Protein AF-0000000065834831 (afdb_homodimer)

pLDDT: mean 95.95, std 3.81, range [63.56, 98.88]

Sequence (458 aa):
MRDAWRFAVGTLTALPVRPPTRVDRDTARRAMLLAPLAALPLGLLVAAVLAAGRAVELPPLAVGLLAVGALAASSRALHWDGLSDTVDGLAASYDPARSLAVMRSGTSGPAGVLATVVVAGVQAAALATLLDQPLLAGALVCLSRCALWIVCCTRVPAARADGLGADVARTVPLPVAVLGGLLLSAVGGLVVLVLVRRTVRRFGGVTGDVMGAAVELALAATLLAWAARMRDAWRFAVGTLTALPVRPPTRVDRDTARRAMLLAPLAALPLGLLVAAVLAAGRAVELPPLAVGLLAVGALAASSRALHWDGLSDTVDGLAASYDPARSLAVMRSGTSGPAGVLATVVVAGVQAAALATLLDQPLLAGALVCLSRCALWIVCCTRVPAARADGLGADVARTVPLPVAVLGGLLLSAVGGLVVLVLVRRTVRRFGGVTGDVMGAAVELALAATLLAWAAR

Foldseek 3Di:
DLQLLQVLLVQQWPDDDDHRPDQALQSLQSNLVCNLVSCLVLLVQLLVLLQVCVVVVHQLLVSLLVSLVSSCVGNVVLLLLLQQLLQQLLVPDLALVVSVVSSPPSDGDPRSVVSSVVLSSLSSVLSSLCSVPSSVLSSLLSLLSLLSLQQQDLPFDALDCDASSVSRHNSHYPVSNVVSLVSLPVQLSVVSVVLQVSCCSRNVGDHSSSSSSSSSSSSSRSSVVVSVD/DLQLLQVLLVQQWPDDDDHRPDQALQSLLSNLVCNLVSCLVLLVQLLVLLQVCVVVVHQLLVSLLVSLVSSCVGNVVLLLLLQQLLQCLLVPDLALVVSVVSSPPSDGDPRSVVSSVVLSSLRSVLSSLCSVPSSVLSSLLSLLSLLSLQQQDLVFAALDCDAPSNSRHNSHYPVSNVVSLVSLPVQLSVVSNVLQVSCCNRNVGDHSSSSSSSSSSSSSRSSVVVSVD

Radius of gyration: 22.82 Å; Cα contacts (8 Å, |Δi|>4): 961; chains: 2; bounding box: 50×64×54 Å

Solvent-accessible surface area (backbone atoms only — not comparable to full-atom values): 20766 Å² total; per-residue (Å²): 107,67,38,15,49,27,44,22,29,46,71,68,29,58,54,90,57,65,75,46,89,59,84,48,61,66,36,31,26,48,12,45,70,38,29,32,66,53,30,42,69,52,9,49,49,36,17,48,43,25,44,54,30,51,74,71,62,52,61,44,55,56,36,13,45,50,28,52,51,51,48,32,59,46,29,68,37,48,39,56,52,10,32,20,25,43,43,29,14,66,55,67,45,88,46,34,71,59,12,54,52,50,40,66,65,81,60,48,21,36,44,7,49,49,50,49,48,30,49,50,47,30,34,11,44,32,45,29,74,31,43,92,38,20,66,57,53,11,47,44,52,13,45,14,33,29,38,46,25,48,58,16,11,54,87,31,50,38,45,43,93,60,60,63,16,38,58,33,33,38,44,28,54,62,70,53,15,52,49,23,28,60,71,27,34,73,61,11,25,48,53,38,50,50,50,48,52,50,35,31,72,48,46,59,15,39,40,50,33,47,47,20,26,28,30,56,52,17,32,33,35,32,42,41,59,66,46,31,105,106,67,38,15,47,26,45,23,30,45,69,68,29,59,57,91,56,68,75,46,88,60,85,48,62,68,34,31,27,48,11,45,71,39,29,32,65,52,29,43,69,54,9,50,48,35,14,47,42,25,42,51,29,51,74,44,42,40,55,45,54,29,34,12,25,48,26,51,46,52,49,32,60,45,30,51,23,47,38,50,35,8,33,18,24,42,44,29,14,66,71,67,42,86,46,35,69,60,12,56,52,53,42,65,66,64,55,46,45,73,57,6,48,50,49,48,50,51,49,51,49,50,37,11,53,36,46,28,73,32,42,91,38,21,64,58,54,12,48,46,54,12,46,15,34,29,37,45,24,48,58,15,10,54,89,32,50,37,44,46,91,61,59,66,16,38,56,34,33,39,43,27,53,62,70,54,15,52,50,21,28,61,71,26,36,74,63,10,26,49,54,37,50,52,50,48,53,50,34,31,72,50,46,58,14,38,41,51,32,45,48,19,25,29,30,56,49,18,32,33,35,32,43,47,61,60,57,75,103

InterPro domains:
  IPR003805 Adenosylcobinamide-GDP ribazoletransferase [MF_00719] (1-229)
  IPR003805 Adenosylcobinamide-GDP ribazoletransferase [PF02654] (8-224)
  IPR003805 Adenosylcobinamide-GDP ribazoletransferase [PTHR34148] (4-228)

Secondary structure (DSSP, 8-state):
-HHHHHHHHHHHSSS--PPPS---HHHHHHHHHTHHHHTHHHHHHHHHHHHHHHHTT--HHHHHHHHHHHHHHTTTTHHHHHHHHHHHHHHH-S-HHHHHHHHHS-S--HHHHHHHHHHHHHHHHHHHTTTT-HHHHHHHHHHHTTHHHHHTBTT--BSSSSSHHHHHTT-B-HHHHHHHHHHTHHHHHHHHHHHHHHHHHHHSSB-HHHHHHHHHHHHHHHHHHHH--/-HHHHHHHHHHHSSS--PPPS---HHHHHHHHHTHHHHTHHHHHHHHHHHHHHHHTT--HHHHHHHHHHHHHHTTTTHHHHHHHHHHHHHHH-S-HHHHHHHHTS-S--HHHHHHHHHHHHHHHHHHHTTTT-HHHHHHHHHHHTTHHHHHTBTT--BSSSSSHHHHHTT-B-HHHHHHHHHHTHHHHHHHHHHHHHHHHHHHSSB-HHHHHHHHHHHHHHHHHHHHT-

Structure (mmCIF, N/CA/C/O backbone):
data_AF-0000000065834831-model_v1
#
loop_
_entity.id
_entity.type
_entity.pdbx_description
1 polymer 'Adenosylcobinamide-GDP ribazoletransferase'
#
loop_
_atom_site.group_PDB
_atom_site.id
_atom_site.type_symbol
_atom_site.label_atom_id
_atom_site.label_alt_id
_atom_site.label_comp_id
_atom_site.label_asym_id
_atom_site.label_entity_id
_atom_site.label_seq_id
_atom_site.pdbx_PDB_ins_code
_atom_site.Cartn_x
_atom_site.Cartn_y
_atom_site.Cartn_z
_atom_site.occupancy
_atom_site.B_iso_or_equiv
_atom_site.auth_seq_id
_atom_site.auth_comp_id
_atom_site.auth_asym_id
_atom_site.auth_atom_id
_atom_site.pdbx_PDB_model_num
ATOM 1 N N . MET A 1 1 ? -12.227 31.312 18.469 1 86.12 1 MET A N 1
ATOM 2 C CA . MET A 1 1 ? -10.836 30.906 18.25 1 86.12 1 MET A CA 1
ATOM 3 C C . MET A 1 1 ? -10.43 29.812 19.234 1 86.12 1 MET A C 1
ATOM 5 O O . MET A 1 1 ? -9.828 28.812 18.828 1 86.12 1 MET A O 1
ATOM 9 N N . ARG A 1 2 ? -10.93 29.922 20.406 1 91.62 2 ARG A N 1
ATOM 10 C CA . ARG A 1 2 ? -10.578 28.922 21.422 1 91.62 2 ARG A CA 1
ATOM 11 C C . ARG A 1 2 ? -11.133 27.562 21.078 1 91.62 2 ARG A C 1
ATOM 13 O O . ARG A 1 2 ? -10.422 26.562 21.125 1 91.62 2 ARG A O 1
ATOM 20 N N . ASP A 1 3 ? -12.336 27.531 20.688 1 94.38 3 ASP A N 1
ATOM 21 C CA . ASP A 1 3 ? -12.969 26.266 20.328 1 94.38 3 ASP A CA 1
ATOM 22 C C . ASP A 1 3 ? -12.32 25.656 19.078 1 94.38 3 ASP A C 1
ATOM 24 O O . ASP A 1 3 ? -12.133 24.438 19 1 94.38 3 ASP A O 1
ATOM 28 N N . ALA A 1 4 ? -12.039 26.469 18.172 1 95.19 4 ALA A N 1
ATOM 29 C CA . ALA A 1 4 ? -11.383 26 16.953 1 95.19 4 ALA A CA 1
ATOM 30 C C . ALA A 1 4 ? -10.023 25.375 17.281 1 95.19 4 ALA A C 1
ATOM 32 O O . ALA A 1 4 ? -9.664 24.344 16.734 1 95.19 4 ALA A O 1
ATOM 33 N N . TRP A 1 5 ? -9.305 26.062 18.125 1 95.44 5 TRP A N 1
ATOM 34 C CA . TRP A 1 5 ? -7.996 25.562 18.547 1 95.44 5 TRP A CA 1
ATOM 35 C C . TRP A 1 5 ? -8.133 24.234 19.281 1 95.44 5 TRP A C 1
ATOM 37 O O . TRP A 1 5 ? -7.402 23.281 18.984 1 95.44 5 TRP A O 1
ATOM 47 N N . ARG A 1 6 ? -9.031 24.172 20.156 1 95.06 6 ARG A N 1
ATOM 48 C CA . ARG A 1 6 ? -9.281 22.938 20.891 1 95.06 6 ARG A CA 1
ATOM 49 C C . ARG A 1 6 ? -9.688 21.812 19.938 1 95.06 6 ARG A C 1
ATOM 51 O O . ARG A 1 6 ? -9.25 20.672 20.109 1 95.06 6 ARG A O 1
ATOM 58 N N . PHE A 1 7 ? -10.492 22.172 19.016 1 95.12 7 PHE A N 1
ATOM 59 C CA . PHE A 1 7 ? -10.938 21.203 18.016 1 95.12 7 PHE A CA 1
ATOM 60 C C . PHE A 1 7 ? -9.758 20.703 17.188 1 95.12 7 PHE A C 1
ATOM 62 O O . PHE A 1 7 ? -9.602 19.5 16.984 1 95.12 7 PHE A O 1
ATOM 69 N N . ALA A 1 8 ? -8.93 21.562 16.734 1 95.81 8 ALA A N 1
ATOM 70 C CA . ALA A 1 8 ? -7.773 21.219 15.906 1 95.81 8 ALA A CA 1
ATOM 71 C C . ALA A 1 8 ? -6.773 20.375 16.688 1 95.81 8 ALA A C 1
ATOM 73 O O . ALA A 1 8 ? -6.414 19.266 16.266 1 95.81 8 ALA A O 1
ATOM 74 N N . VAL A 1 9 ? -6.355 20.797 17.859 1 95.44 9 VAL A N 1
ATOM 75 C CA . VAL A 1 9 ? -5.348 20.125 18.672 1 95.44 9 VAL A CA 1
ATOM 76 C C . VAL A 1 9 ? -5.895 18.781 19.141 1 95.44 9 VAL A C 1
ATOM 78 O O . VAL A 1 9 ? -5.199 17.766 19.062 1 95.44 9 VAL A O 1
ATOM 81 N N . GLY A 1 10 ? -7.133 18.766 19.578 1 92.88 10 GLY A N 1
ATOM 82 C CA . GLY A 1 10 ? -7.754 17.547 20.062 1 92.88 10 GLY A CA 1
ATOM 83 C C . GLY A 1 10 ? -7.941 16.5 18.984 1 92.88 10 GLY A C 1
ATOM 84 O O . GLY A 1 10 ? -7.895 15.305 19.266 1 92.88 10 GLY A O 1
ATOM 85 N N . THR A 1 11 ? -8.117 16.938 17.828 1 91.25 11 THR A N 1
ATOM 86 C CA . THR A 1 11 ? -8.359 16.016 16.719 1 91.25 11 THR A CA 1
ATOM 87 C C . THR A 1 11 ? -7.047 15.562 16.094 1 91.25 11 THR A C 1
ATOM 89 O O . THR A 1 11 ? -6.91 14.398 15.695 1 91.25 11 THR A O 1
ATOM 92 N N . LEU A 1 12 ? -6.035 16.438 16.062 1 93.75 12 LEU A N 1
ATOM 93 C CA . LEU A 1 12 ? -4.859 16.172 15.242 1 93.75 12 LEU A CA 1
ATOM 94 C C . LEU A 1 12 ? -3.693 15.703 16.109 1 93.75 12 LEU A C 1
ATOM 96 O O . LEU A 1 12 ? -2.66 15.281 15.578 1 93.75 12 LEU A O 1
ATOM 100 N N . THR A 1 13 ? -3.865 15.766 17.422 1 94.31 13 THR A N 1
ATOM 101 C CA . THR A 1 13 ? -2.795 15.352 18.312 1 94.31 13 THR A CA 1
ATOM 102 C C . THR A 1 13 ? -3.348 14.516 19.469 1 94.31 13 THR A C 1
ATOM 104 O O . THR A 1 13 ? -4.566 14.367 19.609 1 94.31 13 THR A O 1
ATOM 107 N N . ALA A 1 14 ? -2.402 13.945 20.188 1 93.38 14 ALA A N 1
ATOM 108 C CA . ALA A 1 14 ? -2.775 13.203 21.391 1 93.38 14 ALA A CA 1
ATOM 109 C C . ALA A 1 14 ? -2.674 14.086 22.641 1 93.38 14 ALA A C 1
ATOM 111 O O . ALA A 1 14 ? -2.801 13.602 23.766 1 93.38 14 ALA A O 1
ATOM 112 N N . LEU A 1 15 ? -2.453 15.344 22.406 1 92.5 15 LEU A N 1
ATOM 113 C CA . LEU A 1 15 ? -2.355 16.25 23.547 1 92.5 15 LEU A CA 1
ATOM 114 C C . LEU A 1 15 ? -3.723 16.484 24.172 1 92.5 15 LEU A C 1
ATOM 116 O O . LEU A 1 15 ? -4.711 16.703 23.469 1 92.5 15 LEU A O 1
ATOM 120 N N . PRO A 1 16 ? -3.766 16.344 25.469 1 91.25 16 PRO A N 1
ATOM 121 C CA . PRO A 1 16 ? -5.047 16.562 26.141 1 91.25 16 PRO A CA 1
ATOM 122 C C . PRO A 1 16 ? -5.508 18.016 26.062 1 91.25 16 PRO A C 1
ATOM 124 O O . PRO A 1 16 ? -4.746 18.938 26.375 1 91.25 16 PRO A O 1
ATOM 127 N N . VAL A 1 17 ? -6.613 18.234 25.547 1 92.06 17 VAL A N 1
ATOM 128 C CA . VAL A 1 17 ? -7.262 19.547 25.5 1 92.06 17 VAL A CA 1
ATOM 129 C C . VAL A 1 17 ? -8.734 19.406 25.875 1 92.06 17 VAL A C 1
ATOM 131 O O . VAL A 1 17 ? -9.32 18.328 25.719 1 92.06 17 VAL A O 1
ATOM 134 N N . ARG A 1 18 ? -9.359 20.406 26.422 1 92.88 18 ARG A N 1
ATOM 135 C CA . ARG A 1 18 ? -10.797 20.391 26.672 1 92.88 18 ARG A CA 1
ATOM 136 C C . ARG A 1 18 ? -11.586 20.328 25.375 1 92.88 18 ARG A C 1
ATOM 138 O O . ARG A 1 18 ? -11.18 20.922 24.375 1 92.88 18 ARG A O 1
ATOM 145 N N . PRO A 1 19 ? -12.641 19.578 25.422 1 90.5 19 PRO A N 1
ATOM 146 C CA . PRO A 1 19 ? -13.461 19.562 24.203 1 90.5 19 PRO A CA 1
ATOM 147 C C . PRO A 1 19 ? -14.023 20.938 23.844 1 90.5 19 PRO A C 1
ATOM 149 O O . PRO A 1 19 ? -14.25 21.766 24.734 1 90.5 19 PRO A O 1
ATOM 152 N N . PRO A 1 20 ? -14.188 21.141 22.609 1 91.56 20 PRO A N 1
ATOM 153 C CA . PRO A 1 20 ? -14.867 22.375 22.234 1 91.56 20 PRO A CA 1
ATOM 154 C C . PRO A 1 20 ? -16.281 22.453 22.781 1 91.56 20 PRO A C 1
ATOM 156 O O . PRO A 1 20 ? -16.953 21.438 22.938 1 91.56 20 PRO A O 1
ATOM 159 N N . THR A 1 21 ? -16.688 23.625 23.031 1 90.38 21 THR A N 1
ATOM 160 C CA . THR A 1 21 ? -18.031 23.844 23.562 1 90.38 21 THR A CA 1
ATOM 161 C C . THR A 1 21 ? -19.078 23.75 22.438 1 90.38 21 THR A C 1
ATOM 163 O O . THR A 1 21 ? -20.234 23.391 22.703 1 90.38 21 THR A O 1
ATOM 166 N N . ARG A 1 22 ? -18.734 24.156 21.344 1 87 22 ARG A N 1
ATOM 167 C CA . ARG A 1 22 ? -19.594 24.109 20.172 1 87 22 ARG A CA 1
ATOM 168 C C . ARG A 1 22 ? -18.797 23.781 18.922 1 87 22 ARG A C 1
ATOM 170 O O . ARG A 1 22 ? -17.672 24.266 18.75 1 87 22 ARG A O 1
ATOM 177 N N . VAL A 1 23 ? -19.344 22.844 18.156 1 88.5 23 VAL A N 1
ATOM 178 C CA . VAL A 1 23 ? -18.719 22.562 16.859 1 88.5 23 VAL A CA 1
ATOM 179 C C . VAL A 1 23 ? -19.688 22.875 15.734 1 88.5 23 VAL A C 1
ATOM 181 O O . VAL A 1 23 ? -20.438 22.016 15.281 1 88.5 23 VAL A O 1
ATOM 184 N N . ASP A 1 24 ? -19.703 24.125 15.391 1 92.19 24 ASP A N 1
ATOM 185 C CA . ASP A 1 24 ? -20.469 24.531 14.211 1 92.19 24 ASP A CA 1
ATOM 186 C C . ASP A 1 24 ? -19.562 24.641 12.984 1 92.19 24 ASP A C 1
ATOM 188 O O . ASP A 1 24 ? -18.375 24.297 13.047 1 92.19 24 ASP A O 1
ATOM 192 N N . ARG A 1 25 ? -20.109 25.078 11.906 1 92.81 25 ARG A N 1
ATOM 193 C CA . ARG A 1 25 ? -19.391 25.109 10.633 1 92.81 25 ARG A CA 1
ATOM 194 C C . ARG A 1 25 ? -18.203 26.062 10.695 1 92.81 25 ARG A C 1
ATOM 196 O O . ARG A 1 25 ? -17.141 25.781 10.133 1 92.81 25 ARG A O 1
ATOM 203 N N . ASP A 1 26 ? -18.391 27.141 11.336 1 94.94 26 ASP A N 1
ATOM 204 C CA . ASP A 1 26 ? -17.328 28.125 11.453 1 94.94 26 ASP A CA 1
ATOM 205 C C . ASP A 1 26 ? -16.172 27.578 12.297 1 94.94 26 ASP A C 1
ATOM 207 O O . ASP A 1 26 ? -15 27.75 11.953 1 94.94 26 ASP A O 1
ATOM 211 N N . THR A 1 27 ? -16.469 26.984 13.383 1 95.56 27 THR A N 1
ATOM 212 C CA . THR A 1 27 ? -15.461 26.375 14.234 1 95.56 27 THR A CA 1
ATOM 213 C C . THR A 1 27 ? -14.703 25.281 13.484 1 95.56 27 THR A C 1
ATOM 215 O O . THR A 1 27 ? -13.477 25.203 13.578 1 95.56 27 THR A O 1
ATOM 218 N N . ALA A 1 28 ? -15.438 24.516 12.758 1 96.12 28 ALA A N 1
ATOM 219 C CA . ALA A 1 28 ? -14.828 23.438 11.961 1 96.12 28 ALA A CA 1
ATOM 220 C C . ALA A 1 28 ? -13.859 24.016 10.93 1 96.12 28 ALA A C 1
ATOM 222 O O . ALA A 1 28 ? -12.734 23.531 10.797 1 96.12 28 ALA A O 1
ATOM 223 N N . ARG A 1 29 ? -14.281 25 10.203 1 96.75 29 ARG A N 1
ATOM 224 C CA . ARG A 1 29 ? -13.445 25.656 9.211 1 96.75 29 ARG A CA 1
ATOM 225 C C . ARG A 1 29 ? -12.148 26.172 9.844 1 96.75 29 ARG A C 1
ATOM 227 O O . ARG A 1 29 ? -11.062 25.875 9.344 1 96.75 29 ARG A O 1
ATOM 234 N N . ARG A 1 30 ? -12.328 26.859 10.898 1 97.06 30 ARG A N 1
ATOM 235 C CA . ARG A 1 30 ? -11.172 27.469 11.555 1 97.06 30 ARG A CA 1
ATOM 236 C C . ARG A 1 30 ? -10.227 26.391 12.086 1 97.06 30 ARG A C 1
ATOM 238 O O . ARG A 1 30 ? -9.008 26.562 12.062 1 97.06 30 ARG A O 1
ATOM 245 N N . ALA A 1 31 ? -10.773 25.359 12.625 1 96.94 31 ALA A N 1
ATOM 246 C CA . ALA A 1 31 ? -9.953 24.25 13.102 1 96.94 31 ALA A CA 1
ATOM 247 C C . ALA A 1 31 ? -9.102 23.688 11.969 1 96.94 31 ALA A C 1
ATOM 249 O O . ALA A 1 31 ? -7.91 23.422 12.156 1 96.94 31 ALA A O 1
ATOM 250 N N . MET A 1 32 ? -9.664 23.5 10.789 1 97.06 32 MET A N 1
ATOM 251 C CA . MET A 1 32 ? -8.93 22.984 9.648 1 97.06 32 MET A CA 1
ATOM 252 C C . MET A 1 32 ? -7.848 23.969 9.203 1 97.06 32 MET A C 1
ATOM 254 O O . MET A 1 32 ? -6.738 23.562 8.852 1 97.06 32 MET A O 1
ATOM 258 N N . LEU A 1 33 ? -8.188 25.234 9.266 1 97.69 33 LEU A N 1
ATOM 259 C CA . LEU A 1 33 ? -7.223 26.25 8.875 1 97.69 33 LEU A CA 1
ATOM 260 C C . LEU A 1 33 ? -6.051 26.297 9.844 1 97.69 33 LEU A C 1
ATOM 262 O O . LEU A 1 33 ? -4.922 26.609 9.453 1 97.69 33 LEU A O 1
ATOM 266 N N . LEU A 1 34 ? -6.297 25.938 11.086 1 97.81 34 LEU A N 1
ATOM 267 C CA . LEU A 1 34 ? -5.289 26 12.133 1 97.81 34 LEU A CA 1
ATOM 268 C C . LEU A 1 34 ? -4.492 24.703 12.203 1 97.81 34 LEU A C 1
ATOM 270 O O . LEU A 1 34 ? -3.537 24.594 12.977 1 97.81 34 LEU A O 1
ATOM 274 N N . ALA A 1 35 ? -4.84 23.797 11.391 1 97.62 35 ALA A N 1
ATOM 275 C CA . ALA A 1 35 ? -4.277 22.453 11.469 1 97.62 35 ALA A CA 1
ATOM 276 C C . ALA A 1 35 ? -2.754 22.484 11.391 1 97.62 35 ALA A C 1
ATOM 278 O O . ALA A 1 35 ? -2.07 21.844 12.195 1 97.62 35 ALA A O 1
ATOM 279 N N . PRO A 1 36 ? -2.088 23.234 10.445 1 98.12 36 PRO A N 1
ATOM 280 C CA . PRO A 1 36 ? -0.625 23.266 10.414 1 98.12 36 PRO A CA 1
ATOM 281 C C . PRO A 1 36 ? -0.018 23.812 11.711 1 98.12 36 PRO A C 1
ATOM 283 O O . PRO A 1 36 ? 1.007 23.312 12.172 1 98.12 36 PRO A O 1
ATOM 286 N N . LEU A 1 37 ? -0.676 24.766 12.289 1 97.69 37 LEU A N 1
ATOM 287 C CA . LEU A 1 37 ? -0.187 25.344 13.539 1 97.69 37 LEU A CA 1
ATOM 288 C C . LEU A 1 37 ? -0.391 24.375 14.695 1 97.69 37 LEU A C 1
ATOM 290 O O . LEU A 1 37 ? 0.44 24.297 15.602 1 97.69 37 LEU A O 1
ATOM 294 N N . ALA A 1 38 ? -1.511 23.703 14.672 1 97 38 ALA A N 1
ATOM 295 C CA . ALA A 1 38 ? -1.807 22.719 15.719 1 97 38 ALA A CA 1
ATOM 296 C C . ALA A 1 38 ? -0.774 21.594 15.727 1 97 38 ALA A C 1
ATOM 298 O O . ALA A 1 38 ? -0.587 20.922 16.75 1 97 38 ALA A O 1
ATOM 299 N N . ALA A 1 39 ? -0.064 21.375 14.633 1 97.69 39 ALA A N 1
ATOM 300 C CA . ALA A 1 39 ? 0.901 20.281 14.5 1 97.69 39 ALA A CA 1
ATOM 301 C C . ALA A 1 39 ? 2.291 20.734 14.945 1 97.69 39 ALA A C 1
ATOM 303 O O . ALA A 1 39 ? 3.24 19.938 14.922 1 97.69 39 ALA A O 1
ATOM 304 N N . LEU A 1 40 ? 2.475 21.938 15.414 1 97.88 40 LEU A N 1
ATOM 305 C CA . LEU A 1 40 ? 3.775 22.484 15.773 1 97.88 40 LEU A CA 1
ATOM 306 C C . LEU A 1 40 ? 4.457 21.609 16.828 1 97.88 40 LEU A C 1
ATOM 308 O O . LEU A 1 40 ? 5.633 21.266 16.688 1 97.88 40 LEU A O 1
ATOM 312 N N . PRO A 1 41 ? 3.746 21.188 17.922 1 97.69 41 PRO A N 1
ATOM 313 C CA . PRO A 1 41 ? 4.418 20.328 18.891 1 97.69 41 PRO A CA 1
ATOM 314 C C . PRO A 1 41 ? 4.914 19.016 18.266 1 97.69 41 PRO A C 1
ATOM 316 O O . PRO A 1 41 ? 5.961 18.5 18.672 1 97.69 41 PRO A O 1
ATOM 319 N N . LEU A 1 42 ? 4.195 18.5 17.328 1 98.06 42 LEU A N 1
ATOM 320 C CA . LEU A 1 42 ? 4.586 17.266 16.641 1 98.06 42 LEU A CA 1
ATOM 321 C C . LEU A 1 42 ? 5.824 17.5 15.773 1 98.06 42 LEU A C 1
ATOM 323 O O . LEU A 1 42 ? 6.742 16.672 15.773 1 98.06 42 LEU A O 1
ATOM 327 N N . GLY A 1 43 ? 5.801 18.625 15.023 1 98.5 43 GLY A N 1
ATOM 328 C CA . GLY A 1 43 ? 6.973 18.984 14.234 1 98.5 43 GLY A CA 1
ATOM 329 C C . GLY A 1 43 ? 8.219 19.172 15.078 1 98.5 43 GLY A C 1
ATOM 330 O O . GLY A 1 43 ? 9.305 18.719 14.695 1 98.5 43 GLY A O 1
ATOM 331 N N . LEU A 1 44 ? 8.062 19.75 16.203 1 98.5 44 LEU A N 1
ATOM 332 C CA . LEU A 1 44 ? 9.188 19.953 17.109 1 98.5 44 LEU A CA 1
ATOM 333 C C . LEU A 1 44 ? 9.688 18.625 17.656 1 98.5 44 LEU A C 1
ATOM 335 O O . LEU A 1 44 ? 10.891 18.453 17.859 1 98.5 44 LEU A O 1
ATOM 339 N N . LEU A 1 45 ? 8.805 17.781 17.969 1 98.38 45 LEU A N 1
ATOM 340 C CA . LEU A 1 45 ? 9.172 16.453 18.438 1 98.38 45 LEU A CA 1
ATOM 341 C C . LEU A 1 45 ? 10.023 15.727 17.391 1 98.38 45 LEU A C 1
ATOM 343 O O . LEU A 1 45 ? 11.062 15.148 17.719 1 98.38 45 LEU A O 1
ATOM 347 N N . VAL A 1 46 ? 9.609 15.734 16.172 1 98.75 46 VAL A N 1
ATOM 348 C CA . VAL A 1 46 ? 10.352 15.094 15.102 1 98.75 46 VAL A CA 1
ATOM 349 C C . VAL A 1 46 ? 11.727 15.734 14.961 1 98.75 46 VAL A C 1
ATOM 351 O O . VAL A 1 46 ? 12.734 15.039 14.836 1 98.75 46 VAL A O 1
ATOM 354 N N . ALA A 1 47 ? 11.734 17.062 15.008 1 98.81 47 ALA A N 1
ATOM 355 C CA . ALA A 1 47 ? 13.008 17.781 14.953 1 98.81 47 ALA A CA 1
ATOM 356 C C . ALA A 1 47 ? 13.938 17.344 16.078 1 98.81 47 ALA A C 1
ATOM 358 O O . ALA A 1 47 ? 15.133 17.125 15.859 1 98.81 47 ALA A O 1
ATOM 359 N N . ALA A 1 48 ? 13.391 17.172 17.234 1 98.75 48 ALA A N 1
ATOM 360 C CA . ALA A 1 48 ? 14.172 16.766 18.406 1 98.75 48 ALA A CA 1
ATOM 361 C C . ALA A 1 48 ? 14.719 15.344 18.219 1 98.75 48 ALA A C 1
ATOM 363 O O . ALA A 1 48 ? 15.875 15.078 18.562 1 98.75 48 ALA A O 1
ATOM 364 N N . VAL A 1 49 ? 13.906 14.422 17.75 1 98.75 49 VAL A N 1
ATOM 365 C CA . VAL A 1 49 ? 14.328 13.047 17.516 1 98.75 49 VAL A CA 1
ATOM 366 C C . VAL A 1 49 ? 15.484 13.023 16.516 1 98.75 49 VAL A C 1
ATOM 368 O O . VAL A 1 49 ? 16.484 12.328 16.719 1 98.75 49 VAL A O 1
ATOM 371 N N . LEU A 1 50 ? 15.336 13.805 15.406 1 98.69 50 LEU A N 1
ATOM 372 C CA . LEU A 1 50 ? 16.391 13.844 14.398 1 98.69 50 LEU A CA 1
ATOM 373 C C . LEU A 1 50 ? 17.672 14.422 14.984 1 98.69 50 LEU A C 1
ATOM 375 O O . LEU A 1 50 ? 18.75 13.875 14.773 1 98.69 50 LEU A O 1
ATOM 379 N N . ALA A 1 51 ? 17.562 15.484 15.742 1 98.56 51 ALA A N 1
ATOM 380 C CA . ALA A 1 51 ? 18.734 16.141 16.344 1 98.56 51 ALA A CA 1
ATOM 381 C C . ALA A 1 51 ? 19.438 15.211 17.328 1 98.56 51 ALA A C 1
ATOM 383 O O . ALA A 1 51 ? 20.656 15.102 17.328 1 98.56 51 ALA A O 1
ATOM 384 N N . ALA A 1 52 ? 18.688 14.555 18.172 1 98.56 52 ALA A N 1
ATOM 385 C CA . ALA A 1 52 ? 19.234 13.648 19.172 1 98.56 52 ALA A CA 1
ATOM 386 C C . ALA A 1 52 ? 19.922 12.461 18.5 1 98.56 52 ALA A C 1
ATOM 388 O O . ALA A 1 52 ? 21.016 12.047 18.906 1 98.56 52 ALA A O 1
ATOM 389 N N . GLY A 1 53 ? 19.219 11.891 17.547 1 98.38 53 GLY A N 1
ATOM 390 C CA . GLY A 1 53 ? 19.812 10.773 16.828 1 98.38 53 GLY A CA 1
ATOM 391 C C . GLY A 1 53 ? 21.125 11.117 16.156 1 98.38 53 GLY A C 1
ATOM 392 O O . GLY A 1 53 ? 22.078 10.328 16.172 1 98.38 53 GLY A O 1
ATOM 393 N N . ARG A 1 54 ? 21.109 12.266 15.547 1 97.38 54 ARG A N 1
ATOM 394 C CA . ARG A 1 54 ? 22.344 12.734 14.906 1 97.38 54 ARG A CA 1
ATOM 395 C C . ARG A 1 54 ? 23.438 12.945 15.938 1 97.38 54 ARG A C 1
ATOM 397 O O . ARG A 1 54 ? 24.594 12.547 15.711 1 97.38 54 ARG A O 1
ATOM 404 N N . ALA A 1 55 ? 23.141 13.539 17.016 1 97.69 55 ALA A N 1
ATOM 405 C CA . ALA A 1 55 ? 24.109 13.867 18.062 1 97.69 55 ALA A CA 1
ATOM 406 C C . ALA A 1 55 ? 24.812 12.609 18.562 1 97.69 55 ALA A C 1
ATOM 408 O O . ALA A 1 55 ? 26 12.648 18.891 1 97.69 55 ALA A O 1
ATOM 409 N N . VAL A 1 56 ? 24.125 11.484 18.594 1 97.75 56 VAL A N 1
ATOM 410 C CA . VAL A 1 56 ? 24.734 10.273 19.141 1 97.75 56 VAL A CA 1
ATOM 411 C C . VAL A 1 56 ? 25.109 9.328 18 1 97.75 56 VAL A C 1
ATOM 413 O O . VAL A 1 56 ? 25.422 8.156 18.219 1 97.75 56 VAL A O 1
ATOM 416 N N . GLU A 1 57 ? 24.969 9.711 16.797 1 97.62 57 GLU A N 1
ATOM 417 C CA . GLU A 1 57 ? 25.453 9.07 15.578 1 97.62 57 GLU A CA 1
ATOM 418 C C . GLU A 1 57 ? 24.75 7.742 15.336 1 97.62 57 GLU A C 1
ATOM 420 O O . GLU A 1 57 ? 25.391 6.734 15.047 1 97.62 57 GLU A O 1
ATOM 425 N N . LEU A 1 58 ? 23.562 7.758 15.484 1 97.94 58 LEU A N 1
ATOM 426 C CA . LEU A 1 58 ? 22.766 6.59 15.141 1 97.94 58 LEU A CA 1
ATOM 427 C C . LEU A 1 58 ? 22.672 6.422 13.625 1 97.94 58 LEU A C 1
ATOM 429 O O . LEU A 1 58 ? 22.844 7.387 12.883 1 97.94 58 LEU A O 1
ATOM 433 N N . PRO A 1 59 ? 22.438 5.141 13.18 1 97.88 59 PRO A N 1
ATOM 434 C CA . PRO A 1 59 ? 22.172 4.957 11.742 1 97.88 59 PRO A CA 1
ATOM 435 C C . PRO A 1 59 ? 21.016 5.805 11.242 1 97.88 59 PRO A C 1
ATOM 437 O O . PRO A 1 59 ? 19.953 5.844 11.875 1 97.88 59 PRO A O 1
ATOM 440 N N . PRO A 1 60 ? 21.141 6.508 10.172 1 97.88 60 PRO A N 1
ATOM 441 C CA . PRO A 1 60 ? 20.141 7.473 9.719 1 97.88 60 PRO A CA 1
ATOM 442 C C . PRO A 1 60 ? 18.75 6.859 9.555 1 97.88 60 PRO A C 1
ATOM 444 O O . PRO A 1 60 ? 17.766 7.457 9.977 1 97.88 60 PRO A O 1
ATOM 447 N N . LEU A 1 61 ? 18.703 5.691 8.977 1 97.69 61 LEU A N 1
ATOM 448 C CA . LEU A 1 61 ? 17.406 5.07 8.766 1 97.69 61 LEU A CA 1
ATOM 449 C C . LEU A 1 61 ? 16.734 4.75 10.102 1 97.69 61 LEU A C 1
ATOM 451 O O . LEU A 1 61 ? 15.508 4.863 10.227 1 97.69 61 LEU A O 1
ATOM 455 N N . ALA A 1 62 ? 17.484 4.359 11.07 1 98.25 62 ALA A N 1
ATOM 456 C CA . ALA A 1 62 ? 16.938 4.109 12.406 1 98.25 62 ALA A CA 1
ATOM 457 C C . ALA A 1 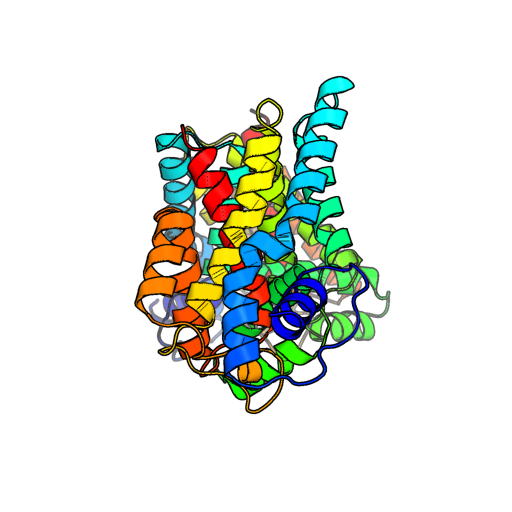62 ? 16.328 5.375 12.992 1 98.25 62 ALA A C 1
ATOM 459 O O . ALA A 1 62 ? 15.25 5.332 13.578 1 98.25 62 ALA A O 1
ATOM 460 N N . VAL A 1 63 ? 17.016 6.457 12.797 1 98.69 63 VAL A N 1
ATOM 461 C CA . VAL A 1 63 ? 16.516 7.734 13.289 1 98.69 63 VAL A CA 1
ATOM 462 C C . VAL A 1 63 ? 15.219 8.094 12.562 1 98.69 63 VAL A C 1
ATOM 464 O O . VAL A 1 63 ? 14.258 8.555 13.188 1 98.69 63 VAL A O 1
ATOM 467 N N . GLY A 1 64 ? 15.195 7.891 11.211 1 98.69 64 GLY A N 1
ATOM 468 C CA . GLY A 1 64 ? 13.969 8.109 10.453 1 98.69 64 GLY A CA 1
ATOM 469 C C . GLY A 1 64 ? 12.797 7.305 10.977 1 98.69 64 GLY A C 1
ATOM 470 O O . GLY A 1 64 ? 11.695 7.836 11.148 1 98.69 64 GLY A O 1
ATOM 471 N N . LEU A 1 65 ? 13.016 6.062 11.25 1 98.62 65 LEU A N 1
ATOM 472 C CA . LEU A 1 65 ? 11.969 5.184 11.758 1 98.62 65 LEU A CA 1
ATOM 473 C C . LEU A 1 65 ? 11.516 5.621 13.148 1 98.62 65 LEU A C 1
ATOM 475 O O . LEU A 1 65 ? 10.32 5.609 13.445 1 98.62 65 LEU A O 1
ATOM 479 N N . LEU A 1 66 ? 12.453 6 14 1 98.5 66 LEU A N 1
ATOM 480 C CA . LEU A 1 66 ? 12.109 6.508 15.32 1 98.5 66 LEU A CA 1
ATOM 481 C C . LEU A 1 66 ? 11.25 7.766 15.211 1 98.5 66 LEU A C 1
ATOM 483 O O . LEU A 1 66 ? 10.305 7.945 15.992 1 98.5 66 LEU A O 1
ATOM 487 N N . ALA A 1 67 ? 11.57 8.602 14.281 1 98.81 67 ALA A N 1
ATOM 488 C CA . ALA A 1 67 ? 10.812 9.836 14.078 1 98.81 67 ALA A CA 1
ATOM 489 C C . ALA A 1 67 ? 9.383 9.531 13.641 1 98.81 67 ALA A C 1
ATOM 491 O O . ALA A 1 67 ? 8.43 10.125 14.156 1 98.81 67 ALA A O 1
ATOM 492 N N . VAL A 1 68 ? 9.234 8.617 12.688 1 98.81 68 VAL A N 1
ATOM 493 C CA . VAL A 1 68 ? 7.91 8.211 12.234 1 98.81 68 VAL A CA 1
ATOM 494 C C . VAL A 1 68 ? 7.121 7.633 13.406 1 98.81 68 VAL A C 1
ATOM 496 O O . VAL A 1 68 ? 5.949 7.969 13.602 1 98.81 68 VAL A O 1
ATOM 499 N N . GLY A 1 69 ? 7.738 6.785 14.195 1 98.44 69 GLY A N 1
ATOM 500 C CA . GLY A 1 69 ? 7.094 6.203 15.359 1 98.44 69 GLY A CA 1
ATOM 501 C C . GLY A 1 69 ? 6.668 7.238 16.391 1 98.44 69 GLY A C 1
ATOM 502 O O . GLY A 1 69 ? 5.562 7.172 16.922 1 98.44 69 GLY A O 1
ATOM 503 N N . ALA A 1 70 ? 7.539 8.172 16.672 1 97.69 70 ALA A N 1
ATOM 504 C CA . ALA A 1 70 ? 7.227 9.242 17.625 1 97.69 70 ALA A CA 1
ATOM 505 C C . ALA A 1 70 ? 6.051 10.078 17.125 1 97.69 70 ALA A C 1
ATOM 507 O O . ALA A 1 70 ? 5.168 10.445 17.906 1 97.69 70 ALA A O 1
ATOM 508 N N . LEU A 1 71 ? 6.098 10.383 15.875 1 97.81 71 LEU A N 1
ATOM 509 C CA . LEU A 1 71 ? 5.008 11.148 15.281 1 97.81 71 LEU A CA 1
ATOM 510 C C . LEU A 1 71 ? 3.693 10.383 15.367 1 97.81 71 LEU A C 1
ATOM 512 O O . LEU A 1 71 ? 2.66 10.953 15.727 1 97.81 71 LEU A O 1
ATOM 516 N N . ALA A 1 72 ? 3.713 9.125 15.047 1 97.75 72 ALA A N 1
ATOM 517 C CA . ALA A 1 72 ? 2.521 8.289 15.125 1 97.75 72 ALA A CA 1
ATOM 518 C C . ALA A 1 72 ? 1.989 8.227 16.562 1 97.75 72 ALA A C 1
ATOM 520 O O . ALA A 1 72 ? 0.784 8.359 16.781 1 97.75 72 ALA A O 1
ATOM 521 N N . ALA A 1 73 ? 2.852 8.031 17.516 1 95.56 73 ALA A N 1
ATOM 522 C CA . ALA A 1 73 ? 2.459 7.941 18.922 1 95.56 73 ALA A CA 1
ATOM 523 C C . ALA A 1 73 ? 1.837 9.25 19.406 1 95.56 73 ALA A C 1
ATOM 525 O O . ALA A 1 73 ? 0.926 9.242 20.234 1 95.56 73 ALA A O 1
ATOM 526 N N . SER A 1 74 ? 2.258 10.352 18.828 1 95.25 74 SER A N 1
ATOM 527 C CA . SER A 1 74 ? 1.811 11.664 19.266 1 95.25 74 SER A CA 1
ATOM 528 C C . SER A 1 74 ? 0.429 12 18.719 1 95.25 74 SER A C 1
ATOM 530 O O . SER A 1 74 ? -0.173 13.008 19.094 1 95.25 74 SER A O 1
ATOM 532 N N . SER A 1 75 ? -0.124 11.219 17.906 1 92.81 75 SER A N 1
ATOM 533 C CA . SER A 1 75 ? -1.478 11.383 17.391 1 92.81 75 SER A CA 1
ATOM 534 C C . SER A 1 75 ? -2.312 10.133 17.609 1 92.81 75 SER A C 1
ATOM 536 O O . SER A 1 75 ? -3.338 9.93 16.953 1 92.81 75 SER A O 1
ATOM 538 N N . ARG A 1 76 ? -1.762 9.18 18.469 1 92.31 76 ARG A N 1
ATOM 539 C CA . ARG A 1 76 ? -2.395 7.895 18.75 1 92.31 76 ARG A CA 1
ATOM 540 C C . ARG A 1 76 ? -2.6 7.086 17.484 1 92.31 76 ARG A C 1
ATOM 542 O O . ARG A 1 76 ? -3.609 6.391 17.328 1 92.31 76 ARG A O 1
ATOM 549 N N . ALA A 1 77 ? -1.767 7.309 16.547 1 94.88 77 ALA A N 1
ATOM 550 C CA . ALA A 1 77 ? -1.72 6.621 15.25 1 94.88 77 ALA A CA 1
ATOM 551 C C . ALA A 1 77 ? -3.023 6.809 14.484 1 94.88 77 ALA A C 1
ATOM 553 O O . ALA A 1 77 ? -3.393 5.969 13.656 1 94.88 77 ALA A O 1
ATOM 554 N N . LEU A 1 78 ? -3.727 7.875 14.781 1 93.19 78 LEU A N 1
ATOM 555 C CA . LEU A 1 78 ? -5.043 8.109 14.195 1 93.19 78 LEU A CA 1
ATOM 556 C C . LEU A 1 78 ? -4.945 8.242 12.68 1 93.19 78 LEU A C 1
ATOM 558 O O . LEU A 1 78 ? -5.766 7.68 11.945 1 93.19 78 LEU A O 1
ATOM 562 N N . HIS A 1 79 ? -3.957 8.945 12.195 1 97.06 79 HIS A N 1
ATOM 563 C CA . HIS A 1 79 ? -3.799 9.156 10.758 1 97.06 79 HIS A CA 1
ATOM 564 C C . HIS A 1 79 ? -3.424 7.859 10.047 1 97.06 79 HIS A C 1
ATOM 566 O O . HIS A 1 79 ? -3.863 7.613 8.922 1 97.06 79 HIS A O 1
ATOM 572 N N . TRP A 1 80 ? -2.68 7.047 10.734 1 97.44 80 TRP A N 1
ATOM 573 C CA . TRP A 1 80 ? -2.27 5.766 10.172 1 97.44 80 TRP A CA 1
ATOM 574 C C . TRP A 1 80 ? -3.451 4.805 10.086 1 97.44 80 TRP A C 1
ATOM 576 O O . TRP A 1 80 ? -3.57 4.039 9.133 1 97.44 80 TRP A O 1
ATOM 586 N N . ASP A 1 81 ? -4.258 4.848 11.172 1 97 81 ASP A N 1
ATOM 587 C CA . ASP A 1 81 ? -5.52 4.117 11.102 1 97 81 ASP A CA 1
ATOM 588 C C . ASP A 1 81 ? -6.328 4.543 9.875 1 97 81 ASP A C 1
ATOM 590 O O . ASP A 1 81 ? -6.844 3.695 9.141 1 97 81 ASP A O 1
ATOM 594 N N . GLY A 1 82 ? -6.414 5.832 9.617 1 97.44 82 GLY A N 1
ATOM 595 C CA . GLY A 1 82 ? -7.105 6.367 8.453 1 97.44 82 GLY A CA 1
ATOM 596 C C . GLY A 1 82 ? -6.52 5.895 7.137 1 97.44 82 GLY A C 1
ATOM 597 O O . GLY A 1 82 ? -7.258 5.539 6.219 1 97.44 82 GLY A O 1
ATOM 598 N N . LEU A 1 83 ? -5.199 5.938 7.047 1 98.44 83 LEU A N 1
ATOM 599 C CA . LEU A 1 83 ? -4.531 5.473 5.84 1 98.44 83 LEU A CA 1
ATOM 600 C C . LEU A 1 83 ? -4.859 4.008 5.566 1 98.44 83 LEU A C 1
ATOM 602 O O . LEU A 1 83 ? -5.266 3.654 4.457 1 98.44 83 LEU A O 1
ATOM 606 N N . SER A 1 84 ? -4.688 3.209 6.582 1 97.81 84 SER A N 1
ATOM 607 C CA . SER A 1 84 ? -4.957 1.781 6.449 1 97.81 84 SER A CA 1
ATOM 608 C C . SER A 1 84 ? -6.402 1.527 6.039 1 97.81 84 SER A C 1
ATOM 610 O O . SER A 1 84 ? -6.664 0.791 5.086 1 97.81 84 SER A O 1
ATOM 612 N N . ASP A 1 85 ? -7.363 2.148 6.73 1 97.25 85 ASP A N 1
ATOM 613 C CA . ASP A 1 85 ? -8.789 1.981 6.449 1 97.25 85 ASP A CA 1
ATOM 614 C C . ASP A 1 85 ? -9.125 2.432 5.031 1 97.25 85 ASP A C 1
ATOM 616 O O . ASP A 1 85 ? -9.891 1.769 4.328 1 97.25 85 ASP A O 1
ATOM 620 N N . THR A 1 86 ? -8.57 3.562 4.633 1 97.75 86 THR A N 1
ATOM 621 C CA . THR A 1 86 ? -8.859 4.113 3.312 1 97.75 86 THR A CA 1
ATOM 622 C C . THR A 1 86 ? -8.383 3.162 2.217 1 97.75 86 THR A C 1
ATOM 624 O O . THR A 1 86 ? -9.117 2.875 1.273 1 97.75 86 THR A O 1
ATOM 627 N N . VAL A 1 87 ? -7.152 2.662 2.342 1 97.62 87 VAL A N 1
ATOM 628 C CA . VAL A 1 87 ? -6.582 1.774 1.333 1 97.62 87 VAL A CA 1
ATOM 629 C C . VAL A 1 87 ? -7.336 0.447 1.325 1 97.62 87 VAL A C 1
ATOM 631 O O . VAL A 1 87 ? -7.645 -0.092 0.26 1 97.62 87 VAL A O 1
ATOM 634 N N . ASP A 1 88 ? -7.676 -0.075 2.488 1 96.12 88 ASP A N 1
ATOM 635 C CA . ASP A 1 88 ? -8.469 -1.298 2.555 1 96.12 88 ASP A CA 1
ATOM 636 C C . ASP A 1 88 ? -9.844 -1.098 1.916 1 96.12 88 ASP A C 1
ATOM 638 O O . ASP A 1 88 ? -10.344 -1.985 1.226 1 96.12 88 ASP A O 1
ATOM 642 N N . GLY A 1 89 ? -10.484 0.041 2.146 1 95.06 89 GLY A N 1
ATOM 643 C CA . GLY A 1 89 ? -11.758 0.349 1.515 1 95.06 89 GLY A CA 1
ATOM 644 C C . GLY A 1 89 ? -11.68 0.389 0 1 95.06 89 GLY A C 1
ATOM 645 O O . GLY A 1 89 ? -12.539 -0.157 -0.687 1 95.06 89 GLY A O 1
ATOM 646 N N . LEU A 1 90 ? -10.609 1.014 -0.507 1 94.31 90 LEU A N 1
ATOM 647 C CA . LEU A 1 90 ? -10.422 1.14 -1.948 1 94.31 90 LEU A CA 1
ATOM 648 C C . LEU A 1 90 ? -10.133 -0.219 -2.58 1 94.31 90 LEU A C 1
ATOM 650 O O . LEU A 1 90 ? -10.516 -0.467 -3.727 1 94.31 90 LEU A O 1
ATOM 654 N N . ALA A 1 91 ? -9.445 -1.121 -1.821 1 90.81 91 ALA A N 1
ATOM 655 C CA . ALA A 1 91 ? -9.047 -2.426 -2.346 1 90.81 91 ALA A CA 1
ATOM 656 C C . ALA A 1 91 ? -10.195 -3.432 -2.232 1 90.81 91 ALA A C 1
ATOM 658 O O . ALA A 1 91 ? -10.188 -4.465 -2.902 1 90.81 91 ALA A O 1
ATOM 659 N N . ALA A 1 92 ? -11.18 -3.213 -1.43 1 85 92 ALA A N 1
ATOM 660 C CA . ALA A 1 92 ? -12.18 -4.207 -1.047 1 85 92 ALA A CA 1
ATOM 661 C C . ALA A 1 92 ? -13.203 -4.41 -2.162 1 85 92 ALA A C 1
ATOM 663 O O . ALA A 1 92 ? -13.586 -5.543 -2.459 1 85 92 ALA A O 1
ATOM 664 N N . SER A 1 93 ? -13.805 -3.326 -2.641 1 81.19 93 SER A N 1
ATOM 665 C CA . SER A 1 93 ? -14.953 -3.465 -3.533 1 81.19 93 SER A CA 1
ATOM 666 C C . SER A 1 93 ? -15.156 -2.207 -4.371 1 81.19 93 SER A C 1
ATOM 668 O O . SER A 1 93 ? -14.555 -1.167 -4.094 1 81.19 93 SER A O 1
ATOM 670 N N . TYR A 1 94 ? -16 -2.418 -5.383 1 83.25 94 TYR A N 1
ATOM 671 C CA . TYR A 1 94 ? -16.422 -1.253 -6.156 1 83.25 94 TYR A CA 1
ATOM 672 C C . TYR A 1 94 ? -17.781 -0.752 -5.699 1 83.25 94 TYR A C 1
ATOM 674 O O . TYR A 1 94 ? -18.25 0.298 -6.148 1 83.25 94 TYR A O 1
ATOM 682 N N . ASP A 1 95 ? -18.297 -1.417 -4.723 1 89.62 95 ASP A N 1
ATOM 683 C CA . ASP A 1 95 ? -19.516 -0.95 -4.066 1 89.62 95 ASP A CA 1
ATOM 684 C C . ASP A 1 95 ? -19.188 -0.01 -2.908 1 89.62 95 ASP A C 1
ATOM 686 O O . ASP A 1 95 ? -18.547 -0.414 -1.936 1 89.62 95 ASP A O 1
ATOM 690 N N . PRO A 1 96 ? -19.688 1.21 -3.041 1 90.94 96 PRO A N 1
ATOM 691 C CA . PRO A 1 96 ? -19.344 2.201 -2.02 1 90.94 96 PRO A CA 1
ATOM 692 C C . PRO A 1 96 ? -19.766 1.775 -0.617 1 90.94 96 PRO A C 1
ATOM 694 O O . PRO A 1 96 ? -19.016 1.958 0.344 1 90.94 96 PRO A O 1
ATOM 697 N N . ALA A 1 97 ? -20.969 1.215 -0.507 1 91.31 97 ALA A N 1
ATOM 698 C CA . ALA A 1 97 ? -21.469 0.805 0.802 1 91.31 97 ALA A CA 1
ATOM 699 C C . ALA A 1 97 ? -20.578 -0.269 1.42 1 91.31 97 ALA A C 1
ATOM 701 O O . ALA A 1 97 ? -20.281 -0.225 2.615 1 91.31 97 ALA A O 1
ATOM 702 N N . ARG A 1 98 ? -20.109 -1.216 0.655 1 90.06 98 ARG A N 1
ATOM 703 C CA . ARG A 1 98 ? -19.219 -2.273 1.134 1 90.06 98 ARG A CA 1
ATOM 704 C C . ARG A 1 98 ? -17.844 -1.714 1.507 1 90.06 98 ARG A C 1
ATOM 706 O O . ARG A 1 98 ? -17.281 -2.088 2.533 1 90.06 98 ARG A O 1
ATOM 713 N N . SER A 1 99 ? -17.359 -0.823 0.709 1 92.38 99 SER A N 1
ATOM 714 C CA . SER A 1 99 ? -16.078 -0.175 0.993 1 92.38 99 SER A CA 1
ATOM 715 C C . SER A 1 99 ? -16.125 0.581 2.316 1 92.38 99 SER A C 1
ATOM 717 O O . SER A 1 99 ? -15.234 0.439 3.148 1 92.38 99 SER A O 1
ATOM 719 N N . LEU A 1 100 ? -17.188 1.315 2.521 1 91.44 100 LEU A N 1
ATOM 720 C CA . LEU A 1 100 ? -17.344 2.107 3.738 1 91.44 100 LEU A CA 1
ATOM 721 C C . LEU A 1 100 ? -17.5 1.206 4.957 1 91.44 100 LEU A C 1
ATOM 723 O O . LEU A 1 100 ? -17.047 1.541 6.051 1 91.44 100 LEU A O 1
ATOM 727 N N . ALA A 1 101 ? -18.141 0.041 4.785 1 91.44 101 ALA A N 1
ATOM 728 C CA . ALA A 1 101 ? -18.266 -0.932 5.867 1 91.44 101 ALA A CA 1
ATOM 729 C C . ALA A 1 101 ? -16.906 -1.512 6.254 1 91.44 101 ALA A C 1
ATOM 731 O O . ALA A 1 101 ? -16.609 -1.667 7.441 1 91.44 101 ALA A O 1
ATOM 732 N N . VAL A 1 102 ? -16.062 -1.754 5.285 1 90.06 102 VAL A N 1
ATOM 733 C CA . VAL A 1 102 ? -14.711 -2.26 5.523 1 90.06 102 VAL A CA 1
ATOM 734 C C . VAL A 1 102 ? -13.906 -1.234 6.316 1 90.06 102 VAL A C 1
ATOM 736 O O . VAL A 1 102 ? -13.18 -1.592 7.25 1 90.06 102 VAL A O 1
ATOM 739 N N . MET A 1 103 ? -14.125 0.004 5.977 1 91.69 103 MET A N 1
ATOM 740 C CA . MET A 1 103 ? -13.383 1.08 6.625 1 91.69 103 MET A CA 1
ATOM 741 C C . MET A 1 103 ? -13.773 1.202 8.094 1 91.69 103 MET A C 1
ATOM 743 O O . MET A 1 103 ? -12.992 1.676 8.914 1 91.69 103 MET A O 1
ATOM 747 N N . ARG A 1 104 ? -14.898 0.665 8.492 1 90.81 104 ARG A N 1
ATOM 748 C CA . ARG A 1 104 ? -15.391 0.81 9.852 1 90.81 104 ARG A CA 1
ATOM 749 C C . ARG A 1 104 ? -15.031 -0.406 10.703 1 90.81 104 ARG A C 1
ATOM 751 O O . ARG A 1 104 ? -15.242 -0.408 11.914 1 90.81 104 ARG A O 1
ATOM 758 N N . SER A 1 105 ? -14.484 -1.392 10.133 1 85.62 105 SER A N 1
ATOM 759 C CA . SER A 1 105 ? -14.242 -2.65 10.828 1 85.62 105 SER A CA 1
ATOM 760 C C . SER A 1 105 ? -13.156 -2.502 11.891 1 85.62 105 SER A C 1
ATOM 762 O O . SER A 1 105 ? -13.094 -3.281 12.844 1 85.62 105 SER A O 1
ATOM 764 N N . GLY A 1 106 ? -12.289 -1.542 11.773 1 85.31 106 GLY A N 1
ATOM 765 C CA . GLY A 1 106 ? -11.25 -1.289 12.75 1 85.31 106 GLY A CA 1
ATOM 766 C C . GLY A 1 106 ? -10.047 -2.207 12.594 1 85.31 106 GLY A C 1
ATOM 767 O O . GLY A 1 106 ? -9.055 -2.059 13.305 1 85.31 106 GLY A O 1
ATOM 768 N N . THR A 1 107 ? -10.055 -3.201 11.781 1 90.19 107 THR A N 1
ATOM 769 C CA . THR A 1 107 ? -8.938 -4.098 11.508 1 90.19 107 THR A CA 1
ATOM 770 C C . THR A 1 107 ? -8.25 -3.73 10.195 1 90.19 107 THR A C 1
ATOM 772 O O . THR A 1 107 ? -8.875 -3.141 9.312 1 90.19 107 THR A O 1
ATOM 775 N N . SER A 1 108 ? -6.992 -3.996 10.242 1 94.69 108 SER A N 1
ATOM 776 C CA . SER A 1 108 ? -6.266 -3.75 9 1 94.69 108 SER A CA 1
ATOM 777 C C . SER A 1 108 ? -6.305 -4.969 8.086 1 94.69 108 SER A C 1
ATOM 779 O O . SER A 1 108 ? -6.09 -6.098 8.539 1 94.69 108 SER A O 1
ATOM 781 N N . GLY A 1 109 ? -6.621 -4.742 6.875 1 95.12 109 GLY A N 1
ATOM 782 C CA . GLY A 1 109 ? -6.387 -5.738 5.844 1 95.12 109 GLY A CA 1
ATOM 783 C C . GLY A 1 109 ? -4.992 -5.668 5.25 1 95.12 109 GLY A C 1
ATOM 784 O O . GLY A 1 109 ? -4.203 -4.793 5.609 1 95.12 109 GLY A O 1
ATOM 785 N N . PRO A 1 110 ? -4.672 -6.602 4.363 1 93.94 110 PRO A N 1
ATOM 786 C CA . PRO A 1 110 ? -3.324 -6.672 3.797 1 93.94 110 PRO A CA 1
ATOM 787 C C . PRO A 1 110 ? -2.957 -5.43 2.99 1 93.94 110 PRO A C 1
ATOM 789 O O . PRO A 1 110 ? -1.802 -4.992 3.008 1 93.94 110 PRO A O 1
ATOM 792 N N . ALA A 1 111 ? -3.9 -4.883 2.238 1 96.38 111 ALA A N 1
ATOM 793 C CA . ALA A 1 111 ? -3.625 -3.666 1.478 1 96.38 111 ALA A CA 1
ATOM 794 C C . ALA A 1 111 ? -3.252 -2.512 2.404 1 96.38 111 ALA A C 1
ATOM 796 O O . ALA A 1 111 ? -2.314 -1.762 2.125 1 96.38 111 ALA A O 1
ATOM 797 N N . GLY A 1 112 ? -4.027 -2.344 3.469 1 97.75 112 GLY A N 1
ATOM 798 C CA . GLY A 1 112 ? -3.721 -1.324 4.461 1 97.75 112 GLY A CA 1
ATOM 799 C C . GLY A 1 112 ? -2.371 -1.521 5.121 1 97.75 112 GLY A C 1
ATOM 800 O O . GLY A 1 112 ? -1.632 -0.557 5.332 1 97.75 112 GLY A O 1
ATOM 801 N N . VAL A 1 113 ? -2.039 -2.75 5.441 1 97.56 113 VAL A N 1
ATOM 802 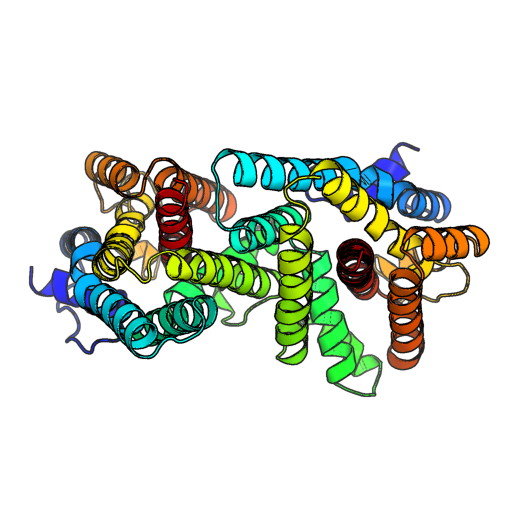C CA . VAL A 1 113 ? -0.742 -3.07 6.023 1 97.56 113 VAL A CA 1
ATOM 803 C C . VAL A 1 113 ? 0.372 -2.682 5.055 1 97.56 113 VAL A C 1
ATOM 805 O O . VAL A 1 113 ? 1.341 -2.023 5.441 1 97.56 113 VAL A O 1
ATOM 808 N N . LEU A 1 114 ? 0.223 -3.086 3.873 1 98.06 114 LEU A N 1
ATOM 809 C CA . LEU A 1 114 ? 1.251 -2.771 2.887 1 98.06 114 LEU A CA 1
ATOM 810 C C . LEU A 1 114 ? 1.395 -1.263 2.713 1 98.06 114 LEU A C 1
ATOM 812 O O . LEU A 1 114 ? 2.512 -0.745 2.645 1 98.06 114 LEU A O 1
ATOM 816 N N . ALA A 1 115 ? 0.255 -0.558 2.559 1 98.5 115 ALA A N 1
ATOM 817 C CA . ALA A 1 115 ? 0.301 0.897 2.441 1 98.5 115 ALA A CA 1
ATOM 818 C C . ALA A 1 115 ? 1.041 1.519 3.623 1 98.5 115 ALA A C 1
ATOM 820 O O . ALA A 1 115 ? 1.844 2.438 3.445 1 98.5 115 ALA A O 1
ATOM 821 N N . THR A 1 116 ? 0.717 1.007 4.809 1 98.38 116 THR A N 1
ATOM 822 C CA . THR A 1 116 ? 1.374 1.493 6.016 1 98.38 116 THR A CA 1
ATOM 823 C C . THR A 1 116 ? 2.883 1.272 5.938 1 98.38 116 THR A C 1
ATOM 825 O O . THR A 1 116 ? 3.664 2.182 6.223 1 98.38 116 THR A O 1
ATOM 828 N N . VAL A 1 117 ? 3.312 0.121 5.508 1 98.31 117 VAL A N 1
ATOM 829 C CA . VAL A 1 117 ? 4.727 -0.221 5.406 1 98.31 117 VAL A CA 1
ATOM 830 C C . VAL A 1 117 ? 5.406 0.684 4.379 1 98.31 117 VAL A C 1
ATOM 832 O O . VAL A 1 117 ? 6.461 1.259 4.652 1 98.31 117 VAL A O 1
ATOM 835 N N . VAL A 1 118 ? 4.781 0.854 3.281 1 98.69 118 VAL A N 1
ATOM 836 C CA . VAL A 1 118 ? 5.367 1.624 2.189 1 98.69 118 VAL A CA 1
ATOM 837 C C . VAL A 1 118 ? 5.453 3.098 2.582 1 98.69 118 VAL A C 1
ATOM 839 O O . VAL A 1 118 ? 6.512 3.715 2.469 1 98.69 118 VAL A O 1
ATOM 842 N N . VAL A 1 119 ? 4.375 3.645 3.064 1 98.81 119 VAL A N 1
ATOM 843 C CA . VAL A 1 119 ? 4.328 5.07 3.381 1 98.81 119 VAL A CA 1
ATOM 844 C C . VAL A 1 119 ? 5.242 5.367 4.566 1 98.81 119 VAL A C 1
ATOM 846 O O . VAL A 1 119 ? 6.008 6.332 4.543 1 98.81 119 VAL A O 1
ATOM 849 N N . ALA A 1 120 ? 5.176 4.508 5.582 1 98.69 120 ALA A N 1
ATOM 850 C CA . ALA A 1 120 ? 6.07 4.688 6.723 1 98.69 120 ALA A CA 1
ATOM 851 C C . ALA A 1 120 ? 7.531 4.574 6.293 1 98.69 120 ALA A C 1
ATOM 853 O O . ALA A 1 120 ? 8.375 5.359 6.73 1 98.69 120 ALA A O 1
ATOM 854 N N . GLY A 1 121 ? 7.82 3.59 5.461 1 98.62 121 GLY A N 1
ATOM 855 C CA . GLY A 1 121 ? 9.18 3.42 4.965 1 98.62 121 GLY A CA 1
ATOM 856 C C . GLY A 1 121 ? 9.672 4.609 4.168 1 98.62 121 GLY A C 1
ATOM 857 O O . GLY A 1 121 ? 10.82 5.043 4.336 1 98.62 121 GLY A O 1
ATOM 858 N N . VAL A 1 122 ? 8.812 5.117 3.293 1 98.62 122 VAL A N 1
ATOM 859 C CA . VAL A 1 122 ? 9.164 6.277 2.477 1 98.62 122 VAL A CA 1
ATOM 860 C C . VAL A 1 122 ? 9.43 7.48 3.377 1 98.62 122 VAL A C 1
ATOM 862 O O . VAL A 1 122 ? 10.414 8.203 3.191 1 98.62 122 VAL A O 1
ATOM 865 N N . GLN A 1 123 ? 8.531 7.699 4.328 1 98.75 123 GLN A N 1
ATOM 866 C CA . GLN A 1 123 ? 8.734 8.805 5.266 1 98.75 123 GLN A CA 1
ATOM 867 C C . GLN A 1 123 ? 10.047 8.641 6.031 1 98.75 123 GLN A C 1
ATOM 869 O O . GLN A 1 123 ? 10.82 9.586 6.156 1 98.75 123 GLN A O 1
ATOM 874 N N . ALA A 1 124 ? 10.32 7.43 6.52 1 98.69 124 ALA A N 1
ATOM 875 C CA . ALA A 1 124 ? 11.531 7.168 7.293 1 98.69 124 ALA A CA 1
ATOM 876 C C . ALA A 1 124 ? 12.781 7.383 6.445 1 98.69 124 ALA A C 1
ATOM 878 O O . ALA A 1 124 ? 13.742 8.023 6.891 1 98.69 124 ALA A O 1
ATOM 879 N N . ALA A 1 125 ? 12.75 6.855 5.207 1 98.38 125 ALA A N 1
ATOM 880 C CA . ALA A 1 125 ? 13.883 6.996 4.305 1 98.38 125 ALA A CA 1
ATOM 881 C C . ALA A 1 125 ? 14.133 8.461 3.963 1 98.38 125 ALA A C 1
ATOM 883 O O . ALA A 1 125 ? 15.289 8.906 3.889 1 98.38 125 ALA A O 1
ATOM 884 N N . ALA A 1 126 ? 13.102 9.242 3.732 1 98.31 126 ALA A N 1
ATOM 885 C CA . ALA A 1 126 ? 13.242 10.664 3.418 1 98.31 126 ALA A CA 1
ATOM 886 C C . ALA A 1 126 ? 13.727 11.445 4.633 1 98.31 126 ALA A C 1
ATOM 888 O O . ALA A 1 126 ? 14.617 12.297 4.516 1 98.31 126 ALA A O 1
ATOM 889 N N . LEU A 1 127 ? 13.172 11.156 5.832 1 98.44 127 LEU A N 1
ATOM 890 C CA . LEU A 1 127 ? 13.586 11.836 7.055 1 98.44 127 LEU A CA 1
ATOM 891 C C . LEU A 1 127 ? 15.055 11.57 7.348 1 98.44 127 LEU A C 1
ATOM 893 O O . LEU A 1 127 ? 15.75 12.445 7.875 1 98.44 127 LEU A O 1
ATOM 897 N N . ALA A 1 128 ? 15.5 10.391 7.016 1 98.12 128 ALA A N 1
ATOM 898 C CA . ALA A 1 128 ? 16.891 10 7.23 1 98.12 128 ALA A CA 1
ATOM 899 C C . ALA A 1 128 ? 17.844 10.945 6.496 1 98.12 128 ALA A C 1
ATOM 901 O O . ALA A 1 128 ? 19 11.109 6.895 1 98.12 128 ALA A O 1
ATOM 902 N N . THR A 1 129 ? 17.391 11.57 5.445 1 97.19 129 THR A N 1
ATOM 903 C CA . THR A 1 129 ? 18.234 12.469 4.668 1 97.19 129 THR A CA 1
ATOM 904 C C . THR A 1 129 ? 18.234 13.875 5.27 1 97.19 129 THR A C 1
ATOM 906 O O . THR A 1 129 ? 19 14.734 4.836 1 97.19 129 THR A O 1
ATOM 909 N N . LEU A 1 130 ? 17.422 14.148 6.273 1 97.44 130 LEU A N 1
ATOM 910 C CA . LEU A 1 130 ? 17.25 15.492 6.801 1 97.44 130 LEU A CA 1
ATOM 911 C C . LEU A 1 130 ? 17.844 15.617 8.195 1 97.44 130 LEU A C 1
ATOM 913 O O . LEU A 1 130 ? 17.516 16.547 8.938 1 97.44 130 LEU A O 1
ATOM 917 N N . LEU A 1 131 ? 18.719 14.719 8.539 1 97.31 131 LEU A N 1
ATOM 918 C CA . LEU A 1 131 ? 19.297 14.719 9.883 1 97.31 131 LEU A CA 1
ATOM 919 C C . LEU A 1 131 ? 20.016 16.031 10.164 1 97.31 131 LEU A C 1
ATOM 921 O O . LEU A 1 131 ? 20.094 16.484 11.312 1 97.31 131 LEU A O 1
ATOM 925 N N . ASP A 1 132 ? 20.547 16.672 9.141 1 97.19 132 ASP A N 1
ATOM 926 C CA . ASP A 1 132 ? 21.281 17.922 9.312 1 97.19 132 ASP A CA 1
ATOM 927 C C . ASP A 1 132 ? 20.344 19.125 9.297 1 97.19 132 ASP A C 1
ATOM 929 O O . ASP A 1 132 ? 20.766 20.25 9.531 1 97.19 132 ASP A O 1
ATOM 933 N N . GLN A 1 133 ? 19.094 18.922 9.031 1 98.06 133 GLN A N 1
ATOM 934 C CA . GLN A 1 133 ? 18.078 19.984 8.969 1 98.06 133 GLN A CA 1
ATOM 935 C C . GLN A 1 133 ? 16.828 19.594 9.758 1 98.06 133 GLN A C 1
ATOM 937 O O . GLN A 1 133 ? 15.727 19.609 9.219 1 98.06 133 GLN A O 1
ATOM 942 N N . PRO A 1 134 ? 16.984 19.344 11.016 1 98.31 134 PRO A N 1
ATOM 943 C CA . PRO A 1 134 ? 15.859 18.828 11.82 1 98.31 134 PRO A CA 1
ATOM 944 C C . PRO A 1 134 ? 14.68 19.797 11.852 1 98.31 134 PRO A C 1
ATOM 946 O O . PRO A 1 134 ? 13.523 19.359 11.875 1 98.31 134 PRO A O 1
ATOM 949 N N . LEU A 1 135 ? 14.945 21.094 11.844 1 98.38 135 LEU A N 1
ATOM 950 C CA . LEU A 1 135 ? 13.852 22.062 11.898 1 98.38 135 LEU A CA 1
ATOM 951 C C . LEU A 1 135 ? 13.062 22.062 10.594 1 98.38 135 LEU A C 1
ATOM 953 O O . LEU A 1 135 ? 11.852 22.312 10.602 1 98.38 135 LEU A O 1
ATOM 957 N N . LEU A 1 136 ? 13.758 21.812 9.492 1 98.06 136 LEU A N 1
ATOM 958 C CA . LEU A 1 136 ? 13.055 21.656 8.227 1 98.06 136 LEU A CA 1
ATOM 959 C C . LEU A 1 136 ? 12.117 20.453 8.273 1 98.06 136 LEU A C 1
ATOM 961 O O . LEU A 1 136 ? 10.961 20.531 7.844 1 98.06 136 LEU A O 1
ATOM 965 N N . ALA A 1 137 ? 12.602 19.359 8.781 1 98.44 137 ALA A N 1
ATOM 966 C CA . ALA A 1 137 ? 11.758 18.172 8.938 1 98.44 137 ALA A CA 1
ATOM 967 C C . ALA A 1 137 ? 10.5 18.484 9.75 1 98.44 137 ALA A C 1
ATOM 969 O O . ALA A 1 137 ? 9.398 18.109 9.359 1 98.44 137 ALA A O 1
ATOM 970 N N . GLY A 1 138 ? 10.688 19.188 10.875 1 98.62 138 GLY A N 1
ATOM 971 C CA . GLY A 1 138 ? 9.555 19.594 11.695 1 98.62 138 GLY A CA 1
ATOM 972 C C . GLY A 1 138 ? 8.57 20.484 10.953 1 98.62 138 GLY A C 1
ATOM 973 O O . GLY A 1 138 ? 7.355 20.328 11.086 1 98.62 138 GLY A O 1
ATOM 974 N N . ALA A 1 139 ? 9.117 21.391 10.188 1 98.5 139 ALA A N 1
ATOM 975 C CA . ALA A 1 139 ? 8.273 22.281 9.406 1 98.5 139 ALA A CA 1
ATOM 976 C C . ALA A 1 139 ? 7.457 21.5 8.375 1 98.5 139 ALA A C 1
ATOM 978 O O . ALA A 1 139 ? 6.297 21.828 8.125 1 98.5 139 ALA A O 1
ATOM 979 N N . LEU A 1 140 ? 8.047 20.516 7.766 1 98.31 140 LEU A N 1
ATOM 980 C CA . LEU A 1 140 ? 7.355 19.719 6.758 1 98.31 140 LEU A CA 1
ATOM 981 C C . LEU A 1 140 ? 6.234 18.906 7.391 1 98.31 140 LEU A C 1
ATOM 983 O O . LEU A 1 140 ? 5.195 18.672 6.762 1 98.31 140 LEU A O 1
ATOM 987 N N . VAL A 1 141 ? 6.418 18.438 8.656 1 98.56 141 VAL A N 1
ATOM 988 C CA . VAL A 1 141 ? 5.344 17.797 9.406 1 98.56 141 VAL A CA 1
ATOM 989 C C . VAL A 1 141 ? 4.164 18.75 9.547 1 98.56 141 VAL A C 1
ATOM 991 O O . VAL A 1 141 ? 3.018 18.375 9.289 1 98.56 141 VAL A O 1
ATOM 994 N N . CYS A 1 142 ? 4.441 19.953 9.898 1 98.44 142 CYS A N 1
ATOM 995 C CA . CYS A 1 142 ? 3.393 20.953 10.031 1 98.44 142 CYS A CA 1
ATOM 996 C C . CYS A 1 142 ? 2.721 21.234 8.695 1 98.44 142 CYS A C 1
ATOM 998 O O . CYS A 1 142 ? 1.492 21.281 8.609 1 98.44 142 CYS A O 1
ATOM 1000 N N . LEU A 1 143 ? 3.516 21.359 7.672 1 98.06 143 LEU A N 1
ATOM 1001 C CA . LEU A 1 143 ? 3.01 21.688 6.344 1 98.06 143 LEU A CA 1
ATOM 1002 C C . LEU A 1 143 ? 2.111 20.562 5.816 1 98.06 143 LEU A C 1
ATOM 1004 O O . LEU A 1 143 ? 1.162 20.828 5.074 1 98.06 143 LEU A O 1
ATOM 1008 N N . SER A 1 144 ? 2.418 19.359 6.184 1 98.38 144 SER A N 1
ATOM 1009 C CA . SER A 1 144 ? 1.623 18.234 5.703 1 98.38 144 SER A CA 1
ATOM 1010 C C . SER A 1 144 ? 0.156 18.391 6.09 1 98.38 144 SER A C 1
ATOM 1012 O O . SER A 1 144 ? -0.729 17.859 5.41 1 98.38 144 SER A O 1
ATOM 1014 N N . ARG A 1 145 ? -0.169 19.125 7.148 1 98.25 145 ARG A N 1
ATOM 1015 C CA . ARG A 1 145 ? -1.542 19.312 7.605 1 98.25 145 ARG A CA 1
ATOM 1016 C C . ARG A 1 145 ? -2.324 20.188 6.641 1 98.25 145 ARG A C 1
ATOM 1018 O O . ARG A 1 145 ? -3.557 20.219 6.672 1 98.25 145 ARG A O 1
ATOM 1025 N N . CYS A 1 146 ? -1.648 20.875 5.73 1 98.44 146 CYS A N 1
ATOM 1026 C CA . CYS A 1 146 ? -2.348 21.625 4.699 1 98.44 146 CYS A CA 1
ATOM 1027 C C . CYS A 1 146 ? -3.148 20.703 3.791 1 98.44 146 CYS A C 1
ATOM 1029 O O . CYS A 1 146 ? -4.027 21.156 3.055 1 98.44 146 CYS A O 1
ATOM 1031 N N . ALA A 1 147 ? -2.84 19.438 3.838 1 98.75 147 ALA A N 1
ATOM 1032 C CA . ALA A 1 147 ? -3.656 18.469 3.119 1 98.75 147 ALA A CA 1
ATOM 1033 C C . ALA A 1 147 ? -5.129 18.594 3.506 1 98.75 147 ALA A C 1
ATOM 1035 O O . ALA A 1 147 ? -6.016 18.375 2.676 1 98.75 147 ALA A O 1
ATOM 1036 N N . LEU A 1 148 ? -5.375 18.938 4.727 1 98.62 148 LEU A N 1
ATOM 1037 C CA . LEU A 1 148 ? -6.742 19.047 5.227 1 98.62 148 LEU A CA 1
ATOM 1038 C C . LEU A 1 148 ? -7.477 20.203 4.551 1 98.62 148 LEU A C 1
ATOM 1040 O O . LEU A 1 148 ? -8.703 20.172 4.414 1 98.62 148 LEU A O 1
ATOM 1044 N N . TRP A 1 149 ? -6.703 21.219 4.113 1 98.69 149 TRP A N 1
ATOM 1045 C CA . TRP A 1 149 ? -7.324 22.328 3.393 1 98.69 149 TRP A CA 1
ATOM 1046 C C . TRP A 1 149 ? -7.887 21.859 2.055 1 98.69 149 TRP A C 1
ATOM 1048 O O . TRP A 1 149 ? -8.914 22.359 1.593 1 98.69 149 TRP A O 1
ATOM 1058 N N . ILE A 1 150 ? -7.258 20.875 1.45 1 98.56 150 ILE A N 1
ATOM 1059 C CA . ILE A 1 150 ? -7.707 20.328 0.177 1 98.56 150 ILE A CA 1
ATOM 1060 C C . ILE A 1 150 ? -8.867 19.359 0.413 1 98.56 150 ILE A C 1
ATOM 1062 O O . ILE A 1 150 ? -9.906 19.453 -0.254 1 98.56 150 ILE A O 1
ATOM 1066 N N . VAL A 1 151 ? -8.75 18.516 1.398 1 98.69 151 VAL A N 1
ATOM 1067 C CA . VAL A 1 151 ? -9.727 17.453 1.652 1 98.69 151 VAL A CA 1
ATOM 1068 C C . VAL A 1 151 ? -11.047 18.078 2.119 1 98.69 151 VAL A C 1
ATOM 1070 O O . VAL A 1 151 ? -12.117 17.547 1.826 1 98.69 151 VAL A O 1
ATOM 1073 N N . CYS A 1 152 ? -10.977 19.188 2.789 1 98.38 152 CYS A N 1
ATOM 1074 C CA . CYS A 1 152 ? -12.164 19.812 3.365 1 98.38 152 CYS A CA 1
ATOM 1075 C C . CYS A 1 152 ? -12.641 20.984 2.514 1 98.38 152 CYS A C 1
ATOM 1077 O O . CYS A 1 152 ? -13.367 21.859 2.996 1 98.38 152 CYS A O 1
ATOM 1079 N N . CYS A 1 153 ? -12.133 21.047 1.295 1 98.5 153 CYS A N 1
ATOM 1080 C CA . CYS A 1 153 ? -12.523 22.109 0.372 1 98.5 153 CYS A CA 1
ATOM 1081 C C . CYS A 1 153 ? -14.031 22.125 0.151 1 98.5 153 CYS A C 1
ATOM 1083 O O . CYS A 1 153 ? -14.664 21.062 0.138 1 98.5 153 CYS A O 1
ATOM 1085 N N . THR A 1 154 ? -14.617 23.25 -0.169 1 97.81 154 THR A N 1
ATOM 1086 C CA . THR A 1 154 ? -16.047 23.469 -0.34 1 97.81 154 THR A CA 1
ATOM 1087 C C . THR A 1 154 ? -16.594 22.594 -1.467 1 97.81 154 THR A C 1
ATOM 1089 O O . THR A 1 154 ? -17.797 22.328 -1.521 1 97.81 154 THR A O 1
ATOM 1092 N N . ARG A 1 155 ? -15.812 22.062 -2.336 1 97.75 155 ARG A N 1
ATOM 1093 C CA . ARG A 1 155 ? -16.25 21.281 -3.492 1 97.75 155 ARG A CA 1
ATOM 1094 C C . ARG A 1 155 ? -16.203 19.781 -3.189 1 97.75 155 ARG A C 1
ATOM 1096 O O . ARG A 1 155 ? -16.562 18.969 -4.035 1 97.75 155 ARG A O 1
ATOM 1103 N N . VAL A 1 156 ? -15.773 19.453 -1.991 1 98.62 156 VAL A N 1
ATOM 1104 C CA . VAL A 1 156 ? -15.562 18.047 -1.656 1 98.62 156 VAL A CA 1
ATOM 1105 C C . VAL A 1 156 ? -1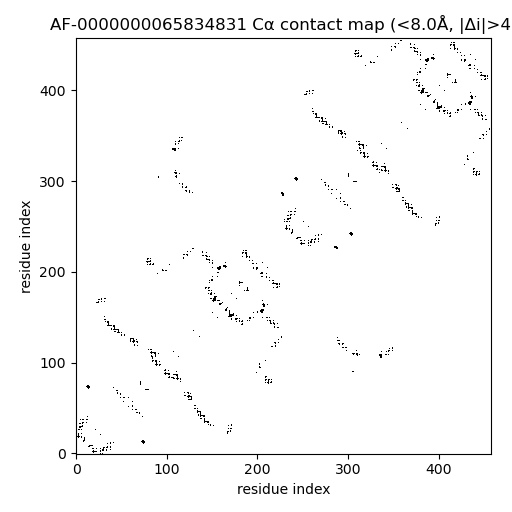6.625 17.578 -0.674 1 98.62 156 VAL A C 1
ATOM 1107 O O . VAL A 1 156 ? -16.641 18 0.488 1 98.62 156 VAL A O 1
ATOM 1110 N N . PRO A 1 157 ? -17.5 16.703 -1.08 1 97.94 157 PRO A N 1
ATOM 1111 C CA . PRO A 1 157 ? -18.562 16.234 -0.198 1 97.94 157 PRO A CA 1
ATOM 1112 C C . PRO A 1 157 ? -18.094 15.211 0.826 1 97.94 157 PRO A C 1
ATOM 1114 O O . PRO A 1 157 ? -17.031 14.602 0.649 1 97.94 157 PRO A O 1
ATOM 1117 N N . ALA A 1 158 ? -18.922 15.055 1.862 1 97.31 158 ALA A N 1
ATOM 1118 C CA . ALA A 1 158 ? -18.719 13.977 2.828 1 97.31 158 ALA A CA 1
ATOM 1119 C C . ALA A 1 158 ? -19.328 12.672 2.326 1 97.31 158 ALA A C 1
ATOM 1121 O O . ALA A 1 158 ? -20.375 12.672 1.67 1 97.31 158 ALA A O 1
ATOM 1122 N N . ALA A 1 159 ? -18.672 11.617 2.693 1 95.62 159 ALA A N 1
ATOM 1123 C CA . ALA A 1 159 ? -19.156 10.312 2.258 1 95.62 159 ALA A CA 1
ATOM 1124 C C . ALA A 1 159 ? -20.281 9.805 3.176 1 95.62 159 ALA A C 1
ATOM 1126 O O . ALA A 1 159 ? -21.078 8.961 2.779 1 95.62 159 ALA A O 1
ATOM 1127 N N . ARG A 1 160 ? -20.234 10.32 4.41 1 93.5 160 ARG A N 1
ATOM 1128 C CA . ARG A 1 160 ? -21.219 9.914 5.418 1 93.5 160 ARG A CA 1
ATOM 1129 C C . ARG A 1 160 ? -21.953 11.125 5.98 1 93.5 160 ARG A C 1
ATOM 1131 O O . ARG A 1 160 ? -21.453 12.25 5.902 1 93.5 160 ARG A O 1
ATOM 1138 N N . ALA A 1 161 ? -23.109 10.828 6.641 1 92.06 161 ALA A N 1
ATOM 1139 C CA . ALA A 1 161 ? -23.922 11.898 7.211 1 92.06 161 ALA A CA 1
ATOM 1140 C C . ALA A 1 161 ? -23.406 12.312 8.586 1 92.06 161 ALA A C 1
ATOM 1142 O O . ALA A 1 161 ? -23.719 13.398 9.07 1 92.06 161 ALA A O 1
ATOM 1143 N N . ASP A 1 162 ? -22.547 11.398 9.133 1 91.12 162 ASP A N 1
ATOM 1144 C CA . ASP A 1 162 ? -22.031 11.68 10.469 1 91.12 162 ASP A CA 1
ATOM 1145 C C . ASP A 1 162 ? -20.516 11.422 10.539 1 91.12 162 ASP A C 1
ATOM 1147 O O . ASP A 1 162 ? -19.922 10.93 9.578 1 91.12 162 ASP A O 1
ATOM 1151 N N . GLY A 1 163 ? -19.922 11.945 11.656 1 90.19 163 GLY A N 1
ATOM 1152 C CA . GLY A 1 163 ? -18.5 11.742 11.852 1 90.19 163 GLY A CA 1
ATOM 1153 C C . GLY A 1 163 ? -17.672 12.961 11.508 1 90.19 163 GLY A C 1
ATOM 1154 O O . GLY A 1 163 ? -18.203 13.977 11.055 1 90.19 163 GLY A O 1
ATOM 1155 N N . LEU A 1 164 ? -16.453 12.82 11.719 1 88.88 164 LEU A N 1
ATOM 1156 C CA . LEU A 1 164 ? -15.516 13.93 11.531 1 88.88 164 LEU A CA 1
ATOM 1157 C C . LEU A 1 164 ? -15.594 14.469 10.109 1 88.88 164 LEU A C 1
ATOM 1159 O O . LEU A 1 164 ? -15.586 15.688 9.898 1 88.88 164 LEU A O 1
ATOM 1163 N N . GLY A 1 165 ? -15.625 13.539 9.125 1 92.44 165 GLY A N 1
ATOM 1164 C CA . GLY A 1 165 ? -15.734 13.953 7.734 1 92.44 165 GLY A CA 1
ATOM 1165 C C . GLY A 1 165 ? -16.922 14.859 7.477 1 92.44 165 GLY A C 1
ATOM 1166 O O . GLY A 1 165 ? -16.812 15.867 6.777 1 92.44 165 GLY A O 1
ATOM 1167 N N . ALA A 1 166 ? -18.016 14.508 8.039 1 93.75 166 ALA A N 1
ATOM 1168 C CA . ALA A 1 166 ? -19.234 15.297 7.875 1 93.75 166 ALA A CA 1
ATOM 1169 C C . ALA A 1 166 ? -19.094 16.656 8.539 1 93.75 166 ALA A C 1
ATOM 1171 O O . ALA A 1 166 ? -19.594 17.656 8.016 1 93.75 166 ALA A O 1
ATOM 1172 N N . ASP A 1 167 ? -18.422 16.719 9.594 1 92.69 167 ASP A N 1
ATOM 1173 C CA . ASP A 1 167 ? -18.281 17.938 10.375 1 92.69 167 ASP A CA 1
ATOM 1174 C C . ASP A 1 167 ? -17.438 18.969 9.633 1 92.69 167 ASP A C 1
ATOM 1176 O O . ASP A 1 167 ? -17.688 20.172 9.727 1 92.69 167 ASP A O 1
ATOM 1180 N N . VAL A 1 168 ? -16.469 18.438 8.906 1 96.19 168 VAL A N 1
ATOM 1181 C CA . VAL A 1 168 ? -15.484 19.406 8.445 1 96.19 168 VAL A CA 1
ATOM 1182 C C . VAL A 1 168 ? -15.508 19.469 6.918 1 96.19 168 VAL A C 1
ATOM 1184 O O . VAL A 1 168 ? -14.93 20.391 6.32 1 96.19 168 VAL A O 1
ATOM 1187 N N . ALA A 1 169 ? -16.125 18.562 6.293 1 96.44 169 ALA A N 1
ATOM 1188 C CA . ALA A 1 169 ? -16.219 18.609 4.836 1 96.44 169 ALA A CA 1
ATOM 1189 C C . ALA A 1 169 ? -16.844 19.922 4.371 1 96.44 169 ALA A C 1
ATOM 1191 O O . ALA A 1 169 ? -17.719 20.484 5.043 1 96.44 169 ALA A O 1
ATOM 1192 N N . ARG A 1 170 ? -16.375 20.469 3.234 1 97.44 170 ARG A N 1
ATOM 1193 C CA . ARG A 1 170 ? -16.891 21.641 2.525 1 97.44 170 ARG A CA 1
ATOM 1194 C C . ARG A 1 170 ? -16.734 22.906 3.371 1 97.44 170 ARG A C 1
ATOM 1196 O O . ARG A 1 170 ? -17.438 23.891 3.145 1 97.44 170 ARG A O 1
ATOM 1203 N N . THR A 1 171 ? -15.828 22.906 4.262 1 97.38 171 THR A N 1
ATOM 1204 C CA . THR A 1 171 ? -15.727 24.078 5.133 1 97.38 171 THR A CA 1
ATOM 1205 C C . THR A 1 171 ? -14.648 25.031 4.625 1 97.38 171 THR A C 1
ATOM 1207 O O . THR A 1 171 ? -14.703 26.234 4.891 1 97.38 171 THR A O 1
ATOM 1210 N N . VAL A 1 172 ? -13.672 24.562 3.918 1 98.38 172 VAL A N 1
ATOM 1211 C CA . VAL A 1 172 ? -12.5 25.359 3.545 1 98.38 172 VAL A CA 1
ATOM 1212 C C . VAL A 1 172 ? -12.711 25.969 2.154 1 98.38 172 VAL A C 1
ATOM 1214 O O . VAL A 1 172 ? -12.953 25.234 1.188 1 98.38 172 VAL A O 1
ATOM 1217 N N . PRO A 1 173 ? -12.57 27.297 2.008 1 98.19 173 PRO A N 1
ATOM 1218 C CA . PRO A 1 173 ? -12.766 27.906 0.696 1 98.19 173 PRO A CA 1
ATOM 1219 C C . PRO A 1 173 ? -11.742 27.453 -0.335 1 98.19 173 PRO A C 1
ATOM 1221 O O . PRO A 1 173 ? -10.586 27.188 0.015 1 98.19 173 PRO A O 1
ATOM 1224 N N . LEU A 1 174 ? -12.102 27.469 -1.55 1 98.06 174 LEU A N 1
ATOM 1225 C CA . LEU A 1 174 ? -11.312 26.969 -2.668 1 98.06 174 LEU A CA 1
ATOM 1226 C C . LEU A 1 174 ? -9.953 27.656 -2.732 1 98.06 174 LEU A C 1
ATOM 1228 O O . LEU A 1 174 ? -8.922 27 -2.926 1 98.06 174 LEU A O 1
ATOM 1232 N N . PRO A 1 175 ? -9.844 29 -2.523 1 98 175 PRO A N 1
ATOM 1233 C CA . PRO A 1 175 ? -8.523 29.641 -2.609 1 98 175 PRO A CA 1
ATOM 1234 C C . PRO A 1 175 ? -7.547 29.109 -1.566 1 98 175 PRO A C 1
ATOM 1236 O O . PRO A 1 175 ? -6.344 29 -1.837 1 98 175 PRO A O 1
ATOM 1239 N N . VAL A 1 176 ? -8.078 28.781 -0.388 1 98 176 VAL A N 1
ATOM 1240 C CA . VAL A 1 176 ? -7.238 28.25 0.674 1 98 176 VAL A CA 1
ATOM 1241 C C . VAL A 1 176 ? -6.789 26.828 0.31 1 98 176 VAL A C 1
ATOM 1243 O O . VAL A 1 176 ? -5.637 26.453 0.539 1 98 176 VAL A O 1
ATOM 1246 N N . ALA A 1 177 ? -7.684 26.094 -0.219 1 98.12 177 ALA A N 1
ATOM 1247 C CA . ALA A 1 177 ? -7.328 24.75 -0.686 1 98.12 177 ALA A CA 1
ATOM 1248 C C . ALA A 1 177 ? -6.219 24.812 -1.731 1 98.12 177 ALA A C 1
ATOM 1250 O O . ALA A 1 177 ? -5.281 24.016 -1.7 1 98.12 177 ALA A O 1
ATOM 1251 N N . VAL A 1 178 ? -6.328 25.75 -2.678 1 97.69 178 VAL A N 1
ATOM 1252 C CA . VAL A 1 178 ? -5.312 25.922 -3.711 1 97.69 178 VAL A CA 1
ATOM 1253 C C . VAL A 1 178 ? -3.98 26.297 -3.068 1 97.69 178 VAL A C 1
ATOM 1255 O O . VAL A 1 178 ? -2.934 25.766 -3.434 1 97.69 178 VAL A O 1
ATOM 1258 N N . LEU A 1 179 ? -4.031 27.219 -2.102 1 97.31 179 LEU A N 1
ATOM 1259 C CA . LEU A 1 179 ? -2.83 27.594 -1.366 1 97.31 179 LEU A CA 1
ATOM 1260 C C . LEU A 1 179 ? -2.209 26.375 -0.684 1 97.31 179 LEU A C 1
ATOM 1262 O O . LEU A 1 179 ? -0.986 26.219 -0.675 1 97.31 179 LEU A O 1
ATOM 1266 N N . GLY A 1 180 ? -3.08 25.578 -0.08 1 97.19 180 GLY A N 1
ATOM 1267 C CA . GLY A 1 180 ? -2.594 24.359 0.533 1 97.19 180 GLY A CA 1
ATOM 1268 C C . GLY A 1 180 ? -1.851 23.453 -0.438 1 97.19 180 GLY A C 1
ATOM 1269 O O . GLY A 1 180 ? -0.783 22.938 -0.112 1 97.19 180 GLY A O 1
ATOM 1270 N N . GLY A 1 181 ? -2.424 23.25 -1.593 1 96.69 181 GLY A N 1
ATOM 1271 C CA . GLY A 1 181 ? -1.757 22.469 -2.625 1 96.69 181 GLY A CA 1
ATOM 1272 C C . GLY A 1 181 ? -0.388 23.016 -2.99 1 96.69 181 GLY A C 1
ATOM 1273 O O . GLY A 1 181 ? 0.559 22.25 -3.18 1 96.69 181 GLY A O 1
ATOM 1274 N N . LEU A 1 182 ? -0.242 24.312 -3.072 1 95.62 182 LEU A N 1
ATOM 1275 C CA . LEU A 1 182 ? 1.021 24.953 -3.42 1 95.62 182 LEU A CA 1
ATOM 1276 C C . LEU A 1 182 ? 2.041 24.781 -2.301 1 95.62 182 LEU A C 1
ATOM 1278 O O . LEU A 1 182 ? 3.229 24.578 -2.562 1 95.62 182 LEU A O 1
ATOM 1282 N N . LEU A 1 183 ? 1.609 24.844 -1.067 1 96.06 183 LEU A N 1
ATOM 1283 C CA . LEU A 1 183 ? 2.492 24.734 0.089 1 96.06 183 LEU A CA 1
ATOM 1284 C C . LEU A 1 183 ? 3.02 23.312 0.231 1 96.06 183 LEU A C 1
ATOM 1286 O O . LEU A 1 183 ? 4.133 23.094 0.719 1 96.06 183 LEU A O 1
ATOM 1290 N N . LEU A 1 184 ? 2.289 22.266 -0.203 1 96.69 184 LEU A N 1
ATOM 1291 C CA . LEU A 1 184 ? 2.676 20.859 -0.127 1 96.69 184 LEU A CA 1
ATOM 1292 C C . LEU A 1 184 ? 3.615 20.484 -1.271 1 96.69 184 LEU A C 1
ATOM 1294 O O . LEU A 1 184 ? 4.016 19.328 -1.402 1 96.69 184 LEU A O 1
ATOM 1298 N N . SER A 1 185 ? 4.031 21.359 -2.111 1 91.81 185 SER A N 1
ATOM 1299 C CA . SER A 1 185 ? 4.738 21.109 -3.361 1 91.81 185 SER A CA 1
ATOM 1300 C C . SER A 1 185 ? 3.795 20.578 -4.434 1 91.81 185 SER A C 1
ATOM 1302 O O . SER A 1 185 ? 2.672 20.172 -4.133 1 91.81 185 SER A O 1
ATOM 1304 N N . ALA A 1 186 ? 4.227 20.609 -5.676 1 91.88 186 ALA A N 1
ATOM 1305 C CA . ALA A 1 186 ? 3.412 20.109 -6.781 1 91.88 186 ALA A CA 1
ATOM 1306 C C . ALA A 1 186 ? 3.059 18.641 -6.582 1 91.88 186 ALA A C 1
ATOM 1308 O O . ALA A 1 186 ? 1.904 18.25 -6.758 1 91.88 186 ALA A O 1
ATOM 1309 N N . VAL A 1 187 ? 3.969 17.922 -6.074 1 94.5 187 VAL A N 1
ATOM 1310 C CA . VAL A 1 187 ? 3.754 16.484 -5.934 1 94.5 187 VAL A CA 1
ATOM 1311 C C . VAL A 1 187 ? 2.832 16.219 -4.746 1 94.5 187 VAL A C 1
ATOM 1313 O O . VAL A 1 187 ? 1.925 15.391 -4.832 1 94.5 187 VAL A O 1
ATOM 1316 N N . GLY A 1 188 ? 3.088 16.938 -3.646 1 97.06 188 GLY A N 1
ATOM 1317 C CA . GLY A 1 188 ? 2.234 16.766 -2.482 1 97.06 188 GLY A CA 1
ATOM 1318 C C . GLY A 1 188 ? 0.788 17.141 -2.742 1 97.06 188 GLY A C 1
ATOM 1319 O O . GLY A 1 188 ? -0.125 16.391 -2.393 1 97.06 188 GLY A O 1
ATOM 1320 N N . GLY A 1 189 ? 0.581 18.281 -3.359 1 97.31 189 GLY A N 1
ATOM 1321 C CA . GLY A 1 189 ? -0.763 18.703 -3.729 1 97.31 189 GLY A CA 1
ATOM 1322 C C . GLY A 1 189 ? -1.449 17.734 -4.676 1 97.31 189 GLY A C 1
ATOM 1323 O O . GLY A 1 189 ? -2.629 17.422 -4.504 1 97.31 189 GLY A O 1
ATOM 1324 N N . LEU A 1 190 ? -0.709 17.203 -5.625 1 97.44 190 LEU A N 1
ATOM 1325 C CA . LEU A 1 190 ? -1.262 16.297 -6.613 1 97.44 190 LEU A CA 1
ATOM 1326 C C . LEU A 1 190 ? -1.664 14.969 -5.965 1 97.44 190 LEU A C 1
ATOM 1328 O O . LEU A 1 190 ? -2.725 14.422 -6.273 1 97.44 190 LEU A O 1
ATOM 1332 N N . VAL A 1 191 ? -0.83 14.484 -5.066 1 98.31 191 VAL A N 1
ATOM 1333 C CA . VAL A 1 191 ? -1.115 13.219 -4.391 1 98.31 191 VAL A CA 1
ATOM 1334 C C . VAL A 1 191 ? -2.408 13.352 -3.588 1 98.31 191 VAL A C 1
ATOM 1336 O O . VAL A 1 191 ? -3.262 12.461 -3.629 1 98.31 191 VAL A O 1
ATOM 1339 N N . VAL A 1 192 ? -2.6 14.43 -2.885 1 98.69 192 VAL A N 1
ATOM 1340 C CA . VAL A 1 192 ? -3.797 14.641 -2.078 1 98.69 192 VAL A CA 1
ATOM 1341 C C . VAL A 1 192 ? -5.012 14.812 -2.992 1 98.69 192 VAL A C 1
ATOM 1343 O O . VAL A 1 192 ? -6.082 14.266 -2.719 1 98.69 192 VAL A O 1
ATOM 1346 N N . LEU A 1 193 ? -4.84 15.523 -4.105 1 98.38 193 LEU A N 1
ATOM 1347 C CA . LEU A 1 193 ? -5.934 15.734 -5.051 1 98.38 193 LEU A CA 1
ATOM 1348 C C . LEU A 1 193 ? -6.375 14.406 -5.664 1 98.38 193 LEU A C 1
ATOM 1350 O O . LEU A 1 193 ? -7.574 14.148 -5.789 1 98.38 193 LEU A O 1
ATOM 1354 N N . VAL A 1 194 ? -5.422 13.586 -6.02 1 98.38 194 VAL A N 1
ATOM 1355 C CA . VAL A 1 194 ? -5.738 12.281 -6.594 1 98.38 194 VAL A CA 1
ATOM 1356 C C . VAL A 1 194 ? -6.473 11.43 -5.562 1 98.38 194 VAL A C 1
ATOM 1358 O O . VAL A 1 194 ? -7.441 10.742 -5.895 1 98.38 194 VAL A O 1
ATOM 1361 N N . LEU A 1 195 ? -6.02 11.461 -4.328 1 98.5 195 LEU A N 1
ATOM 1362 C CA . LEU A 1 195 ? -6.699 10.734 -3.26 1 98.5 195 LEU A CA 1
ATOM 1363 C C . LEU A 1 195 ? -8.148 11.195 -3.123 1 98.5 195 LEU A C 1
ATOM 1365 O O . LEU A 1 195 ? -9.062 10.375 -3.076 1 98.5 195 LEU A O 1
ATOM 1369 N N . VAL A 1 196 ? -8.359 12.492 -3.072 1 98.5 196 VAL A N 1
ATOM 1370 C CA . VAL A 1 196 ? -9.688 13.07 -2.91 1 98.5 196 VAL A CA 1
ATOM 1371 C C . VAL A 1 196 ? -10.57 12.664 -4.09 1 98.5 196 VAL A C 1
ATOM 1373 O O . VAL A 1 196 ? -11.703 12.203 -3.898 1 98.5 196 VAL A O 1
ATOM 1376 N N . ARG A 1 197 ? -10.094 12.781 -5.301 1 98.12 197 ARG A N 1
ATOM 1377 C CA . ARG A 1 197 ? -10.875 12.43 -6.484 1 98.12 197 ARG A CA 1
ATOM 1378 C C . ARG A 1 197 ? -11.242 10.953 -6.477 1 98.12 197 ARG A C 1
ATOM 1380 O O . ARG A 1 197 ? -12.383 10.594 -6.785 1 98.12 197 ARG A O 1
ATOM 1387 N N . ARG A 1 198 ? -10.25 10.188 -6.129 1 97.38 198 ARG A N 1
ATOM 1388 C CA . ARG A 1 198 ? -10.492 8.75 -6.105 1 97.38 198 ARG A CA 1
ATOM 1389 C C . ARG A 1 198 ? -11.523 8.383 -5.051 1 97.38 198 ARG A C 1
ATOM 1391 O O . ARG A 1 198 ? -12.422 7.574 -5.305 1 97.38 198 ARG A O 1
ATOM 1398 N N . THR A 1 199 ? -11.422 8.953 -3.867 1 97.69 199 THR A N 1
ATOM 1399 C CA . THR A 1 199 ? -12.328 8.594 -2.783 1 97.69 199 THR A CA 1
ATOM 1400 C C . THR A 1 199 ? -13.719 9.156 -3.029 1 97.69 199 THR A C 1
ATOM 1402 O O . THR A 1 199 ? -14.727 8.531 -2.682 1 97.69 199 THR A O 1
ATOM 1405 N N . VAL A 1 200 ? -13.812 10.328 -3.627 1 97.62 200 VAL A N 1
ATOM 1406 C CA . VAL A 1 200 ? -15.117 10.867 -3.988 1 97.62 200 VAL A CA 1
ATOM 1407 C C . VAL A 1 200 ? -15.789 9.969 -5.023 1 97.62 200 VAL A C 1
ATOM 1409 O O . VAL A 1 200 ? -16.984 9.672 -4.922 1 97.62 200 VAL A O 1
ATOM 1412 N N . ARG A 1 201 ? -15.031 9.5 -5.977 1 96.25 201 ARG A N 1
ATOM 1413 C CA . ARG A 1 201 ? -15.562 8.609 -7.012 1 96.25 201 ARG A CA 1
ATOM 1414 C C . ARG A 1 201 ? -15.977 7.27 -6.418 1 96.25 201 ARG A C 1
ATOM 1416 O O . ARG A 1 201 ? -17 6.707 -6.801 1 96.25 201 ARG A O 1
ATOM 1423 N N . ARG A 1 202 ? -15.195 6.832 -5.48 1 96 202 ARG A N 1
ATOM 1424 C CA . ARG A 1 202 ? -15.352 5.457 -5.016 1 96 202 ARG A CA 1
ATOM 1425 C C . ARG A 1 202 ? -16.297 5.391 -3.814 1 96 202 ARG A C 1
ATOM 1427 O O . ARG A 1 202 ? -17.016 4.41 -3.645 1 96 202 ARG A O 1
ATOM 1434 N N . PHE A 1 203 ? -16.25 6.363 -2.967 1 96.56 203 PHE A N 1
ATOM 1435 C CA . PHE A 1 203 ? -17 6.332 -1.716 1 96.56 203 PHE A CA 1
ATOM 1436 C C . PHE A 1 203 ? -18.156 7.316 -1.755 1 96.56 203 PHE A C 1
ATOM 1438 O O . PHE A 1 203 ? -19.047 7.281 -0.888 1 96.56 203 PHE A O 1
ATOM 1445 N N . GLY A 1 204 ? -18.156 8.242 -2.711 1 96.19 204 GLY A N 1
ATOM 1446 C CA . GLY A 1 204 ? -19.156 9.305 -2.764 1 96.19 204 GLY A CA 1
ATOM 1447 C C . GLY A 1 204 ? -18.734 10.555 -2.012 1 96.19 204 GLY A C 1
ATOM 1448 O O . GLY A 1 204 ? -19.5 11.516 -1.914 1 96.19 204 GLY A O 1
ATOM 1449 N N . GLY A 1 205 ? -17.594 10.539 -1.418 1 97.75 205 GLY A N 1
ATOM 1450 C CA . GLY A 1 205 ? -17.062 11.664 -0.654 1 97.75 205 GLY A CA 1
ATOM 1451 C C . GLY A 1 205 ? -15.891 11.281 0.237 1 97.75 205 GLY A C 1
ATOM 1452 O O . GLY A 1 205 ? -15.289 10.219 0.058 1 97.75 205 GLY A O 1
ATOM 1453 N N . VAL A 1 206 ? -15.578 12.195 1.209 1 98 206 VAL A N 1
ATOM 1454 C CA . VAL A 1 206 ? -14.445 11.961 2.096 1 98 206 VAL A CA 1
ATOM 1455 C C . VAL A 1 206 ? -14.945 11.625 3.498 1 98 206 VAL A C 1
ATOM 1457 O O . VAL A 1 206 ? -16.062 12.008 3.877 1 98 206 VAL A O 1
ATOM 1460 N N . THR A 1 207 ? -14.211 10.906 4.273 1 97 207 THR A N 1
ATOM 1461 C CA . THR A 1 207 ? -14.414 10.578 5.68 1 97 207 THR A CA 1
ATOM 1462 C C . THR A 1 207 ? -13.227 11.047 6.516 1 97 207 THR A C 1
ATOM 1464 O O . THR A 1 207 ? -12.242 11.57 5.98 1 97 207 THR A O 1
ATOM 1467 N N . GLY A 1 208 ? -13.352 10.938 7.812 1 96.75 208 GLY A N 1
ATOM 1468 C CA . GLY A 1 208 ? -12.211 11.203 8.68 1 96.75 208 GLY A CA 1
ATOM 1469 C C . GLY A 1 208 ? -10.992 10.367 8.328 1 96.75 208 GLY A C 1
ATOM 1470 O O . GLY A 1 208 ? -9.859 10.852 8.406 1 96.75 208 GLY A O 1
ATOM 1471 N N . ASP A 1 209 ? -11.219 9.133 7.898 1 97.44 209 ASP A N 1
ATOM 1472 C CA . ASP A 1 209 ? -10.125 8.25 7.508 1 97.44 209 ASP A CA 1
ATOM 1473 C C . ASP A 1 209 ? -9.391 8.789 6.281 1 97.44 209 ASP A C 1
ATOM 1475 O O . ASP A 1 209 ? -8.164 8.711 6.203 1 97.44 209 ASP A O 1
ATOM 1479 N N . VAL A 1 210 ? -10.117 9.312 5.367 1 98.44 210 VAL A N 1
ATOM 1480 C CA . VAL A 1 210 ? -9.516 9.875 4.168 1 98.44 210 VAL A CA 1
ATOM 1481 C C . VAL A 1 210 ? -8.648 11.078 4.539 1 98.44 210 VAL A C 1
ATOM 1483 O O . VAL A 1 210 ? -7.59 11.297 3.953 1 98.44 210 VAL A O 1
ATOM 1486 N N . MET A 1 211 ? -9.109 11.797 5.508 1 98.12 211 MET A N 1
ATOM 1487 C CA . MET A 1 211 ? -8.336 12.93 6 1 98.12 211 MET A CA 1
ATOM 1488 C C . MET A 1 211 ? -7 12.477 6.574 1 98.12 211 MET A C 1
ATOM 1490 O O . MET A 1 211 ? -5.957 13.055 6.27 1 98.12 211 MET A O 1
ATOM 1494 N N . GLY A 1 212 ? -7.066 11.477 7.398 1 97.94 212 GLY A N 1
ATOM 1495 C CA . GLY A 1 212 ? -5.84 10.906 7.926 1 97.94 212 GLY A CA 1
ATOM 1496 C C . GLY A 1 212 ? -4.902 10.406 6.84 1 97.94 212 GLY A C 1
ATOM 1497 O O . GLY A 1 212 ? -3.695 10.648 6.895 1 97.94 212 GLY A O 1
ATOM 1498 N N . ALA A 1 213 ? -5.43 9.688 5.887 1 98.69 213 ALA A N 1
ATOM 1499 C CA . ALA A 1 213 ? -4.648 9.211 4.75 1 98.69 213 ALA A CA 1
ATOM 1500 C C . ALA A 1 213 ? -3.977 10.375 4.02 1 98.69 213 ALA A C 1
ATOM 1502 O O . ALA A 1 213 ? -2.801 10.289 3.658 1 98.69 213 ALA A O 1
ATOM 1503 N N . ALA A 1 214 ? -4.727 11.438 3.809 1 98.75 214 ALA A N 1
ATOM 1504 C CA . ALA A 1 214 ? -4.207 12.609 3.109 1 98.75 214 ALA A CA 1
ATOM 1505 C C . ALA A 1 214 ? -3.014 13.211 3.85 1 98.75 214 ALA A C 1
ATOM 1507 O O . ALA A 1 214 ? -2.02 13.594 3.23 1 98.75 214 ALA A O 1
ATOM 1508 N N . VAL A 1 215 ? -3.119 13.258 5.117 1 98.69 215 VAL A N 1
ATOM 1509 C CA . VAL A 1 215 ? -2.059 13.852 5.926 1 98.69 215 VAL A CA 1
ATOM 1510 C C . VAL A 1 215 ? -0.782 13.023 5.793 1 98.69 215 VAL A C 1
ATOM 1512 O O . VAL A 1 215 ? 0.293 13.57 5.531 1 98.69 215 VAL A O 1
ATOM 1515 N N . GLU A 1 216 ? -0.889 11.719 5.938 1 98.75 216 GLU A N 1
ATOM 1516 C CA . GLU A 1 216 ? 0.286 10.859 5.879 1 98.75 216 GLU A CA 1
ATOM 1517 C C . GLU A 1 216 ? 0.887 10.836 4.477 1 98.75 216 GLU A C 1
ATOM 1519 O O . GLU A 1 216 ? 2.109 10.836 4.32 1 98.75 216 GLU A O 1
ATOM 1524 N N . LEU A 1 217 ? 0.076 10.789 3.467 1 98.81 217 LEU A N 1
ATOM 1525 C CA . LEU A 1 217 ? 0.551 10.789 2.088 1 98.81 217 LEU A CA 1
ATOM 1526 C C . LEU A 1 217 ? 1.181 12.133 1.732 1 98.81 217 LEU A C 1
ATOM 1528 O O . LEU A 1 217 ? 2.186 12.18 1.018 1 98.81 217 LEU A O 1
ATOM 1532 N N . ALA A 1 218 ? 0.545 13.203 2.199 1 98.69 218 ALA A N 1
ATOM 1533 C CA . ALA A 1 218 ? 1.114 14.531 1.98 1 98.69 218 ALA A CA 1
ATOM 1534 C C . ALA A 1 218 ? 2.506 14.641 2.596 1 98.69 218 ALA A C 1
ATOM 1536 O O . ALA A 1 218 ? 3.426 15.18 1.978 1 98.69 218 ALA A O 1
ATOM 1537 N N . LEU A 1 219 ? 2.6 14.156 3.828 1 98.62 219 LEU A N 1
ATOM 1538 C CA . LEU A 1 219 ? 3.912 14.195 4.465 1 98.62 219 LEU A CA 1
ATOM 1539 C C . LEU A 1 219 ? 4.938 13.414 3.652 1 98.62 219 LEU A C 1
ATOM 1541 O O . LEU A 1 219 ? 6.031 13.914 3.381 1 98.62 219 LEU A O 1
ATOM 1545 N N . ALA A 1 220 ? 4.602 12.203 3.232 1 98.62 220 ALA A N 1
ATOM 1546 C CA . ALA A 1 220 ? 5.512 11.383 2.432 1 98.62 220 ALA A CA 1
ATOM 1547 C C . ALA A 1 220 ? 5.922 12.109 1.155 1 98.62 220 ALA A C 1
ATOM 1549 O O . ALA A 1 220 ? 7.109 12.188 0.831 1 98.62 220 ALA A O 1
ATOM 1550 N N . ALA A 1 221 ? 4.973 12.68 0.449 1 98.12 221 ALA A N 1
ATOM 1551 C CA . ALA A 1 221 ? 5.223 13.344 -0.827 1 98.12 221 ALA A CA 1
ATOM 1552 C C . ALA A 1 221 ? 6.074 14.602 -0.636 1 98.12 221 ALA A C 1
ATOM 1554 O O . ALA A 1 221 ? 6.984 14.867 -1.422 1 98.12 221 ALA A O 1
ATOM 1555 N N . THR A 1 222 ? 5.773 15.391 0.369 1 97.31 222 THR A N 1
ATOM 1556 C CA . THR A 1 222 ? 6.508 16.625 0.603 1 97.31 222 THR A CA 1
ATOM 1557 C C . THR A 1 222 ? 7.938 16.328 1.041 1 97.31 222 THR A C 1
ATOM 1559 O O . THR A 1 222 ? 8.875 17 0.601 1 97.31 222 THR A O 1
ATOM 1562 N N . LEU A 1 223 ? 8.07 15.328 1.896 1 97.94 223 LEU A N 1
ATOM 1563 C CA . LEU A 1 223 ? 9.422 14.906 2.281 1 97.94 223 LEU A CA 1
ATOM 1564 C C . LEU A 1 223 ? 10.227 14.484 1.061 1 97.94 223 LEU A C 1
ATOM 1566 O O . LEU A 1 223 ? 11.391 14.875 0.916 1 97.94 223 LEU A O 1
ATOM 1570 N N . LEU A 1 224 ? 9.641 13.742 0.172 1 96.75 224 LEU A N 1
ATOM 1571 C CA . LEU A 1 224 ? 10.32 13.273 -1.028 1 96.75 224 LEU A CA 1
ATOM 1572 C C . LEU A 1 224 ? 10.703 14.445 -1.931 1 96.75 224 LEU A C 1
ATOM 1574 O O . LEU A 1 224 ? 11.781 14.453 -2.521 1 96.75 224 LEU A O 1
ATOM 1578 N N . ALA A 1 225 ? 9.766 15.359 -2.037 1 95.12 225 ALA A N 1
ATOM 1579 C CA . ALA A 1 225 ? 10.031 16.531 -2.871 1 95.12 225 ALA A CA 1
ATOM 1580 C C . ALA A 1 225 ? 11.258 17.281 -2.375 1 95.12 225 ALA A C 1
ATOM 1582 O O . ALA A 1 225 ? 12.047 17.781 -3.176 1 95.12 225 ALA A O 1
ATOM 1583 N N . TRP A 1 226 ? 11.383 17.328 -1.095 1 92 226 TRP A N 1
ATOM 1584 C CA . TRP A 1 226 ? 12.531 18.031 -0.537 1 92 226 TRP A CA 1
ATOM 1585 C C . TRP A 1 226 ? 13.789 17.172 -0.616 1 92 226 TRP A C 1
ATOM 1587 O O . TRP A 1 226 ? 14.898 17.703 -0.728 1 92 226 TRP A O 1
ATOM 1597 N N . ALA A 1 227 ? 13.57 15.867 -0.508 1 91.12 227 ALA A N 1
ATOM 1598 C CA . ALA A 1 227 ? 14.703 14.953 -0.586 1 91.12 227 ALA A CA 1
ATOM 1599 C C . ALA A 1 227 ? 15.258 14.883 -2.008 1 91.12 227 ALA A C 1
ATOM 1601 O O . ALA A 1 227 ? 16.406 14.492 -2.215 1 91.12 227 ALA A O 1
ATOM 1602 N N . ALA A 1 228 ? 14.352 15.172 -3.02 1 84.75 228 ALA A N 1
ATOM 1603 C CA . ALA A 1 228 ? 14.734 15.133 -4.43 1 84.75 228 ALA A CA 1
ATOM 1604 C C . ALA A 1 228 ? 15.648 16.297 -4.777 1 84.75 228 ALA A C 1
ATOM 1606 O O . ALA A 1 228 ? 15.406 17.438 -4.355 1 84.75 228 ALA A O 1
ATOM 1607 N N . ARG A 1 229 ? 16.859 16.547 -4.539 1 63.56 229 ARG A N 1
ATOM 1608 C CA . ARG A 1 229 ? 17.781 17.609 -4.93 1 63.56 229 ARG A CA 1
ATOM 1609 C C . ARG A 1 229 ? 19.094 17.016 -5.469 1 63.56 229 ARG A C 1
ATOM 1611 O O . ARG A 1 229 ? 19.469 15.906 -5.105 1 63.56 229 ARG A O 1
ATOM 1618 N N . MET B 1 1 ? -7.219 -18 -27.188 1 86.19 1 MET B N 1
ATOM 1619 C CA . MET B 1 1 ? -6.125 -17.125 -26.797 1 86.19 1 MET B CA 1
ATOM 1620 C C . MET B 1 1 ? -6.66 -15.844 -26.156 1 86.19 1 MET B C 1
ATOM 1622 O O . MET B 1 1 ? -6.172 -15.414 -25.109 1 86.19 1 MET B O 1
ATOM 1626 N N . ARG B 1 2 ? -7.75 -15.422 -26.656 1 92.81 2 ARG B N 1
ATOM 1627 C CA . ARG B 1 2 ? -8.32 -14.18 -26.141 1 92.81 2 ARG B CA 1
ATOM 1628 C C . ARG B 1 2 ? -8.82 -14.359 -24.719 1 92.81 2 ARG B C 1
ATOM 1630 O O . ARG B 1 2 ? -8.516 -13.539 -23.844 1 92.81 2 ARG B O 1
ATOM 1637 N N . ASP B 1 3 ? -9.445 -15.453 -24.5 1 95.5 3 ASP B N 1
ATOM 1638 C CA . ASP B 1 3 ? -9.977 -15.719 -23.156 1 95.5 3 ASP B CA 1
ATOM 1639 C C . ASP B 1 3 ? -8.852 -15.945 -22.156 1 95.5 3 ASP B C 1
ATOM 1641 O O . ASP B 1 3 ? -8.93 -15.492 -21.016 1 95.5 3 ASP B O 1
ATOM 1645 N N . ALA B 1 4 ? -7.898 -16.641 -22.594 1 96.06 4 ALA B N 1
ATOM 1646 C CA . ALA B 1 4 ? -6.754 -16.891 -21.719 1 96.06 4 ALA B CA 1
ATOM 1647 C C . ALA B 1 4 ? -6.066 -15.578 -21.328 1 96.06 4 ALA B C 1
ATOM 1649 O O . ALA B 1 4 ? -5.691 -15.383 -20.172 1 96.06 4 ALA B O 1
ATOM 1650 N N . TRP B 1 5 ? -5.922 -14.727 -22.312 1 96.31 5 TRP B N 1
ATOM 1651 C CA . TRP B 1 5 ? -5.316 -13.422 -22.078 1 96.31 5 TRP B CA 1
ATOM 1652 C C . TRP B 1 5 ? -6.16 -12.594 -21.109 1 96.31 5 TRP B C 1
ATOM 1654 O O . TRP B 1 5 ? -5.641 -12.023 -20.156 1 96.31 5 TRP B O 1
ATOM 1664 N N . ARG B 1 6 ? -7.387 -12.594 -21.344 1 96 6 ARG B N 1
ATOM 1665 C CA . ARG B 1 6 ? -8.312 -11.867 -20.484 1 96 6 ARG B CA 1
ATOM 1666 C C . ARG B 1 6 ? -8.289 -12.43 -19.062 1 96 6 ARG B C 1
ATOM 1668 O O . ARG B 1 6 ? -8.32 -11.672 -18.094 1 96 6 ARG B O 1
ATOM 1675 N N . PHE B 1 7 ? -8.242 -13.695 -18.984 1 95.69 7 PHE B N 1
ATOM 1676 C CA . PHE B 1 7 ? -8.18 -14.359 -17.688 1 95.69 7 PHE B CA 1
ATOM 1677 C C . PHE B 1 7 ? -6.891 -14.008 -16.953 1 95.69 7 PHE B C 1
ATOM 1679 O O . PHE B 1 7 ? -6.914 -13.656 -15.773 1 95.69 7 PHE B O 1
ATOM 1686 N N . ALA B 1 8 ? -5.773 -14.031 -17.656 1 96.38 8 ALA B N 1
ATOM 1687 C CA . ALA B 1 8 ? -4.469 -13.727 -17.078 1 96.38 8 ALA B CA 1
ATOM 1688 C C . ALA B 1 8 ? -4.391 -12.266 -16.641 1 96.38 8 ALA B C 1
ATOM 1690 O O . ALA B 1 8 ? -4.098 -11.977 -15.477 1 96.38 8 ALA B O 1
ATOM 1691 N N . VAL B 1 9 ? -4.695 -11.336 -17.484 1 96.12 9 VAL B N 1
ATOM 1692 C CA . VAL B 1 9 ? -4.59 -9.906 -17.203 1 96.12 9 VAL B CA 1
ATOM 1693 C C . VAL B 1 9 ? -5.598 -9.516 -16.125 1 96.12 9 VAL B C 1
ATOM 1695 O O . VAL B 1 9 ? -5.262 -8.797 -15.18 1 96.12 9 VAL B O 1
ATOM 1698 N N . GLY B 1 10 ? -6.793 -10.047 -16.234 1 93.94 10 GLY B N 1
ATOM 1699 C CA . GLY B 1 10 ? -7.84 -9.734 -15.273 1 93.94 10 GLY B CA 1
ATOM 1700 C C . GLY B 1 10 ? -7.555 -10.273 -13.883 1 93.94 10 GLY B C 1
ATOM 1701 O O . GLY B 1 10 ? -7.965 -9.672 -12.883 1 93.94 10 GLY B O 1
ATOM 1702 N N . THR B 1 11 ? -6.832 -11.312 -13.836 1 92.06 11 THR B N 1
ATOM 1703 C CA . THR B 1 11 ? -6.535 -11.953 -12.555 1 92.06 11 THR B CA 1
ATOM 1704 C C . THR B 1 11 ? -5.266 -11.375 -11.938 1 92.06 11 THR B C 1
ATOM 1706 O O . THR B 1 11 ? -5.188 -11.188 -10.727 1 92.06 11 THR B O 1
ATOM 1709 N N . LEU B 1 12 ? -4.328 -11 -12.805 1 94.19 12 LEU B N 1
ATOM 1710 C CA . LEU B 1 12 ? -2.998 -10.711 -12.289 1 94.19 12 LEU B CA 1
ATOM 1711 C C . LEU B 1 12 ? -2.754 -9.203 -12.227 1 94.19 12 LEU B C 1
ATOM 1713 O O . LEU B 1 12 ? -1.736 -8.758 -11.695 1 94.19 12 LEU B O 1
ATOM 1717 N N . THR B 1 13 ? -3.688 -8.414 -12.766 1 94.56 13 THR B N 1
ATOM 1718 C CA . THR B 1 13 ? -3.529 -6.961 -12.773 1 94.56 13 THR B CA 1
ATOM 1719 C C . THR B 1 13 ? -4.844 -6.273 -12.414 1 94.56 13 THR B C 1
ATOM 1721 O O . THR B 1 13 ? -5.883 -6.926 -12.305 1 94.56 13 THR B O 1
ATOM 1724 N N . ALA B 1 14 ? -4.734 -4.98 -12.18 1 92.88 14 ALA B N 1
ATOM 1725 C CA . ALA B 1 14 ? -5.922 -4.168 -11.945 1 92.88 14 ALA B CA 1
ATOM 1726 C C . ALA B 1 14 ? -6.418 -3.523 -13.234 1 92.88 14 ALA B C 1
ATOM 1728 O O . ALA B 1 14 ? -7.316 -2.678 -13.211 1 92.88 14 ALA B O 1
ATOM 1729 N N . LEU B 1 15 ? -5.836 -3.91 -14.352 1 93.19 15 LEU B N 1
ATOM 1730 C CA . LEU B 1 15 ? -6.262 -3.355 -15.625 1 93.19 15 LEU B CA 1
ATOM 1731 C C . LEU B 1 15 ? -7.641 -3.881 -16.016 1 93.19 15 LEU B C 1
ATOM 1733 O O . LEU B 1 15 ? -7.906 -5.078 -15.914 1 93.19 15 LEU B O 1
ATOM 1737 N N . PRO B 1 16 ? -8.484 -2.973 -16.375 1 91.12 16 PRO B N 1
ATOM 1738 C CA . PRO B 1 16 ? -9.82 -3.424 -16.781 1 91.12 16 PRO B CA 1
ATOM 1739 C C . PRO B 1 16 ? -9.797 -4.242 -18.078 1 91.12 16 PRO B C 1
ATOM 1741 O O . PRO B 1 16 ? -9.227 -3.811 -19.078 1 91.12 16 PRO B O 1
ATOM 1744 N N . VAL B 1 17 ? -10.258 -5.406 -17.969 1 92.38 17 VAL B N 1
ATOM 1745 C CA . VAL B 1 17 ? -10.43 -6.277 -19.125 1 92.38 17 VAL B CA 1
ATOM 1746 C C . VAL B 1 17 ? -11.797 -6.953 -19.062 1 92.38 17 VAL B C 1
ATOM 1748 O O . VAL B 1 17 ? -12.375 -7.109 -17.984 1 92.38 17 VAL B O 1
ATOM 1751 N N . ARG B 1 18 ? -12.438 -7.25 -20.266 1 92.38 18 ARG B N 1
ATOM 1752 C CA . ARG B 1 18 ? -13.68 -8.016 -20.297 1 92.38 18 ARG B CA 1
ATOM 1753 C C . ARG B 1 18 ? -13.477 -9.406 -19.703 1 92.38 18 ARG B C 1
ATOM 1755 O O . ARG B 1 18 ? -12.422 -10.016 -19.891 1 92.38 18 ARG B O 1
ATOM 1762 N N . PRO B 1 19 ? -14.398 -9.867 -18.969 1 91.19 19 PRO B N 1
ATOM 1763 C CA . PRO B 1 19 ? -14.266 -11.227 -18.453 1 91.19 19 PRO B CA 1
ATOM 1764 C C . PRO B 1 19 ? -14.164 -12.281 -19.547 1 91.19 19 PRO B C 1
ATOM 1766 O O . PRO B 1 19 ? -14.711 -12.094 -20.641 1 91.19 19 PRO B O 1
ATOM 1769 N N . PRO B 1 20 ? -13.477 -13.297 -19.188 1 92.75 20 PRO B N 1
ATOM 1770 C CA . PRO B 1 20 ? -13.477 -14.391 -20.156 1 92.75 20 PRO B CA 1
ATOM 1771 C C . PRO B 1 20 ? -14.867 -14.984 -20.375 1 92.75 20 PRO B C 1
ATOM 1773 O O . PRO B 1 20 ? -15.688 -15.008 -19.453 1 92.75 20 PRO B O 1
ATOM 1776 N N . THR B 1 21 ? -15.086 -15.43 -21.578 1 91.56 21 THR B N 1
ATOM 1777 C CA . THR B 1 21 ? -16.375 -16.031 -21.922 1 91.56 21 THR B CA 1
ATOM 1778 C C . THR B 1 21 ? -16.484 -17.438 -21.375 1 91.56 21 THR B C 1
ATOM 1780 O O . THR B 1 21 ? -17.578 -17.922 -21.078 1 91.56 21 THR B O 1
ATOM 1783 N N . ARG B 1 22 ? -15.43 -18.062 -21.328 1 88.12 22 ARG B N 1
ATOM 1784 C CA . ARG B 1 22 ? -15.359 -19.422 -20.797 1 88.12 22 ARG B CA 1
ATOM 1785 C C . ARG B 1 22 ? -14.039 -19.656 -20.078 1 88.12 22 ARG B C 1
ATOM 1787 O O . ARG B 1 22 ? -12.984 -19.219 -20.531 1 88.12 22 ARG B O 1
ATOM 1794 N N . VAL B 1 23 ? -14.203 -20.281 -18.906 1 89.44 23 VAL B N 1
ATOM 1795 C CA . VAL B 1 23 ? -12.992 -20.672 -18.188 1 89.44 23 VAL B CA 1
ATOM 1796 C C . VAL B 1 23 ? -12.961 -22.188 -18.016 1 89.44 23 VAL B C 1
ATOM 1798 O O . VAL B 1 23 ? -13.445 -22.703 -17.016 1 89.44 23 VAL B O 1
ATOM 1801 N N . ASP B 1 24 ? -12.492 -22.812 -19.047 1 92.81 24 ASP B N 1
ATOM 1802 C CA . ASP B 1 24 ? -12.242 -24.25 -18.922 1 92.81 24 ASP B CA 1
ATOM 1803 C C . ASP B 1 24 ? -10.781 -24.531 -18.609 1 92.81 24 ASP B C 1
ATOM 1805 O O . ASP B 1 24 ? -10 -23.609 -18.375 1 92.81 24 ASP B O 1
ATOM 1809 N N . ARG B 1 25 ? -10.445 -25.797 -18.594 1 93.5 25 ARG B N 1
ATOM 1810 C CA . ARG B 1 25 ? -9.109 -26.203 -18.156 1 93.5 25 ARG B CA 1
ATOM 1811 C C . ARG B 1 25 ? -8.039 -25.688 -19.125 1 93.5 25 ARG B C 1
ATOM 1813 O O . ARG B 1 25 ? -6.957 -25.281 -18.688 1 93.5 25 ARG B O 1
ATOM 1820 N N . ASP B 1 26 ? -8.352 -25.703 -20.344 1 95.31 26 ASP B N 1
ATOM 1821 C CA . ASP B 1 26 ? -7.398 -25.234 -21.344 1 95.31 26 ASP B CA 1
ATOM 1822 C C . ASP B 1 26 ? -7.172 -23.719 -21.219 1 95.31 26 ASP B C 1
ATOM 1824 O O . ASP B 1 26 ? -6.039 -23.25 -21.297 1 95.31 26 ASP B O 1
ATOM 1828 N N . THR B 1 27 ? -8.18 -23.016 -21.047 1 96.06 27 THR B N 1
ATOM 1829 C CA . THR B 1 27 ? -8.078 -21.562 -20.844 1 96.06 27 THR B CA 1
ATOM 1830 C C . THR B 1 27 ? -7.281 -21.25 -19.594 1 96.06 27 THR B C 1
ATOM 1832 O O . THR B 1 27 ? -6.434 -20.344 -19.594 1 96.06 27 THR B O 1
ATOM 1835 N N . ALA B 1 28 ? -7.547 -22 -18.594 1 96.69 28 ALA B N 1
ATOM 1836 C CA . ALA B 1 28 ? -6.84 -21.797 -17.328 1 96.69 28 ALA B CA 1
ATOM 1837 C C . ALA B 1 28 ? -5.344 -22.062 -17.5 1 96.69 28 ALA B C 1
ATOM 1839 O O . ALA B 1 28 ? -4.52 -21.25 -17.047 1 96.69 28 ALA B O 1
ATOM 1840 N N . ARG B 1 29 ? -5.012 -23.125 -18.109 1 97 29 ARG B N 1
ATOM 1841 C CA . ARG B 1 29 ? -3.615 -23.469 -18.375 1 97 29 ARG B CA 1
ATOM 1842 C C . ARG B 1 29 ? -2.918 -22.344 -19.141 1 97 29 ARG B C 1
ATOM 1844 O O . ARG B 1 29 ? -1.852 -21.875 -18.734 1 97 29 ARG B O 1
ATOM 1851 N N . ARG B 1 30 ? -3.531 -21.938 -20.172 1 97.5 30 ARG B N 1
ATOM 1852 C CA . ARG B 1 30 ? -2.934 -20.922 -21.016 1 97.5 30 ARG B CA 1
ATOM 1853 C C . ARG B 1 30 ? -2.791 -19.594 -20.281 1 97.5 30 ARG B C 1
ATOM 1855 O O . ARG B 1 30 ? -1.819 -18.875 -20.484 1 97.5 30 ARG B O 1
ATOM 1862 N N . ALA B 1 31 ? -3.752 -19.281 -19.5 1 97.5 31 ALA B N 1
ATOM 1863 C CA . ALA B 1 31 ? -3.67 -18.062 -18.688 1 97.5 31 ALA B CA 1
ATOM 1864 C C . ALA B 1 31 ? -2.455 -18.094 -17.766 1 97.5 31 ALA B C 1
ATOM 1866 O O . ALA B 1 31 ? -1.731 -17.109 -17.641 1 97.5 31 ALA B O 1
ATOM 1867 N N . MET B 1 32 ? -2.223 -19.234 -17.156 1 97.44 32 MET B N 1
ATOM 1868 C CA . MET B 1 32 ? -1.072 -19.375 -16.266 1 97.44 32 MET B CA 1
ATOM 1869 C C . MET B 1 32 ? 0.233 -19.281 -17.047 1 97.44 32 MET B C 1
ATOM 1871 O O . MET B 1 32 ? 1.195 -18.656 -16.578 1 97.44 32 MET B O 1
ATOM 1875 N N . LEU B 1 33 ? 0.21 -19.844 -18.203 1 97.94 33 LEU B N 1
ATOM 1876 C CA . LEU B 1 33 ? 1.406 -19.812 -19.031 1 97.94 33 LEU B CA 1
ATOM 1877 C C . LEU B 1 33 ? 1.697 -18.391 -19.484 1 97.94 33 LEU B C 1
ATOM 1879 O O . LEU B 1 33 ? 2.857 -18.016 -19.672 1 97.94 33 LEU B O 1
ATOM 1883 N N . LEU B 1 34 ? 0.688 -17.562 -19.609 1 98 34 LEU B N 1
ATOM 1884 C CA . LEU B 1 34 ? 0.807 -16.203 -20.109 1 98 34 LEU B CA 1
ATOM 1885 C C . LEU B 1 34 ? 1.078 -15.227 -18.969 1 98 34 LEU B C 1
ATOM 1887 O O . LEU B 1 34 ? 1.3 -14.031 -19.203 1 98 34 LEU B O 1
ATOM 1891 N N . ALA B 1 35 ? 1.15 -15.742 -17.828 1 97.88 35 ALA B N 1
ATOM 1892 C CA . ALA B 1 35 ? 1.224 -14.898 -16.641 1 97.88 35 ALA B CA 1
ATOM 1893 C C . ALA B 1 35 ? 2.426 -13.961 -16.703 1 97.88 35 ALA B C 1
ATOM 1895 O O . ALA B 1 35 ? 2.301 -12.758 -16.453 1 97.88 35 ALA B O 1
ATOM 1896 N N . PRO B 1 36 ? 3.688 -14.398 -17.078 1 98.25 36 PRO B N 1
ATOM 1897 C CA . PRO B 1 36 ? 4.812 -13.469 -17.156 1 98.25 36 PRO B CA 1
ATOM 1898 C C . PRO B 1 36 ? 4.59 -12.359 -18.172 1 98.25 36 PRO B C 1
ATOM 1900 O O . PRO B 1 36 ? 4.961 -11.203 -17.938 1 98.25 36 PRO B O 1
ATOM 1903 N N . LEU B 1 37 ? 3.914 -12.695 -19.25 1 97.94 37 LEU B N 1
ATOM 1904 C CA . LEU B 1 37 ? 3.637 -11.695 -20.281 1 97.94 37 LEU B CA 1
ATOM 1905 C C . LEU B 1 37 ? 2.549 -10.727 -19.812 1 97.94 37 LEU B C 1
ATOM 1907 O O . LEU B 1 37 ? 2.596 -9.539 -20.141 1 97.94 37 LEU B O 1
ATOM 1911 N N . ALA B 1 38 ? 1.592 -11.281 -19.125 1 97.5 38 ALA B N 1
ATOM 1912 C CA . ALA B 1 38 ? 0.504 -10.453 -18.609 1 97.5 38 ALA B CA 1
ATOM 1913 C C . ALA B 1 38 ? 1.026 -9.414 -17.609 1 97.5 38 ALA B C 1
ATOM 1915 O O . ALA B 1 38 ? 0.392 -8.375 -17.406 1 97.5 38 ALA B O 1
ATOM 1916 N N . ALA B 1 39 ? 2.189 -9.641 -17.031 1 97.94 39 ALA B N 1
ATOM 1917 C CA . ALA B 1 39 ? 2.758 -8.758 -16.031 1 97.94 39 ALA B CA 1
ATOM 1918 C C . ALA B 1 39 ? 3.625 -7.676 -16.672 1 97.94 39 ALA B C 1
ATOM 1920 O O . ALA B 1 39 ? 4.184 -6.824 -15.969 1 97.94 39 ALA B O 1
ATOM 1921 N N . LEU B 1 40 ? 3.721 -7.609 -17.953 1 98.25 40 LEU B N 1
ATOM 1922 C CA . LEU B 1 40 ? 4.598 -6.676 -18.656 1 98.25 40 LEU B CA 1
ATOM 1923 C C . LEU B 1 40 ? 4.262 -5.234 -18.281 1 98.25 40 LEU B C 1
ATOM 1925 O O . LEU B 1 40 ? 5.156 -4.445 -17.953 1 98.25 40 LEU B O 1
ATOM 1929 N N . PRO B 1 41 ? 2.955 -4.844 -18.297 1 98.06 41 PRO B N 1
ATOM 1930 C CA . PRO B 1 41 ? 2.668 -3.465 -17.891 1 98.06 41 PRO B CA 1
ATOM 1931 C C . PRO B 1 41 ? 3.137 -3.156 -16.469 1 98.06 41 PRO B C 1
ATOM 1933 O O . PRO B 1 41 ? 3.561 -2.035 -16.188 1 98.06 41 PRO B O 1
ATOM 1936 N N . LEU B 1 42 ? 3.072 -4.121 -15.602 1 98.31 42 LEU B N 1
ATOM 1937 C CA . LEU B 1 42 ? 3.512 -3.945 -14.227 1 98.31 42 LEU B CA 1
ATOM 1938 C C . LEU B 1 42 ? 5.027 -3.789 -14.148 1 98.31 42 LEU B C 1
ATOM 1940 O O . LEU B 1 42 ? 5.531 -2.922 -13.43 1 98.31 42 LEU B O 1
ATOM 1944 N N . GLY B 1 43 ? 5.727 -4.656 -14.891 1 98.56 43 GLY B N 1
ATOM 1945 C CA . GLY B 1 43 ? 7.172 -4.531 -14.977 1 98.56 43 GLY B CA 1
ATOM 1946 C C . GLY B 1 43 ? 7.625 -3.191 -15.523 1 98.56 43 GLY B C 1
ATOM 1947 O O . GLY B 1 43 ? 8.578 -2.596 -15.008 1 98.56 43 GLY B O 1
ATOM 1948 N N . LEU B 1 44 ? 6.938 -2.693 -16.5 1 98.62 44 LEU B N 1
ATOM 1949 C CA . LEU B 1 44 ? 7.262 -1.396 -17.078 1 98.62 44 LEU B CA 1
ATOM 1950 C C . LEU B 1 44 ? 6.992 -0.271 -16.078 1 98.62 44 LEU B C 1
ATOM 1952 O O . LEU B 1 44 ? 7.73 0.714 -16.031 1 98.62 44 LEU B O 1
ATOM 1956 N N . LEU B 1 45 ? 5.965 -0.421 -15.352 1 98.5 45 LEU B N 1
ATOM 1957 C CA . LEU B 1 45 ? 5.66 0.559 -14.312 1 98.5 45 LEU B CA 1
ATOM 1958 C C . LEU B 1 45 ? 6.781 0.631 -13.289 1 98.5 45 LEU B C 1
ATOM 1960 O O . LEU B 1 45 ? 7.227 1.722 -12.922 1 98.5 45 LEU B O 1
ATOM 1964 N N . VAL B 1 46 ? 7.207 -0.5 -12.836 1 98.75 46 VAL B N 1
ATOM 1965 C CA . VAL B 1 46 ? 8.297 -0.548 -11.867 1 98.75 46 VAL B CA 1
ATOM 1966 C C . VAL B 1 46 ? 9.555 0.068 -12.469 1 98.75 46 VAL B C 1
ATOM 1968 O O . VAL B 1 46 ? 10.234 0.868 -11.82 1 98.75 46 VAL B O 1
ATOM 1971 N N . ALA B 1 47 ? 9.828 -0.292 -13.688 1 98.81 47 ALA B N 1
ATOM 1972 C CA . ALA B 1 47 ? 10.977 0.288 -14.375 1 98.81 47 ALA B CA 1
ATOM 1973 C C . ALA B 1 47 ? 10.867 1.809 -14.445 1 98.81 47 ALA B C 1
ATOM 1975 O O . ALA B 1 47 ? 11.852 2.52 -14.219 1 98.81 47 ALA B O 1
ATOM 1976 N N . ALA B 1 48 ? 9.719 2.303 -14.742 1 98.75 48 ALA B N 1
ATOM 1977 C CA . ALA B 1 48 ? 9.484 3.74 -14.844 1 98.75 48 ALA B CA 1
ATOM 1978 C C . ALA B 1 48 ? 9.68 4.426 -13.492 1 98.75 48 ALA B C 1
ATOM 1980 O O . ALA B 1 48 ? 10.266 5.508 -13.422 1 98.75 48 ALA B O 1
ATOM 1981 N N . VAL B 1 49 ? 9.172 3.846 -12.43 1 98.69 49 VAL B N 1
ATOM 1982 C CA . VAL B 1 49 ? 9.328 4.406 -11.094 1 98.69 49 VAL B CA 1
ATOM 1983 C C . VAL B 1 49 ? 10.812 4.492 -10.742 1 98.69 49 VAL B C 1
ATOM 1985 O O . VAL B 1 49 ? 11.273 5.512 -10.219 1 98.69 49 VAL B O 1
ATOM 1988 N N . LEU B 1 50 ? 11.539 3.389 -11.016 1 98.69 50 LEU B N 1
ATOM 1989 C CA . LEU B 1 50 ? 12.969 3.389 -10.727 1 98.69 50 LEU B CA 1
ATOM 1990 C C . LEU B 1 50 ? 13.688 4.457 -11.539 1 98.69 50 LEU B C 1
ATOM 1992 O O . LEU B 1 50 ? 14.508 5.207 -11.008 1 98.69 50 LEU B O 1
ATOM 1996 N N . ALA B 1 51 ? 13.375 4.535 -12.812 1 98.5 51 ALA B N 1
ATOM 1997 C CA . ALA B 1 51 ? 14.016 5.512 -13.695 1 98.5 51 ALA B CA 1
ATOM 1998 C C . ALA B 1 51 ? 13.703 6.938 -13.242 1 98.5 51 ALA B C 1
ATOM 2000 O O . ALA B 1 51 ? 14.602 7.785 -13.188 1 98.5 51 ALA B O 1
ATOM 2001 N N . ALA B 1 52 ? 12.5 7.266 -12.922 1 97.88 52 ALA B N 1
ATOM 2002 C CA . ALA B 1 52 ? 12.086 8.594 -12.484 1 97.88 52 ALA B CA 1
ATOM 2003 C C . ALA B 1 52 ? 12.742 8.961 -11.156 1 97.88 52 ALA B C 1
ATOM 2005 O O . ALA B 1 52 ? 13.219 10.086 -10.977 1 97.88 52 ALA B O 1
ATOM 2006 N N . GLY B 1 53 ? 12.68 8.008 -10.234 1 97.69 53 GLY B N 1
ATOM 2007 C CA . GLY B 1 53 ? 13.312 8.258 -8.953 1 97.69 53 GLY B CA 1
ATOM 2008 C C . GLY B 1 53 ? 14.797 8.555 -9.07 1 97.69 53 GLY B C 1
ATOM 2009 O O . GLY B 1 53 ? 15.312 9.445 -8.383 1 97.69 53 GLY B O 1
ATOM 2010 N N . ARG B 1 54 ? 15.422 7.777 -9.906 1 96.44 54 ARG B N 1
ATOM 2011 C CA . ARG B 1 54 ? 16.844 8.016 -10.156 1 96.44 54 ARG B CA 1
ATOM 2012 C C . ARG B 1 54 ? 17.062 9.391 -10.773 1 96.44 54 ARG B C 1
ATOM 2014 O O . ARG B 1 54 ? 17.969 10.117 -10.375 1 96.44 54 ARG B O 1
ATOM 2021 N N . ALA B 1 55 ? 16.281 9.758 -11.758 1 96.62 55 ALA B N 1
ATOM 2022 C CA . ALA B 1 55 ? 16.422 11.008 -12.492 1 96.62 55 ALA B CA 1
ATOM 2023 C C . ALA B 1 55 ? 16.328 12.211 -11.555 1 96.62 55 ALA B C 1
ATOM 2025 O O . ALA B 1 55 ? 17.016 13.219 -11.766 1 96.62 55 ALA B O 1
ATOM 2026 N N . VAL B 1 56 ? 15.562 12.102 -10.5 1 95.5 56 VAL B N 1
ATOM 2027 C CA . VAL B 1 56 ? 15.391 13.242 -9.609 1 95.5 56 VAL B CA 1
ATOM 2028 C C . VAL B 1 56 ? 16.172 13.016 -8.32 1 95.5 56 VAL B C 1
ATOM 2030 O O . VAL B 1 56 ? 15.969 13.719 -7.332 1 95.5 56 VAL B O 1
ATOM 2033 N N . GLU B 1 57 ? 16.891 11.969 -8.281 1 96.12 57 GLU B N 1
ATOM 2034 C CA . GLU B 1 57 ? 17.875 11.672 -7.25 1 96.12 57 GLU B CA 1
ATOM 2035 C C . GLU B 1 57 ? 17.219 11.453 -5.891 1 96.12 57 GLU B C 1
ATOM 2037 O O . GLU B 1 57 ? 17.672 11.98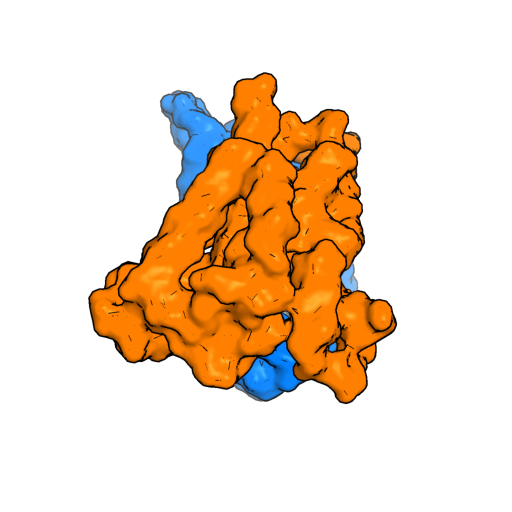4 -4.879 1 96.12 57 GLU B O 1
ATOM 2042 N N . LEU B 1 58 ? 16.172 10.75 -5.902 1 96.56 58 LEU B N 1
ATOM 2043 C CA . LEU B 1 58 ? 15.531 10.352 -4.652 1 96.56 58 LEU B CA 1
ATOM 2044 C C . LEU B 1 58 ? 16.375 9.336 -3.904 1 96.56 58 LEU B C 1
ATOM 2046 O O . LEU B 1 58 ? 17.188 8.633 -4.508 1 96.56 58 LEU B O 1
ATOM 2050 N N . PRO B 1 59 ? 16.188 9.297 -2.496 1 96.06 59 PRO B N 1
ATOM 2051 C CA . PRO B 1 59 ? 16.859 8.219 -1.768 1 96.06 59 PRO B CA 1
ATOM 2052 C C . PRO B 1 59 ? 16.516 6.832 -2.314 1 96.06 59 PRO B C 1
ATOM 2054 O O . PRO B 1 59 ? 15.344 6.531 -2.541 1 96.06 59 PRO B O 1
ATOM 2057 N N . PRO B 1 60 ? 17.5 5.969 -2.52 1 97.31 60 PRO B N 1
ATOM 2058 C CA . PRO B 1 60 ? 17.266 4.684 -3.182 1 97.31 60 PRO B CA 1
ATOM 2059 C C . PRO B 1 60 ? 16.203 3.844 -2.49 1 97.31 60 PRO B C 1
ATOM 2061 O O . PRO B 1 60 ? 15.344 3.258 -3.156 1 97.31 60 PRO B O 1
ATOM 2064 N N . LEU B 1 61 ? 16.234 3.768 -1.184 1 97.62 61 LEU B N 1
ATOM 2065 C CA . LEU B 1 61 ? 15.258 2.961 -0.469 1 97.62 61 LEU B CA 1
ATOM 2066 C C . LEU B 1 61 ? 13.844 3.5 -0.687 1 97.62 61 LEU B C 1
ATOM 2068 O O . LEU B 1 61 ? 12.891 2.729 -0.81 1 97.62 61 LEU B O 1
ATOM 2072 N N . ALA B 1 62 ? 13.664 4.828 -0.729 1 98.38 62 ALA B N 1
ATOM 2073 C CA . ALA B 1 62 ? 12.359 5.418 -1.012 1 98.38 62 ALA B CA 1
ATOM 2074 C C . ALA B 1 62 ? 11.852 5 -2.389 1 98.38 62 ALA B C 1
ATOM 2076 O O . ALA B 1 62 ? 10.672 4.68 -2.551 1 98.38 62 ALA B O 1
ATOM 2077 N N . VAL B 1 63 ? 12.758 4.984 -3.326 1 98.62 63 VAL B N 1
ATOM 2078 C CA . VAL B 1 63 ? 12.383 4.582 -4.676 1 98.62 63 VAL B CA 1
ATOM 2079 C C . VAL B 1 63 ? 11.945 3.117 -4.672 1 98.62 63 VAL B C 1
ATOM 2081 O O . VAL B 1 63 ? 10.938 2.764 -5.289 1 98.62 63 VAL B O 1
ATOM 2084 N N . GLY B 1 64 ? 12.75 2.266 -3.977 1 98.81 64 GLY B N 1
ATOM 2085 C CA . GLY B 1 64 ? 12.359 0.87 -3.852 1 98.81 64 GLY B CA 1
ATOM 2086 C C . GLY B 1 64 ? 10.984 0.684 -3.244 1 98.81 64 GLY B C 1
ATOM 2087 O O . GLY B 1 64 ? 10.18 -0.107 -3.746 1 98.81 64 GLY B O 1
ATOM 2088 N N . LEU B 1 65 ? 10.719 1.407 -2.209 1 98.75 65 LEU B N 1
ATOM 2089 C CA . LEU B 1 65 ? 9.422 1.338 -1.537 1 98.75 65 LEU B CA 1
ATOM 2090 C C . LEU B 1 65 ? 8.312 1.836 -2.451 1 98.75 65 LEU B C 1
ATOM 2092 O O . LEU B 1 65 ? 7.234 1.233 -2.512 1 98.75 65 LEU B O 1
ATOM 2096 N N . LEU B 1 66 ? 8.531 2.908 -3.139 1 98.69 66 LEU B N 1
ATOM 2097 C CA . LEU B 1 66 ? 7.559 3.424 -4.094 1 98.69 66 LEU B CA 1
ATOM 2098 C C . LEU B 1 66 ? 7.27 2.398 -5.188 1 98.69 66 LEU B C 1
ATOM 2100 O O . LEU B 1 66 ? 6.125 2.248 -5.617 1 98.69 66 LEU B O 1
ATOM 2104 N N . ALA B 1 67 ? 8.289 1.724 -5.629 1 98.88 67 ALA B N 1
ATOM 2105 C CA . ALA B 1 67 ? 8.125 0.693 -6.648 1 98.88 67 ALA B CA 1
ATOM 2106 C C . ALA B 1 67 ? 7.262 -0.453 -6.137 1 98.88 67 ALA B C 1
ATOM 2108 O O . ALA B 1 67 ? 6.363 -0.925 -6.844 1 98.88 67 ALA B O 1
ATOM 2109 N N . VAL B 1 68 ? 7.539 -0.908 -4.91 1 98.81 68 VAL B N 1
ATOM 2110 C CA . VAL B 1 68 ? 6.734 -1.962 -4.297 1 98.81 68 VAL B CA 1
ATOM 2111 C C . VAL B 1 68 ? 5.285 -1.506 -4.18 1 98.81 68 VAL B C 1
ATOM 2113 O O . VAL B 1 68 ? 4.363 -2.254 -4.516 1 98.81 68 VAL B O 1
ATOM 2116 N N . GLY B 1 69 ? 5.094 -0.289 -3.723 1 98.62 69 GLY B N 1
ATOM 2117 C CA . GLY B 1 69 ? 3.75 0.258 -3.609 1 98.62 69 GLY B CA 1
ATOM 2118 C C . GLY B 1 69 ? 3.027 0.349 -4.941 1 98.62 69 GLY B C 1
ATOM 2119 O O . GLY B 1 69 ? 1.849 0.005 -5.039 1 98.62 69 GLY B O 1
ATOM 2120 N N . ALA B 1 70 ? 3.713 0.86 -5.945 1 98.31 70 ALA B N 1
ATOM 2121 C CA . ALA B 1 70 ? 3.133 0.972 -7.281 1 98.31 70 ALA B CA 1
ATOM 2122 C C . ALA B 1 70 ? 2.742 -0.399 -7.828 1 98.31 70 ALA B C 1
ATOM 2124 O O . ALA B 1 70 ? 1.676 -0.557 -8.422 1 98.31 70 ALA B O 1
ATOM 2125 N N . LEU B 1 71 ? 3.627 -1.316 -7.617 1 98.19 71 LEU B N 1
ATOM 2126 C CA . LEU B 1 71 ? 3.359 -2.684 -8.055 1 98.19 71 LEU B CA 1
ATOM 2127 C C . LEU B 1 71 ? 2.139 -3.252 -7.34 1 98.19 71 LEU B C 1
ATOM 2129 O O . LEU B 1 71 ? 1.269 -3.855 -7.973 1 98.19 71 LEU B O 1
ATOM 2133 N N . ALA B 1 72 ? 2.031 -3.086 -6.082 1 98 72 ALA B N 1
ATOM 2134 C CA . ALA B 1 72 ? 0.896 -3.57 -5.301 1 98 72 ALA B CA 1
ATOM 2135 C C . ALA B 1 72 ? -0.402 -2.91 -5.754 1 98 72 ALA B C 1
ATOM 2137 O O . ALA B 1 72 ? -1.426 -3.58 -5.91 1 98 72 ALA B O 1
ATOM 2138 N N . ALA B 1 73 ? -0.367 -1.57 -5.953 1 95.88 73 ALA B N 1
ATOM 2139 C CA . ALA B 1 73 ? -1.552 -0.834 -6.387 1 95.88 73 ALA B CA 1
ATOM 2140 C C . ALA B 1 73 ? -2.031 -1.322 -7.754 1 95.88 73 ALA B C 1
ATOM 2142 O O . ALA B 1 73 ? -3.232 -1.325 -8.031 1 95.88 73 ALA B O 1
ATOM 2143 N N . SER B 1 74 ? -1.121 -1.812 -8.57 1 95.38 74 SER B N 1
ATOM 2144 C CA . SER B 1 74 ? -1.446 -2.219 -9.93 1 95.38 74 SER B CA 1
ATOM 2145 C C . SER B 1 74 ? -2.08 -3.605 -9.961 1 95.38 74 SER B C 1
ATOM 2147 O O . SER B 1 74 ? -2.521 -4.07 -11.008 1 95.38 74 SER B O 1
ATOM 2149 N N . SER B 1 75 ? -2.16 -4.246 -8.906 1 92.19 75 SER B N 1
ATOM 2150 C CA . SER B 1 75 ? -2.836 -5.531 -8.797 1 92.19 75 SER B CA 1
ATOM 2151 C C . SER B 1 75 ? -3.871 -5.516 -7.676 1 92.19 75 SER B C 1
ATOM 2153 O O . SER B 1 75 ? -4.301 -6.574 -7.207 1 92.19 75 SER B O 1
ATOM 2155 N N . ARG B 1 76 ? -4.168 -4.32 -7.16 1 91 76 ARG B N 1
ATOM 2156 C CA . ARG B 1 76 ? -5.102 -4.133 -6.055 1 91 76 ARG B CA 1
ATOM 2157 C C . ARG B 1 76 ? -4.648 -4.891 -4.816 1 91 76 ARG B C 1
ATOM 2159 O O . ARG B 1 76 ? -5.469 -5.453 -4.09 1 91 76 ARG B O 1
ATOM 2166 N N . ALA B 1 77 ? -3.404 -5.027 -4.699 1 95.25 77 ALA B N 1
ATOM 2167 C CA . ALA B 1 77 ? -2.736 -5.66 -3.564 1 95.25 77 ALA B CA 1
ATOM 2168 C C . ALA B 1 77 ? -3.178 -7.109 -3.404 1 95.25 77 ALA B C 1
ATOM 2170 O O . ALA B 1 77 ? -3.109 -7.668 -2.307 1 95.25 77 ALA B O 1
ATOM 2171 N N . LEU B 1 78 ? -3.635 -7.699 -4.438 1 93.56 78 LEU B N 1
ATOM 2172 C CA . LEU B 1 78 ? -4.195 -9.047 -4.383 1 93.56 78 LEU B CA 1
ATOM 2173 C C . LEU B 1 78 ? -3.146 -10.055 -3.928 1 93.56 78 LEU B C 1
ATOM 2175 O O . LEU B 1 78 ? -3.428 -10.914 -3.092 1 93.56 78 LEU B O 1
ATOM 2179 N N . HIS B 1 79 ? -1.937 -9.938 -4.445 1 97.5 79 HIS B N 1
ATOM 2180 C CA . HIS B 1 79 ? -0.883 -10.883 -4.102 1 97.5 79 HIS B CA 1
ATOM 2181 C C . HIS B 1 79 ? -0.446 -10.719 -2.648 1 97.5 79 HIS B C 1
ATOM 2183 O O . HIS B 1 79 ? -0.123 -11.695 -1.977 1 97.5 79 HIS B O 1
ATOM 2189 N N . TRP B 1 80 ? -0.485 -9.523 -2.219 1 97.94 80 TRP B N 1
ATOM 2190 C CA . TRP B 1 80 ? -0.115 -9.242 -0.835 1 97.94 80 TRP B CA 1
ATOM 2191 C C . TRP B 1 80 ? -1.171 -9.773 0.128 1 97.94 80 TRP B C 1
ATOM 2193 O O . TRP B 1 80 ? -0.843 -10.242 1.223 1 97.94 80 TRP B O 1
ATOM 2203 N N . ASP B 1 81 ? -2.432 -9.641 -0.3 1 97 81 ASP B N 1
ATOM 2204 C CA . ASP B 1 81 ? -3.504 -10.297 0.44 1 97 81 ASP B CA 1
ATOM 2205 C C . ASP B 1 81 ? -3.25 -11.797 0.56 1 97 81 ASP B C 1
ATOM 2207 O O . ASP B 1 81 ? -3.377 -12.367 1.645 1 97 81 ASP B O 1
ATOM 2211 N N . GLY B 1 82 ? -2.865 -12.375 -0.531 1 97.69 82 GLY B N 1
ATOM 2212 C CA . GLY B 1 82 ? -2.547 -13.797 -0.547 1 97.69 82 GLY B CA 1
ATOM 2213 C C . GLY B 1 82 ? -1.402 -14.156 0.378 1 97.69 82 GLY B C 1
ATOM 2214 O O . GLY B 1 82 ? -1.474 -15.156 1.099 1 97.69 82 GLY B O 1
ATOM 2215 N N . LEU B 1 83 ? -0.336 -13.375 0.345 1 98.5 83 LEU B N 1
ATOM 2216 C CA . LEU B 1 83 ? 0.807 -13.617 1.217 1 98.5 83 LEU B CA 1
ATOM 2217 C C . LEU B 1 83 ? 0.396 -13.555 2.684 1 98.5 83 LEU B C 1
ATOM 2219 O O . LEU B 1 83 ? 0.69 -14.469 3.457 1 98.5 83 LEU B O 1
ATOM 2223 N N . SER B 1 84 ? -0.285 -12.484 3.047 1 98.25 84 SER B N 1
ATOM 2224 C CA . SER B 1 84 ? -0.73 -12.289 4.422 1 98.25 84 SER B CA 1
ATOM 2225 C C . SER B 1 84 ? -1.623 -13.445 4.879 1 98.25 84 SER B C 1
ATOM 2227 O O . SER B 1 84 ? -1.395 -14.031 5.938 1 98.25 84 SER B O 1
ATOM 2229 N N . ASP B 1 85 ? -2.627 -13.828 4.062 1 97.44 85 ASP B N 1
ATOM 2230 C CA . ASP B 1 85 ? -3.572 -14.891 4.387 1 97.44 85 ASP B CA 1
ATOM 2231 C C . ASP B 1 85 ? -2.861 -16.234 4.516 1 97.44 85 ASP B C 1
ATOM 2233 O O . ASP B 1 85 ? -3.152 -17.016 5.43 1 97.44 85 ASP B O 1
ATOM 2237 N N . THR B 1 86 ? -1.982 -16.484 3.57 1 98 86 THR B N 1
ATOM 2238 C CA . THR B 1 86 ? -1.275 -17.766 3.574 1 98 86 THR B CA 1
ATOM 2239 C C . THR B 1 86 ? -0.453 -17.922 4.852 1 98 86 THR B C 1
ATOM 2241 O O . THR B 1 86 ? -0.507 -18.953 5.504 1 98 86 THR B O 1
ATOM 2244 N N . VAL B 1 87 ? 0.283 -16.891 5.234 1 97.81 87 VAL B N 1
ATOM 2245 C CA . VAL B 1 87 ? 1.136 -16.953 6.418 1 97.81 87 VAL B CA 1
ATOM 2246 C C . VAL B 1 87 ? 0.271 -17.031 7.676 1 97.81 87 VAL B C 1
ATOM 2248 O O . VAL B 1 87 ? 0.563 -17.797 8.586 1 97.81 87 VAL B O 1
ATOM 2251 N N . ASP B 1 88 ? -0.799 -16.266 7.746 1 96.75 88 ASP B N 1
ATOM 2252 C CA . ASP B 1 88 ? -1.72 -16.328 8.875 1 96.75 88 ASP B CA 1
ATOM 2253 C C . ASP B 1 88 ? -2.336 -17.719 8.992 1 96.75 88 ASP B C 1
ATOM 2255 O O . ASP B 1 88 ? -2.492 -18.25 10.102 1 96.75 88 ASP B O 1
ATOM 2259 N N . GLY B 1 89 ? -2.734 -18.328 7.836 1 95.94 89 GLY B N 1
ATOM 2260 C CA . GLY B 1 89 ? -3.268 -19.672 7.84 1 95.94 89 GLY B CA 1
ATOM 2261 C C . GLY B 1 89 ? -2.285 -20.703 8.375 1 95.94 89 GLY B C 1
ATOM 2262 O O . GLY B 1 89 ? -2.654 -21.562 9.172 1 95.94 89 GLY B O 1
ATOM 2263 N N . LEU B 1 90 ? -1.055 -20.578 7.93 1 95.38 90 LEU B N 1
ATOM 2264 C CA . LEU B 1 90 ? -0.014 -21.516 8.359 1 95.38 90 LEU B CA 1
ATOM 2265 C C . LEU B 1 90 ? 0.276 -21.344 9.852 1 95.38 90 LEU B C 1
ATOM 2267 O O . LEU B 1 90 ? 0.615 -22.312 10.531 1 95.38 90 LEU B O 1
ATOM 2271 N N . ALA B 1 91 ? 0.122 -20.109 10.391 1 93.62 91 ALA B N 1
ATOM 2272 C CA . ALA B 1 91 ? 0.449 -19.812 11.781 1 93.62 91 ALA B CA 1
ATOM 2273 C C . ALA B 1 91 ? -0.727 -20.141 12.703 1 93.62 91 ALA B C 1
ATOM 2275 O O . ALA B 1 91 ? -0.558 -20.25 13.922 1 93.62 91 ALA B O 1
ATOM 2276 N N . ALA B 1 92 ? -1.924 -20.219 12.18 1 87.06 92 ALA B N 1
ATOM 2277 C CA . ALA B 1 92 ? -3.145 -20.281 12.977 1 87.06 92 ALA B CA 1
ATOM 2278 C C . ALA B 1 92 ? -3.299 -21.656 13.633 1 87.06 92 ALA B C 1
ATOM 2280 O O . ALA B 1 92 ? -3.682 -21.75 14.805 1 87.06 92 ALA B O 1
ATOM 2281 N N . SER B 1 93 ? -3.227 -22.688 12.836 1 85.19 93 SER B N 1
ATOM 2282 C CA . SER B 1 93 ? -3.572 -24.016 13.336 1 85.19 93 SER B CA 1
ATOM 2283 C C . SER B 1 93 ? -2.943 -25.109 12.484 1 85.19 93 SER B C 1
ATOM 2285 O O . SER B 1 93 ? -2.445 -24.844 11.391 1 85.19 93 SER B O 1
ATOM 2287 N N . TYR B 1 94 ? -2.975 -26.266 13.117 1 87.69 94 TYR B N 1
ATOM 2288 C CA . TYR B 1 94 ? -2.566 -27.422 12.336 1 87.69 94 TYR B CA 1
ATOM 2289 C C . TYR B 1 94 ? -3.775 -28.141 11.734 1 87.69 94 TYR B C 1
ATOM 2291 O O . TYR B 1 94 ? -3.625 -29.062 10.93 1 87.69 94 TYR B O 1
ATOM 2299 N N . ASP B 1 95 ? -4.906 -27.641 12.047 1 90.88 95 ASP B N 1
ATOM 2300 C CA . ASP B 1 95 ? -6.133 -28.109 11.414 1 90.88 95 ASP B CA 1
ATOM 2301 C C . ASP B 1 95 ? -6.387 -27.375 10.094 1 90.88 95 ASP B C 1
ATOM 2303 O O . ASP B 1 95 ? -6.574 -26.156 10.078 1 90.88 95 ASP B O 1
ATOM 2307 N N . PRO B 1 96 ? -6.41 -28.156 9.031 1 91.44 96 PRO B N 1
ATOM 2308 C CA . PRO B 1 96 ? -6.559 -27.531 7.715 1 91.44 96 PRO B CA 1
ATOM 2309 C C . PRO B 1 96 ? -7.828 -26.703 7.594 1 91.44 96 PRO B C 1
ATOM 2311 O O . PRO B 1 96 ? -7.801 -25.594 7.035 1 91.44 96 PRO B O 1
ATOM 2314 N N . ALA B 1 97 ? -8.891 -27.25 8.117 1 91.44 97 ALA B N 1
ATOM 2315 C CA . ALA B 1 97 ? -10.156 -26.531 8.023 1 91.44 97 ALA B CA 1
ATOM 2316 C C . ALA B 1 97 ? -10.086 -25.188 8.75 1 91.44 97 ALA B C 1
ATOM 2318 O O . ALA B 1 97 ? -10.586 -24.172 8.25 1 91.44 97 ALA B O 1
ATOM 2319 N N . ARG B 1 98 ? -9.523 -25.188 9.914 1 89.75 98 ARG B N 1
ATOM 2320 C CA . ARG B 1 98 ? -9.375 -23.953 10.68 1 89.75 98 ARG B CA 1
ATOM 2321 C C . ARG B 1 98 ? -8.438 -22.984 9.984 1 89.75 98 ARG B C 1
ATOM 2323 O O . ARG B 1 98 ? -8.703 -21.781 9.93 1 89.75 98 ARG B O 1
ATOM 2330 N N . SER B 1 99 ? -7.344 -23.469 9.414 1 92.62 99 SER B N 1
ATOM 2331 C CA . SER B 1 99 ? -6.395 -22.656 8.672 1 92.62 99 SER B CA 1
ATOM 2332 C C . SER B 1 99 ? -7.062 -22 7.469 1 92.62 99 SER B C 1
ATOM 2334 O O . SER B 1 99 ? -6.914 -20.781 7.258 1 92.62 99 SER B O 1
ATOM 2336 N N . LEU B 1 100 ? -7.809 -22.766 6.781 1 91.75 100 LEU B N 1
ATOM 2337 C CA . LEU B 1 100 ? -8.484 -22.25 5.59 1 91.75 100 LEU B CA 1
ATOM 2338 C C . LEU B 1 100 ? -9.547 -21.219 5.961 1 91.75 100 LEU B C 1
ATOM 2340 O O . LEU B 1 100 ? -9.781 -20.281 5.211 1 91.75 100 LEU B O 1
ATOM 2344 N N . ALA B 1 101 ? -10.172 -21.375 7.121 1 91.44 101 ALA B N 1
ATOM 2345 C CA . ALA B 1 101 ? -11.148 -20.406 7.609 1 91.44 101 ALA B CA 1
ATOM 2346 C C . ALA B 1 101 ? -10.469 -19.078 7.945 1 91.44 101 ALA B C 1
ATOM 2348 O O . ALA B 1 101 ? -11 -18.016 7.629 1 91.44 101 ALA B O 1
ATOM 2349 N N . VAL B 1 102 ? -9.281 -19.156 8.531 1 90.75 102 VAL B N 1
ATOM 2350 C CA . VAL B 1 102 ? -8.516 -17.953 8.867 1 90.75 102 VAL B CA 1
ATOM 2351 C C . VAL B 1 102 ? -8.141 -17.203 7.598 1 90.75 102 VAL B C 1
ATOM 2353 O O . VAL B 1 102 ? -8.203 -15.969 7.559 1 90.75 102 VAL B O 1
ATOM 2356 N N . MET B 1 103 ? -7.832 -17.938 6.578 1 92.62 103 MET B N 1
ATOM 2357 C CA . MET B 1 103 ? -7.402 -17.344 5.316 1 92.62 103 MET B CA 1
ATOM 2358 C C . MET B 1 103 ? -8.547 -16.594 4.652 1 92.62 103 MET B C 1
ATOM 2360 O O . MET B 1 103 ? -8.32 -15.734 3.791 1 92.62 103 MET B O 1
ATOM 2364 N N . ARG B 1 104 ? -9.805 -16.766 5.105 1 90.25 104 ARG B N 1
ATOM 2365 C CA . ARG B 1 104 ? -10.961 -16.125 4.48 1 90.25 104 ARG B CA 1
ATOM 2366 C C . ARG B 1 104 ? -11.422 -14.914 5.285 1 90.25 104 ARG B C 1
ATOM 2368 O O . ARG B 1 104 ? -12.375 -14.234 4.902 1 90.25 104 ARG B O 1
ATOM 2375 N N . SER B 1 105 ? -10.836 -14.594 6.32 1 84 105 SER B N 1
ATOM 2376 C CA . SER B 1 105 ? -11.32 -13.57 7.234 1 84 105 SER B CA 1
ATOM 2377 C C . SER B 1 105 ? -11.117 -12.172 6.656 1 84 105 SER B C 1
ATOM 2379 O O . SER B 1 105 ? -11.82 -11.227 7.031 1 84 105 SER B O 1
ATOM 2381 N N . GLY B 1 106 ? -10.164 -11.977 5.809 1 84.31 106 GLY B N 1
ATOM 2382 C CA . GLY B 1 106 ? -9.93 -10.688 5.184 1 84.31 106 GLY B CA 1
ATOM 2383 C C . GLY B 1 106 ? -9.094 -9.758 6.043 1 84.31 106 GLY B C 1
ATOM 2384 O O . GLY B 1 106 ? -8.719 -8.664 5.602 1 84.31 106 GLY B O 1
ATOM 2385 N N . THR B 1 107 ? -8.797 -10.086 7.266 1 90.62 107 THR B N 1
ATOM 2386 C CA . THR B 1 107 ? -7.965 -9.297 8.172 1 90.62 107 THR B CA 1
ATOM 2387 C C . THR B 1 107 ? -6.559 -9.875 8.258 1 90.62 107 THR B C 1
ATOM 2389 O O . THR B 1 107 ? -6.359 -11.07 8.031 1 90.62 107 THR B O 1
ATOM 2392 N N . SER B 1 108 ? -5.637 -9.008 8.477 1 95.44 108 SER B N 1
ATOM 2393 C CA . SER B 1 108 ? -4.273 -9.492 8.648 1 95.44 108 SER B CA 1
ATOM 2394 C C . SER B 1 108 ? -3.975 -9.797 10.109 1 95.44 108 SER B C 1
ATOM 2396 O O . SER B 1 108 ? -4.137 -8.93 10.977 1 95.44 108 SER B O 1
ATOM 2398 N N . GLY B 1 109 ? -3.59 -11.031 10.445 1 94.69 109 GLY B N 1
ATOM 2399 C CA . GLY B 1 109 ? -3.02 -11.352 11.742 1 94.69 109 GLY B CA 1
ATOM 2400 C C . GLY B 1 109 ? -1.576 -10.906 11.891 1 94.69 109 GLY B C 1
ATOM 2401 O O . GLY B 1 109 ? -0.972 -10.422 10.93 1 94.69 109 GLY B O 1
ATOM 2402 N N . PRO B 1 110 ? -0.996 -11.062 13.078 1 94.5 110 PRO B N 1
ATOM 2403 C CA . PRO B 1 110 ? 0.368 -10.586 13.32 1 94.5 110 PRO B CA 1
ATOM 2404 C C . PRO B 1 110 ? 1.399 -11.273 12.422 1 94.5 110 PRO B C 1
ATOM 2406 O O . PRO B 1 110 ? 2.373 -10.641 12.008 1 94.5 110 PRO B O 1
ATOM 2409 N N . ALA B 1 111 ? 1.215 -12.555 12.148 1 95.94 111 ALA B N 1
ATOM 2410 C CA . ALA B 1 111 ? 2.146 -13.273 11.281 1 95.94 111 ALA B CA 1
ATOM 2411 C C . ALA B 1 111 ? 2.1 -12.727 9.859 1 95.94 111 ALA B C 1
ATOM 2413 O O . ALA B 1 111 ? 3.143 -12.531 9.227 1 95.94 111 ALA B O 1
ATOM 2414 N N . GLY B 1 112 ? 0.88 -12.547 9.312 1 97.38 112 GLY B N 1
ATOM 2415 C CA . GLY B 1 112 ? 0.728 -11.945 7.996 1 97.38 112 GLY B CA 1
ATOM 2416 C C . GLY B 1 112 ? 1.325 -10.555 7.902 1 97.38 112 GLY B C 1
ATOM 2417 O O . GLY B 1 112 ? 1.97 -10.211 6.906 1 97.38 112 GLY B O 1
ATOM 2418 N N . VAL B 1 113 ? 1.149 -9.742 8.93 1 97.25 113 VAL B N 1
ATOM 2419 C CA . VAL B 1 113 ? 1.716 -8.398 8.984 1 97.25 113 VAL B CA 1
ATOM 2420 C C . VAL B 1 113 ? 3.238 -8.477 8.922 1 97.25 113 VAL B C 1
ATOM 2422 O O . VAL B 1 113 ? 3.869 -7.77 8.133 1 97.25 113 VAL B O 1
ATOM 2425 N N . LEU B 1 114 ? 3.797 -9.344 9.734 1 96.62 114 LEU B N 1
ATOM 2426 C CA . LEU B 1 114 ? 5.25 -9.469 9.758 1 96.62 114 LEU B CA 1
ATOM 2427 C C . LEU B 1 114 ? 5.777 -9.93 8.398 1 96.62 114 LEU B C 1
ATOM 2429 O O . LEU B 1 114 ? 6.781 -9.406 7.91 1 96.62 114 LEU B O 1
ATOM 2433 N N . ALA B 1 115 ? 5.125 -10.922 7.824 1 98.19 115 ALA B N 1
ATOM 2434 C CA . ALA B 1 115 ? 5.531 -11.375 6.496 1 98.19 115 ALA B CA 1
ATOM 2435 C C . ALA B 1 115 ? 5.488 -10.234 5.488 1 98.19 115 ALA B C 1
ATOM 2437 O O . ALA B 1 115 ? 6.398 -10.086 4.668 1 98.19 115 ALA B O 1
ATOM 2438 N N . THR B 1 116 ? 4.418 -9.461 5.559 1 98.44 116 THR B N 1
ATOM 2439 C CA . THR B 1 116 ? 4.277 -8.32 4.66 1 98.44 116 THR B CA 1
ATOM 2440 C C . THR B 1 116 ? 5.43 -7.34 4.848 1 98.44 116 THR B C 1
ATOM 2442 O O . THR B 1 116 ? 6.047 -6.906 3.877 1 98.44 116 THR B O 1
ATOM 2445 N N . VAL B 1 117 ? 5.781 -6.973 6.047 1 98 117 VAL B N 1
ATOM 2446 C CA . VAL B 1 117 ? 6.852 -6.031 6.363 1 98 117 VAL B CA 1
ATOM 2447 C C . VAL B 1 117 ? 8.18 -6.57 5.848 1 98 117 VAL B C 1
ATOM 2449 O O . VAL B 1 117 ? 8.922 -5.859 5.164 1 98 117 VAL B O 1
ATOM 2452 N N . VAL B 1 118 ? 8.422 -7.816 6.098 1 98.25 118 VAL B N 1
ATOM 2453 C CA . VAL B 1 118 ? 9.711 -8.406 5.766 1 98.25 118 VAL B CA 1
ATOM 2454 C C . VAL B 1 118 ? 9.844 -8.547 4.254 1 98.25 118 VAL B C 1
ATOM 2456 O O . VAL B 1 118 ? 10.852 -8.133 3.672 1 98.25 118 VAL B O 1
ATOM 2459 N N . VAL B 1 119 ? 8.828 -9.109 3.621 1 98.69 119 VAL B N 1
ATOM 2460 C CA . VAL B 1 119 ? 8.906 -9.359 2.186 1 98.69 119 VAL B CA 1
ATOM 2461 C C . VAL B 1 119 ? 8.922 -8.031 1.431 1 98.69 119 VAL B C 1
ATOM 2463 O O . VAL B 1 119 ? 9.719 -7.848 0.507 1 98.69 119 VAL B O 1
ATOM 2466 N N . ALA B 1 120 ? 8.086 -7.09 1.832 1 98.69 120 ALA B N 1
ATOM 2467 C CA . ALA B 1 120 ? 8.102 -5.766 1.212 1 98.69 120 ALA B CA 1
ATOM 2468 C C . ALA B 1 120 ? 9.445 -5.078 1.415 1 98.69 120 ALA B C 1
ATOM 2470 O O . ALA B 1 120 ? 9.977 -4.449 0.493 1 98.69 120 ALA B O 1
ATOM 2471 N N . GLY B 1 121 ? 9.984 -5.148 2.668 1 98.31 121 GLY B N 1
ATOM 2472 C CA . GLY B 1 121 ? 11.289 -4.57 2.947 1 98.31 121 GLY B CA 1
ATOM 2473 C C . GLY B 1 121 ? 12.398 -5.156 2.092 1 98.31 121 GLY B C 1
ATOM 2474 O O . GLY B 1 121 ? 13.234 -4.422 1.561 1 98.31 121 GLY B O 1
ATOM 2475 N N . VAL B 1 122 ? 12.391 -6.473 1.948 1 98.25 122 VAL B N 1
ATOM 2476 C CA . VAL B 1 122 ? 13.391 -7.156 1.136 1 98.25 122 VAL B CA 1
ATOM 2477 C C . VAL B 1 122 ? 13.266 -6.715 -0.321 1 98.25 122 VAL B C 1
ATOM 2479 O O . VAL B 1 122 ? 14.266 -6.383 -0.966 1 98.25 122 VAL B O 1
ATOM 2482 N N . GLN B 1 123 ? 12.039 -6.727 -0.854 1 98.75 123 GLN B N 1
ATOM 2483 C CA . GLN B 1 123 ? 11.828 -6.305 -2.236 1 98.75 123 GLN B CA 1
ATOM 2484 C C . GLN B 1 123 ? 12.281 -4.863 -2.445 1 98.75 123 GLN B C 1
ATOM 2486 O O . GLN B 1 123 ? 12.984 -4.562 -3.414 1 98.75 123 GLN B O 1
ATOM 2491 N N . ALA B 1 124 ? 11.93 -3.979 -1.533 1 98.75 124 ALA B N 1
ATOM 2492 C CA . ALA B 1 124 ? 12.273 -2.564 -1.648 1 98.75 124 ALA B CA 1
ATOM 2493 C C . ALA B 1 124 ? 13.781 -2.359 -1.608 1 98.75 124 ALA B C 1
ATOM 2495 O O . ALA B 1 124 ? 14.336 -1.618 -2.424 1 98.75 124 ALA B O 1
ATOM 2496 N N . ALA B 1 125 ? 14.422 -2.996 -0.642 1 98.19 125 ALA B N 1
ATOM 2497 C CA . ALA B 1 125 ? 15.867 -2.871 -0.504 1 98.19 125 ALA B CA 1
ATOM 2498 C C . ALA B 1 125 ? 16.594 -3.412 -1.738 1 98.19 125 ALA B C 1
ATOM 2500 O O . ALA B 1 125 ? 17.562 -2.818 -2.209 1 98.19 125 ALA B O 1
ATOM 2501 N N . ALA B 1 126 ? 16.156 -4.547 -2.271 1 98.31 126 ALA B N 1
ATOM 2502 C CA . ALA B 1 126 ? 16.766 -5.121 -3.465 1 98.31 126 ALA B CA 1
ATOM 2503 C C . ALA B 1 126 ? 16.531 -4.234 -4.684 1 98.31 126 ALA B C 1
ATOM 2505 O O . ALA B 1 126 ? 17.453 -3.998 -5.473 1 98.31 126 ALA B O 1
ATOM 2506 N N . LEU B 1 127 ? 15.336 -3.729 -4.855 1 98.56 127 LEU B N 1
ATOM 2507 C CA . LEU B 1 127 ? 15.016 -2.84 -5.965 1 98.56 127 LEU B CA 1
ATOM 2508 C C . LEU B 1 127 ? 15.867 -1.575 -5.91 1 98.56 127 LEU B C 1
ATOM 2510 O O . LEU B 1 127 ? 16.25 -1.027 -6.949 1 98.56 127 LEU B O 1
ATOM 2514 N N . ALA B 1 128 ? 16.141 -1.112 -4.707 1 97.94 128 ALA B N 1
ATOM 2515 C CA . ALA B 1 128 ? 16.953 0.082 -4.5 1 97.94 128 ALA B CA 1
ATOM 2516 C C . ALA B 1 128 ? 18.328 -0.08 -5.129 1 97.94 128 ALA B C 1
ATOM 2518 O O . ALA B 1 128 ? 18.969 0.907 -5.504 1 97.94 128 ALA B O 1
ATOM 2519 N N . THR B 1 129 ? 18.797 -1.281 -5.281 1 97.31 129 THR B N 1
ATOM 2520 C CA . THR B 1 129 ? 20.125 -1.525 -5.844 1 97.31 129 THR B CA 1
ATOM 2521 C C . THR B 1 129 ? 20.062 -1.571 -7.367 1 97.31 129 THR B C 1
ATOM 2523 O O . THR B 1 129 ? 21.094 -1.628 -8.031 1 97.31 129 THR B O 1
ATOM 2526 N N . LEU B 1 130 ? 18.891 -1.529 -7.957 1 97.69 130 LEU B N 1
ATOM 2527 C CA . LEU B 1 130 ? 18.734 -1.723 -9.391 1 97.69 130 LEU B CA 1
ATOM 2528 C C . LEU B 1 130 ? 18.359 -0.416 -10.078 1 97.69 130 LEU B C 1
ATOM 2530 O O . LEU B 1 130 ? 17.844 -0.426 -11.203 1 97.69 130 LEU B O 1
ATOM 2534 N N . LEU B 1 131 ? 18.594 0.689 -9.43 1 97.25 131 LEU B N 1
ATOM 2535 C CA . LEU B 1 131 ? 18.188 1.979 -9.969 1 97.25 131 LEU B CA 1
ATOM 2536 C C . LEU B 1 131 ? 18.844 2.234 -11.32 1 97.25 131 LEU B C 1
ATOM 2538 O O . LEU B 1 131 ? 18.281 2.916 -12.18 1 97.25 131 LEU B O 1
ATOM 2542 N N . ASP B 1 132 ? 20.016 1.695 -11.57 1 97.38 132 ASP B N 1
ATOM 2543 C CA . ASP B 1 132 ? 20.734 1.898 -12.82 1 97.38 132 ASP B CA 1
ATOM 2544 C C . ASP B 1 132 ? 20.297 0.884 -13.875 1 97.38 132 ASP B C 1
ATOM 2546 O O . ASP B 1 132 ? 20.703 0.966 -15.031 1 97.38 132 ASP B O 1
ATOM 2550 N N . GLN B 1 133 ? 19.484 -0.058 -13.539 1 98.06 133 GLN B N 1
ATOM 2551 C CA . GLN B 1 133 ? 19 -1.096 -14.445 1 98.06 133 GLN B CA 1
ATOM 2552 C C . GLN B 1 133 ? 17.484 -1.265 -14.32 1 98.06 133 GLN B C 1
ATOM 2554 O O . GLN B 1 133 ? 17 -2.367 -14.062 1 98.06 133 GLN B O 1
ATOM 2559 N N . PRO B 1 134 ? 16.75 -0.235 -14.594 1 98.38 134 PRO B N 1
ATOM 2560 C CA . PRO B 1 134 ? 15.312 -0.269 -14.375 1 98.38 134 PRO B CA 1
ATOM 2561 C C . PRO B 1 134 ? 14.609 -1.332 -15.219 1 98.38 134 PRO B C 1
ATOM 2563 O O . PRO B 1 134 ? 13.633 -1.943 -14.766 1 98.38 134 PRO B O 1
ATOM 2566 N N . LEU B 1 135 ? 15.102 -1.578 -16.422 1 98.31 135 LEU B N 1
ATOM 2567 C CA . LEU B 1 135 ? 14.453 -2.57 -17.281 1 98.31 135 LEU B CA 1
ATOM 2568 C C . LEU B 1 135 ? 14.68 -3.979 -16.734 1 98.31 135 LEU B C 1
ATOM 2570 O O . LEU B 1 135 ? 13.82 -4.852 -16.891 1 98.31 135 LEU B O 1
ATOM 2574 N N . LEU B 1 136 ? 15.852 -4.199 -16.141 1 98.06 136 LEU B N 1
ATOM 2575 C CA . LEU B 1 136 ? 16.078 -5.48 -15.477 1 98.06 136 LEU B CA 1
ATOM 2576 C C . LEU B 1 136 ? 15.086 -5.688 -14.336 1 98.06 136 LEU B C 1
ATOM 2578 O O . LEU B 1 136 ? 14.516 -6.77 -14.195 1 98.06 136 LEU B O 1
ATOM 2582 N N . ALA B 1 137 ? 14.898 -4.656 -13.508 1 98.5 137 ALA B N 1
ATOM 2583 C CA . ALA B 1 137 ? 13.914 -4.734 -12.438 1 98.5 137 ALA B CA 1
ATOM 2584 C C . ALA B 1 137 ? 12.539 -5.113 -12.984 1 98.5 137 ALA B C 1
ATOM 2586 O O . ALA B 1 137 ? 11.859 -5.984 -12.43 1 98.5 137 ALA B O 1
ATOM 2587 N N . GLY B 1 138 ? 12.109 -4.449 -14.055 1 98.69 138 GLY B N 1
ATOM 2588 C CA . GLY B 1 138 ? 10.844 -4.77 -14.695 1 98.69 138 GLY B CA 1
ATOM 2589 C C . GLY B 1 138 ? 10.766 -6.203 -15.18 1 98.69 138 GLY B C 1
ATOM 2590 O O . GLY B 1 138 ? 9.727 -6.859 -15.031 1 98.69 138 GLY B O 1
ATOM 2591 N N . ALA B 1 139 ? 11.836 -6.668 -15.75 1 98.44 139 ALA B N 1
ATOM 2592 C CA . ALA B 1 139 ? 11.898 -8.047 -16.234 1 98.44 139 ALA B CA 1
ATOM 2593 C C . ALA B 1 139 ? 11.75 -9.039 -15.086 1 98.44 139 ALA B C 1
ATOM 2595 O O . ALA B 1 139 ? 11.109 -10.078 -15.242 1 98.44 139 ALA B O 1
ATOM 2596 N N . LEU B 1 140 ? 12.359 -8.766 -13.992 1 98.44 140 LEU B N 1
ATOM 2597 C CA . LEU B 1 140 ? 12.297 -9.656 -12.844 1 98.44 140 LEU B CA 1
ATOM 2598 C C . LEU B 1 140 ? 10.883 -9.711 -12.273 1 98.44 140 LEU B C 1
ATOM 2600 O O . LEU B 1 140 ? 10.44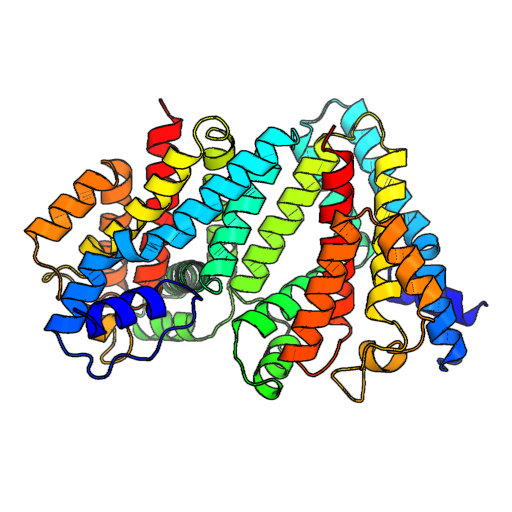5 -10.75 -11.773 1 98.44 140 LEU B O 1
ATOM 2604 N N . VAL B 1 141 ? 10.141 -8.539 -12.344 1 98.62 141 VAL B N 1
ATOM 2605 C CA . VAL B 1 141 ? 8.727 -8.531 -11.984 1 98.62 141 VAL B CA 1
ATOM 2606 C C . VAL B 1 141 ? 7.965 -9.516 -12.875 1 98.62 141 VAL B C 1
ATOM 2608 O O . VAL B 1 141 ? 7.18 -10.328 -12.383 1 98.62 141 VAL B O 1
ATOM 2611 N N . CYS B 1 142 ? 8.219 -9.508 -14.109 1 98.44 142 CYS B N 1
ATOM 2612 C CA . CYS B 1 142 ? 7.566 -10.422 -15.039 1 98.44 142 CYS B CA 1
ATOM 2613 C C . CYS B 1 142 ? 7.953 -11.867 -14.75 1 98.44 142 CYS B C 1
ATOM 2615 O O . CYS B 1 142 ? 7.09 -12.75 -14.711 1 98.44 142 CYS B O 1
ATOM 2617 N N . LEU B 1 143 ? 9.203 -12.07 -14.508 1 98 143 LEU B N 1
ATOM 2618 C CA . LEU B 1 143 ? 9.719 -13.414 -14.273 1 98 143 LEU B CA 1
ATOM 2619 C C . LEU B 1 143 ? 9.125 -14.008 -13.008 1 98 143 LEU B C 1
ATOM 2621 O O . LEU B 1 143 ? 8.93 -15.227 -12.914 1 98 143 LEU B O 1
ATOM 2625 N N . SER B 1 144 ? 8.844 -13.18 -12.055 1 98.44 144 SER B N 1
ATOM 2626 C CA . SER B 1 144 ? 8.289 -13.672 -10.797 1 98.44 144 SER B CA 1
ATOM 2627 C C . SER B 1 144 ? 6.98 -14.414 -11.023 1 98.44 144 SER B C 1
ATOM 2629 O O . SER B 1 144 ? 6.609 -15.289 -10.234 1 98.44 144 SER B O 1
ATOM 2631 N N . ARG B 1 145 ? 6.273 -14.125 -12.109 1 98.31 145 ARG B N 1
ATOM 2632 C CA . ARG B 1 145 ? 4.996 -14.773 -12.398 1 98.31 145 ARG B CA 1
ATOM 2633 C C . ARG B 1 145 ? 5.195 -16.234 -12.812 1 98.31 145 ARG B C 1
ATOM 2635 O O . ARG B 1 145 ? 4.25 -17.016 -12.797 1 98.31 145 ARG B O 1
ATOM 2642 N N . CYS B 1 146 ? 6.398 -16.625 -13.109 1 98.44 146 CYS B N 1
ATOM 2643 C CA . CYS B 1 146 ? 6.676 -18.031 -13.383 1 98.44 146 CYS B CA 1
ATOM 2644 C C . CYS B 1 146 ? 6.426 -18.875 -12.148 1 98.44 146 CYS B C 1
ATOM 2646 O O . CYS B 1 146 ? 6.316 -20.109 -12.242 1 98.44 146 CYS B O 1
ATOM 2648 N N . ALA B 1 147 ? 6.344 -18.266 -11 1 98.75 147 ALA B N 1
ATOM 2649 C CA . ALA B 1 147 ? 5.953 -18.984 -9.789 1 98.75 147 ALA B CA 1
ATOM 2650 C C . ALA B 1 147 ? 4.629 -19.719 -9.992 1 98.75 147 ALA B C 1
ATOM 2652 O O . ALA B 1 147 ? 4.422 -20.797 -9.438 1 98.75 147 ALA B O 1
ATOM 2653 N N . LEU B 1 148 ? 3.779 -19.156 -10.789 1 98.69 148 LEU B N 1
ATOM 2654 C CA . LEU B 1 148 ? 2.461 -19.734 -11.023 1 98.69 148 LEU B CA 1
ATOM 2655 C C . LEU B 1 148 ? 2.574 -21.047 -11.805 1 98.69 148 LEU B C 1
ATOM 2657 O O . LEU B 1 148 ? 1.724 -21.922 -11.664 1 98.69 148 LEU B O 1
ATOM 2661 N N . TRP B 1 149 ? 3.639 -21.156 -12.609 1 98.69 149 TRP B N 1
ATOM 2662 C CA . TRP B 1 149 ? 3.859 -22.406 -13.328 1 98.69 149 TRP B CA 1
ATOM 2663 C C . TRP B 1 149 ? 4.152 -23.547 -12.359 1 98.69 149 TRP B C 1
ATOM 2665 O O . TRP B 1 149 ? 3.77 -24.688 -12.602 1 98.69 149 TRP B O 1
ATOM 2675 N N . ILE B 1 150 ? 4.785 -23.25 -11.25 1 98.5 150 ILE B N 1
ATOM 2676 C CA . ILE B 1 150 ? 5.113 -24.25 -10.234 1 98.5 150 ILE B CA 1
ATOM 2677 C C . ILE B 1 150 ? 3.877 -24.547 -9.391 1 98.5 150 ILE B C 1
ATOM 2679 O O . ILE B 1 150 ? 3.527 -25.703 -9.18 1 98.5 150 ILE B O 1
ATOM 2683 N N . VAL B 1 151 ? 3.15 -23.516 -8.961 1 98.69 151 VAL B N 1
ATOM 2684 C CA . VAL B 1 151 ? 2.021 -23.641 -8.047 1 98.69 151 VAL B CA 1
ATOM 2685 C C . VAL B 1 151 ? 0.876 -24.375 -8.742 1 98.69 151 VAL B C 1
ATOM 2687 O O . VAL B 1 151 ? 0.127 -25.125 -8.102 1 98.69 151 VAL B O 1
ATOM 2690 N N . CYS B 1 152 ? 0.776 -24.219 -10.039 1 98.44 152 CYS B N 1
ATOM 2691 C CA . CYS B 1 152 ? -0.344 -24.797 -10.781 1 98.44 152 CYS B CA 1
ATOM 2692 C C . CYS B 1 152 ? 0.077 -26.062 -11.523 1 98.44 152 CYS B C 1
ATOM 2694 O O . CYS B 1 152 ? -0.583 -26.469 -12.477 1 98.44 152 CYS B O 1
ATOM 2696 N N . CYS B 1 153 ? 1.205 -26.609 -11.164 1 98.44 153 CYS B N 1
ATOM 2697 C CA . CYS B 1 153 ? 1.714 -27.844 -11.773 1 98.44 153 CYS B CA 1
ATOM 2698 C C . CYS B 1 153 ? 0.714 -28.984 -11.625 1 98.44 153 CYS B C 1
ATOM 2700 O O . CYS B 1 153 ? 0.017 -29.078 -10.609 1 98.44 153 CYS B O 1
ATOM 2702 N N . THR B 1 154 ? 0.704 -29.922 -12.555 1 97.81 154 THR B N 1
ATOM 2703 C CA . THR B 1 154 ? -0.226 -31.031 -12.633 1 97.81 154 THR B CA 1
ATOM 2704 C C . THR B 1 154 ? -0.142 -31.891 -11.375 1 97.81 154 THR B C 1
ATOM 2706 O O . THR B 1 154 ? -1.084 -32.625 -11.047 1 97.81 154 THR B O 1
ATOM 2709 N N . ARG B 1 155 ? 0.858 -31.812 -10.578 1 97.75 155 ARG B N 1
ATOM 2710 C CA . ARG B 1 155 ? 1.062 -32.656 -9.406 1 97.75 155 ARG B CA 1
ATOM 2711 C C . ARG B 1 155 ? 0.585 -31.938 -8.141 1 97.75 155 ARG B C 1
ATOM 2713 O O . ARG B 1 155 ? 0.654 -32.5 -7.043 1 97.75 155 ARG B O 1
ATOM 2720 N N . VAL B 1 156 ? 0.12 -30.719 -8.266 1 98.38 156 VAL B N 1
ATOM 2721 C CA . VAL B 1 156 ? -0.236 -29.906 -7.109 1 98.38 156 VAL B CA 1
ATOM 2722 C C . VAL B 1 156 ? -1.755 -29.781 -7.02 1 98.38 156 VAL B C 1
ATOM 2724 O O . VAL B 1 156 ? -2.377 -29.109 -7.848 1 98.38 156 VAL B O 1
ATOM 2727 N N . PRO B 1 157 ? -2.369 -30.344 -6.016 1 97.88 157 PRO B N 1
ATOM 2728 C CA . PRO B 1 157 ? -3.828 -30.281 -5.895 1 97.88 157 PRO B CA 1
ATOM 2729 C C . PRO B 1 157 ? -4.324 -28.938 -5.359 1 97.88 157 PRO B C 1
ATOM 2731 O O . PRO B 1 157 ? -3.551 -28.188 -4.766 1 97.88 157 PRO B O 1
ATOM 2734 N N . ALA B 1 158 ? -5.629 -28.719 -5.598 1 97.38 158 ALA B N 1
ATOM 2735 C CA . ALA B 1 158 ? -6.309 -27.578 -4.98 1 97.38 158 ALA B CA 1
ATOM 2736 C C . ALA B 1 158 ? -6.75 -27.906 -3.557 1 97.38 158 ALA B C 1
ATOM 2738 O O . ALA B 1 158 ? -7.133 -29.047 -3.266 1 97.38 158 ALA B O 1
ATOM 2739 N N . ALA B 1 159 ? -6.711 -26.906 -2.746 1 95.62 159 ALA B N 1
ATOM 2740 C CA . ALA B 1 159 ? -7.105 -27.109 -1.354 1 95.62 159 ALA B CA 1
ATOM 2741 C C . ALA B 1 159 ? -8.617 -27.031 -1.196 1 95.62 159 ALA B C 1
ATOM 2743 O O . ALA B 1 159 ? -9.172 -27.531 -0.213 1 95.62 159 ALA B O 1
ATOM 2744 N N . ARG B 1 160 ? -9.227 -26.312 -2.088 1 93.81 160 ARG B N 1
ATOM 2745 C CA . ARG B 1 160 ? -10.672 -26.125 -2.068 1 93.81 160 ARG B CA 1
ATOM 2746 C C . ARG B 1 160 ? -11.305 -26.594 -3.371 1 93.81 160 ARG B C 1
ATOM 2748 O O . ARG B 1 160 ? -10.633 -26.703 -4.395 1 93.81 160 ARG B O 1
ATOM 2755 N N . ALA B 1 161 ? -12.625 -26.797 -3.326 1 92.31 161 ALA B N 1
ATOM 2756 C CA . ALA B 1 161 ? -13.352 -27.281 -4.5 1 92.31 161 ALA B CA 1
ATOM 2757 C C . ALA B 1 161 ? -13.711 -26.125 -5.434 1 92.31 161 ALA B C 1
ATOM 2759 O O . ALA B 1 161 ? -14.016 -26.359 -6.609 1 92.31 161 ALA B O 1
ATOM 2760 N N . ASP B 1 162 ? -13.641 -24.891 -4.855 1 91.25 162 ASP B N 1
ATOM 2761 C CA . ASP B 1 162 ? -14 -23.719 -5.652 1 91.25 162 ASP B CA 1
ATOM 2762 C C . ASP B 1 162 ? -12.961 -22.609 -5.496 1 91.25 162 ASP B C 1
ATOM 2764 O O . ASP B 1 162 ? -12.031 -22.734 -4.699 1 91.25 162 ASP B O 1
ATOM 2768 N N . GLY B 1 163 ? -13.078 -21.625 -6.438 1 90.44 163 GLY B N 1
ATOM 2769 C CA . GLY B 1 163 ? -12.164 -20.5 -6.383 1 90.44 163 GLY B CA 1
ATOM 2770 C C . GLY B 1 163 ? -11.047 -20.594 -7.402 1 90.44 163 GLY B C 1
ATOM 2771 O O . GLY B 1 163 ? -10.953 -21.562 -8.148 1 90.44 163 GLY B O 1
ATOM 2772 N N . LEU B 1 164 ? -10.289 -19.625 -7.363 1 89.31 164 LEU B N 1
ATOM 2773 C CA . LEU B 1 164 ? -9.227 -19.484 -8.352 1 89.31 164 LEU B CA 1
ATOM 2774 C C . LEU B 1 164 ? -8.289 -20.688 -8.305 1 89.31 164 LEU B C 1
ATOM 2776 O O . LEU B 1 164 ? -7.879 -21.203 -9.344 1 89.31 164 LEU B O 1
ATOM 2780 N N . GLY B 1 165 ? -7.902 -21.109 -7.07 1 92.56 165 GLY B N 1
ATOM 2781 C CA . GLY B 1 165 ? -7.035 -22.266 -6.926 1 92.56 165 GLY B CA 1
ATOM 2782 C C . GLY B 1 165 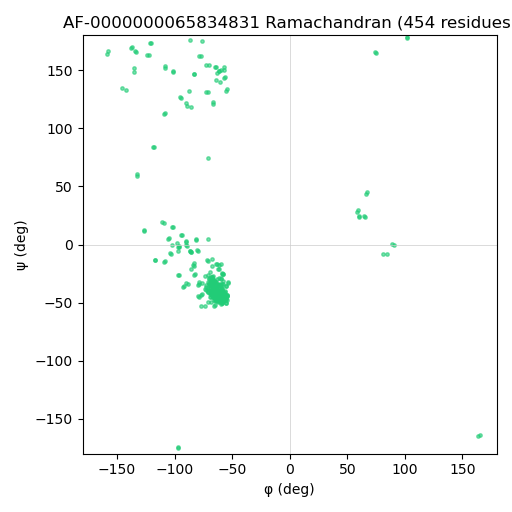? -7.574 -23.5 -7.613 1 92.56 165 GLY B C 1
ATOM 2783 O O . GLY B 1 165 ? -6.828 -24.234 -8.281 1 92.56 165 GLY B O 1
ATOM 2784 N N . ALA B 1 166 ? -8.82 -23.719 -7.461 1 93.75 166 ALA B N 1
ATOM 2785 C CA . ALA B 1 166 ? -9.461 -24.875 -8.078 1 93.75 166 ALA B CA 1
ATOM 2786 C C . ALA B 1 166 ? -9.461 -24.75 -9.602 1 93.75 166 ALA B C 1
ATOM 2788 O O . ALA B 1 166 ? -9.297 -25.75 -10.305 1 93.75 166 ALA B O 1
ATOM 2789 N N . ASP B 1 167 ? -9.578 -23.625 -10.07 1 93.31 167 ASP B N 1
ATOM 2790 C CA . ASP B 1 167 ? -9.688 -23.391 -11.5 1 93.31 167 ASP B CA 1
ATOM 2791 C C . ASP B 1 167 ? -8.359 -23.656 -12.211 1 93.31 167 ASP B C 1
ATOM 2793 O O . ASP B 1 167 ? -8.344 -24.109 -13.359 1 93.31 167 ASP B O 1
ATOM 2797 N N . VAL B 1 168 ? -7.305 -23.375 -11.477 1 96.44 168 VAL B N 1
ATOM 2798 C CA . VAL B 1 168 ? -6.055 -23.344 -12.227 1 96.44 168 VAL B CA 1
ATOM 2799 C C . VAL B 1 168 ? -5.117 -24.422 -11.711 1 96.44 168 VAL B C 1
ATOM 2801 O O . VAL B 1 168 ? -4.109 -24.734 -12.344 1 96.44 168 VAL B O 1
ATOM 2804 N N . ALA B 1 169 ? -5.414 -24.984 -10.602 1 96.56 169 ALA B N 1
ATOM 2805 C CA . ALA B 1 169 ? -4.574 -26.062 -10.086 1 96.56 169 ALA B CA 1
ATOM 2806 C C . ALA B 1 169 ? -4.461 -27.203 -11.102 1 96.56 169 ALA B C 1
ATOM 2808 O O . ALA B 1 169 ? -5.414 -27.484 -11.836 1 96.56 169 ALA B O 1
ATOM 2809 N N . ARG B 1 170 ? -3.289 -27.828 -11.195 1 97.56 170 ARG B N 1
ATOM 2810 C CA . ARG B 1 170 ? -2.975 -29.016 -11.984 1 97.56 170 ARG B CA 1
ATOM 2811 C C . ARG B 1 170 ? -3.1 -28.719 -13.477 1 97.56 170 ARG B C 1
ATOM 2813 O O . ARG B 1 170 ? -3.268 -29.641 -14.281 1 97.56 170 ARG B O 1
ATOM 2820 N N . THR B 1 171 ? -2.979 -27.531 -13.828 1 97.44 171 THR B N 1
ATOM 2821 C CA . THR B 1 171 ? -3.174 -27.219 -15.242 1 97.44 171 THR B CA 1
ATOM 2822 C C . THR B 1 171 ? -1.838 -27.172 -15.977 1 97.44 171 THR B C 1
ATOM 2824 O O . THR B 1 171 ? -1.779 -27.406 -17.188 1 97.44 171 THR B O 1
ATOM 2827 N N . VAL B 1 172 ? -0.791 -26.891 -15.328 1 98.44 172 VAL B N 1
ATOM 2828 C CA . VAL B 1 172 ? 0.497 -26.641 -15.969 1 98.44 172 VAL B CA 1
ATOM 2829 C C . VAL B 1 172 ? 1.327 -27.922 -15.984 1 98.44 172 VAL B C 1
ATOM 2831 O O . VAL B 1 172 ? 1.578 -28.516 -14.93 1 98.44 172 VAL B O 1
ATOM 2834 N N . PRO B 1 173 ? 1.828 -28.328 -17.156 1 98.25 173 PRO B N 1
ATOM 2835 C CA . PRO B 1 173 ? 2.621 -29.547 -17.219 1 98.25 173 PRO B CA 1
ATOM 2836 C C . PRO B 1 173 ? 3.934 -29.453 -16.453 1 98.25 173 PRO B C 1
ATOM 2838 O O . PRO B 1 173 ? 4.527 -28.375 -16.359 1 98.25 173 PRO B O 1
ATOM 2841 N N . LEU B 1 174 ? 4.43 -30.531 -15.992 1 98.12 174 LEU B N 1
ATOM 2842 C CA . LEU B 1 174 ? 5.602 -30.641 -15.133 1 98.12 174 LEU B CA 1
ATOM 2843 C C . LEU B 1 174 ? 6.82 -30.016 -15.805 1 98.12 174 LEU B C 1
ATOM 2845 O O . LEU B 1 174 ? 7.574 -29.266 -15.164 1 98.12 174 LEU B O 1
ATOM 2849 N N . PRO B 1 175 ? 7.074 -30.203 -17.094 1 98.06 175 PRO B N 1
ATOM 2850 C CA . PRO B 1 175 ? 8.266 -29.609 -17.703 1 98.06 175 PRO B CA 1
ATOM 2851 C C . PRO B 1 175 ? 8.242 -28.078 -17.656 1 98.06 175 PRO B C 1
ATOM 2853 O O . PRO B 1 175 ? 9.297 -27.453 -17.516 1 98.06 175 PRO B O 1
ATOM 2856 N N . VAL B 1 176 ? 7.039 -27.516 -17.781 1 98.06 176 VAL B N 1
ATOM 2857 C CA . VAL B 1 176 ? 6.898 -26.078 -17.734 1 98.06 176 VAL B CA 1
ATOM 2858 C C . VAL B 1 176 ? 7.148 -25.578 -16.312 1 98.06 176 VAL B C 1
ATOM 2860 O O . VAL B 1 176 ? 7.797 -24.547 -16.109 1 98.06 176 VAL B O 1
ATOM 2863 N N . ALA B 1 177 ? 6.656 -26.297 -15.383 1 98.12 177 ALA B N 1
ATOM 2864 C CA . ALA B 1 177 ? 6.914 -25.953 -13.992 1 98.12 177 ALA B CA 1
ATOM 2865 C C . ALA B 1 177 ? 8.414 -25.969 -13.688 1 98.12 177 ALA B C 1
ATOM 2867 O O . ALA B 1 177 ? 8.914 -25.078 -13 1 98.12 177 ALA B O 1
ATOM 2868 N N . VAL B 1 178 ? 9.125 -26.969 -14.203 1 97.5 178 VAL B N 1
ATOM 2869 C CA . VAL B 1 178 ? 10.57 -27.078 -14.023 1 97.5 178 VAL B CA 1
ATOM 2870 C C . VAL B 1 178 ? 11.258 -25.875 -14.672 1 97.5 178 VAL B C 1
ATOM 2872 O O . VAL B 1 178 ? 12.164 -25.281 -14.086 1 97.5 178 VAL B O 1
ATOM 2875 N N . LEU B 1 179 ? 10.844 -25.547 -15.875 1 97.31 179 LEU B N 1
ATOM 2876 C CA . LEU B 1 179 ? 11.375 -24.375 -16.562 1 97.31 179 LEU B CA 1
ATOM 2877 C C . LEU B 1 179 ? 11.156 -23.109 -15.727 1 97.31 179 LEU B C 1
ATOM 2879 O O . LEU B 1 179 ? 12.039 -22.266 -15.633 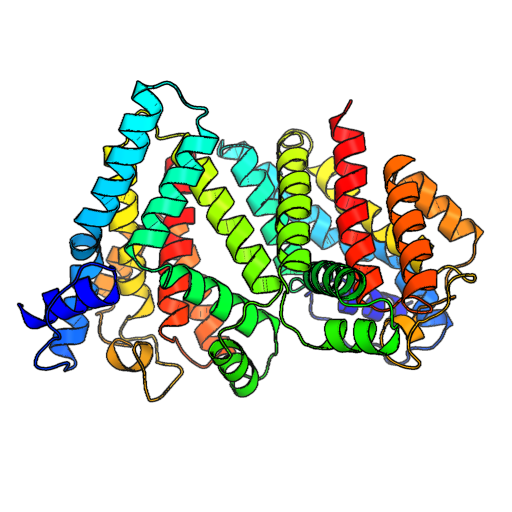1 97.31 179 LEU B O 1
ATOM 2883 N N . GLY B 1 180 ? 9.953 -23.047 -15.172 1 97.19 180 GLY B N 1
ATOM 2884 C CA . GLY B 1 180 ? 9.664 -21.906 -14.305 1 97.19 180 GLY B CA 1
ATOM 2885 C C . GLY B 1 180 ? 10.625 -21.812 -13.133 1 97.19 180 GLY B C 1
ATOM 2886 O O . GLY B 1 180 ? 11.109 -20.719 -12.812 1 97.19 180 GLY B O 1
ATOM 2887 N N . GLY B 1 181 ? 10.867 -22.906 -12.484 1 96.44 181 GLY B N 1
ATOM 2888 C CA . GLY B 1 181 ? 11.836 -22.938 -11.398 1 96.44 181 GLY B CA 1
ATOM 2889 C C . GLY B 1 181 ? 13.211 -22.453 -11.812 1 96.44 181 GLY B C 1
ATOM 2890 O O . GLY B 1 181 ? 13.867 -21.719 -11.07 1 96.44 181 GLY B O 1
ATOM 2891 N N . LEU B 1 182 ? 13.664 -22.812 -12.977 1 95.56 182 LEU B N 1
ATOM 2892 C CA . LEU B 1 182 ? 14.969 -22.438 -13.492 1 95.56 182 LEU B CA 1
ATOM 2893 C C . LEU B 1 182 ? 15.016 -20.938 -13.812 1 95.56 182 LEU B C 1
ATOM 2895 O O . LEU B 1 182 ? 16.031 -20.281 -13.578 1 95.56 182 LEU B O 1
ATOM 2899 N N . LEU B 1 183 ? 13.945 -20.406 -14.32 1 96.19 183 LEU B N 1
ATOM 2900 C CA . LEU B 1 183 ? 13.867 -18.984 -14.695 1 96.19 183 LEU B CA 1
ATOM 2901 C C . LEU B 1 183 ? 13.867 -18.094 -13.453 1 96.19 183 LEU B C 1
ATOM 2903 O O . LEU B 1 183 ? 14.367 -16.969 -13.5 1 96.19 183 LEU B O 1
ATOM 2907 N N . LEU B 1 184 ? 13.352 -18.562 -12.297 1 96.69 184 LEU B N 1
ATOM 2908 C CA . LEU B 1 184 ? 13.289 -17.812 -11.047 1 96.69 184 LEU B CA 1
ATOM 2909 C C . LEU B 1 184 ? 14.625 -17.875 -10.312 1 96.69 184 LEU B C 1
ATOM 2911 O O . LEU B 1 184 ? 14.75 -17.359 -9.195 1 96.69 184 LEU B O 1
ATOM 2915 N N . SER B 1 185 ? 15.633 -18.438 -10.828 1 91.38 185 SER B N 1
ATOM 2916 C CA . SER B 1 185 ? 16.891 -18.75 -10.156 1 91.38 185 SER B CA 1
ATOM 2917 C C . SER B 1 185 ? 16.719 -19.938 -9.211 1 91.38 185 SER B C 1
ATOM 2919 O O . SER B 1 185 ? 15.602 -20.344 -8.898 1 91.38 185 SER B O 1
ATOM 2921 N N . ALA B 1 186 ? 17.828 -20.516 -8.75 1 91.56 186 ALA B N 1
ATOM 2922 C CA . ALA B 1 186 ? 17.797 -21.656 -7.836 1 91.56 186 ALA B CA 1
ATOM 2923 C C . ALA B 1 186 ? 17.078 -21.297 -6.543 1 91.56 186 ALA B C 1
ATOM 2925 O O . ALA B 1 186 ? 16.219 -22.062 -6.07 1 91.56 186 ALA B O 1
ATOM 2926 N N . VAL B 1 187 ? 17.297 -20.141 -6.098 1 94.12 187 VAL B N 1
ATOM 2927 C CA . VAL B 1 187 ? 16.734 -19.75 -4.816 1 94.12 187 VAL B CA 1
ATOM 2928 C C . VAL B 1 187 ? 15.242 -19.453 -4.984 1 94.12 187 VAL B C 1
ATOM 2930 O O . VAL B 1 187 ? 14.43 -19.844 -4.145 1 94.12 187 VAL B O 1
ATOM 2933 N N . GLY B 1 188 ? 14.875 -18.75 -6.082 1 97 188 GLY B N 1
ATOM 2934 C CA . GLY B 1 188 ? 13.477 -18.438 -6.324 1 97 188 GLY B CA 1
ATOM 2935 C C . GLY B 1 188 ? 12.617 -19.672 -6.512 1 97 188 GLY B C 1
ATOM 2936 O O . GLY B 1 188 ? 11.547 -19.797 -5.914 1 97 188 GLY B O 1
ATOM 2937 N N . GLY B 1 189 ? 13.102 -20.609 -7.324 1 97.31 189 GLY B N 1
ATOM 2938 C CA . GLY B 1 189 ? 12.398 -21.859 -7.52 1 97.31 189 GLY B CA 1
ATOM 2939 C C . GLY B 1 189 ? 12.25 -22.672 -6.242 1 97.31 189 GLY B C 1
ATOM 2940 O O . GLY B 1 189 ? 11.18 -23.234 -5.977 1 97.31 189 GLY B O 1
ATOM 2941 N N . LEU B 1 190 ? 13.305 -22.688 -5.418 1 97.19 190 LEU B N 1
ATOM 2942 C CA . LEU B 1 190 ? 13.289 -23.453 -4.172 1 97.19 190 LEU B CA 1
ATOM 2943 C C . LEU B 1 190 ? 12.289 -22.859 -3.186 1 97.19 190 LEU B C 1
ATOM 2945 O O . LEU B 1 190 ? 11.562 -23.594 -2.512 1 97.19 190 LEU B O 1
ATOM 2949 N N . VAL B 1 191 ? 12.234 -21.547 -3.1 1 98.31 191 VAL B N 1
ATOM 2950 C CA . VAL B 1 191 ? 11.32 -20.875 -2.182 1 98.31 191 VAL B CA 1
ATOM 2951 C C . VAL B 1 191 ? 9.883 -21.203 -2.555 1 98.31 191 VAL B C 1
ATOM 2953 O O . VAL B 1 191 ? 9.062 -21.5 -1.682 1 98.31 191 VAL B O 1
ATOM 2956 N N . VAL B 1 192 ? 9.531 -21.188 -3.811 1 98.69 192 VAL B N 1
ATOM 2957 C CA . VAL B 1 192 ? 8.18 -21.484 -4.27 1 98.69 192 VAL B CA 1
ATOM 2958 C C . VAL B 1 192 ? 7.855 -22.953 -4.031 1 98.69 192 VAL B C 1
ATOM 2960 O O . VAL B 1 192 ? 6.758 -23.297 -3.586 1 98.69 192 VAL B O 1
ATOM 2963 N N . LEU B 1 193 ? 8.82 -23.828 -4.293 1 98.31 193 LEU B N 1
ATOM 2964 C CA . LEU B 1 193 ? 8.617 -25.25 -4.082 1 98.31 193 LEU B CA 1
ATOM 2965 C C . LEU B 1 193 ? 8.359 -25.562 -2.609 1 98.31 193 LEU B C 1
ATOM 2967 O O . LEU B 1 193 ? 7.477 -26.344 -2.275 1 98.31 193 LEU B O 1
ATOM 2971 N N . VAL B 1 194 ? 9.148 -24.953 -1.715 1 98.38 194 VAL B N 1
ATOM 2972 C CA . VAL B 1 194 ? 8.969 -25.156 -0.279 1 98.38 194 VAL B CA 1
ATOM 2973 C C . VAL B 1 194 ? 7.594 -24.656 0.148 1 98.38 194 VAL B C 1
ATOM 2975 O O . VAL B 1 194 ? 6.914 -25.312 0.949 1 98.38 194 VAL B O 1
ATOM 2978 N N . LEU B 1 195 ? 7.18 -23.516 -0.373 1 98.56 195 LEU B N 1
ATOM 2979 C CA . LEU B 1 195 ? 5.852 -22.984 -0.074 1 98.56 195 LEU B CA 1
ATOM 2980 C C . LEU B 1 195 ? 4.77 -23.984 -0.498 1 98.56 195 LEU B C 1
ATOM 2982 O O . LEU B 1 195 ? 3.855 -24.266 0.275 1 98.56 195 LEU B O 1
ATOM 2986 N N . VAL B 1 196 ? 4.844 -24.469 -1.729 1 98.5 196 VAL B N 1
ATOM 2987 C CA . VAL B 1 196 ? 3.857 -25.406 -2.271 1 98.5 196 VAL B CA 1
ATOM 2988 C C . VAL B 1 196 ? 3.814 -26.672 -1.416 1 98.5 196 VAL B C 1
ATOM 2990 O O . VAL B 1 196 ? 2.738 -27.109 -1.016 1 98.5 196 VAL B O 1
ATOM 2993 N N . ARG B 1 197 ? 4.926 -27.203 -1.097 1 98 197 ARG B N 1
ATOM 2994 C CA . ARG B 1 197 ? 4.977 -28.422 -0.29 1 98 197 ARG B CA 1
ATOM 2995 C C . ARG B 1 197 ? 4.359 -28.188 1.085 1 98 197 ARG B C 1
ATOM 2997 O O . ARG B 1 197 ? 3.592 -29.031 1.572 1 98 197 ARG B O 1
ATOM 3004 N N . ARG B 1 198 ? 4.746 -27.094 1.647 1 97.62 198 ARG B N 1
ATOM 3005 C CA . ARG B 1 198 ? 4.227 -26.781 2.975 1 97.62 198 ARG B CA 1
ATOM 3006 C C . ARG B 1 198 ? 2.713 -26.609 2.943 1 97.62 198 ARG B C 1
ATOM 3008 O O . ARG B 1 198 ? 2.008 -27.109 3.82 1 97.62 198 ARG B O 1
ATOM 3015 N N . THR B 1 199 ? 2.221 -25.906 1.957 1 97.62 199 THR B N 1
ATOM 3016 C CA . THR B 1 199 ? 0.791 -25.625 1.913 1 97.62 199 THR B CA 1
ATOM 3017 C C . THR B 1 199 ? 0.006 -26.875 1.534 1 97.62 199 THR B C 1
ATOM 3019 O O . THR B 1 199 ? -1.108 -27.078 2.018 1 97.62 199 THR B O 1
ATOM 3022 N N . VAL B 1 200 ? 0.535 -27.703 0.654 1 97.56 200 VAL B N 1
ATOM 3023 C CA . VAL B 1 200 ? -0.116 -28.969 0.34 1 97.56 200 VAL B CA 1
ATOM 3024 C C . VAL B 1 200 ? -0.198 -29.828 1.597 1 97.56 200 VAL B C 1
ATOM 3026 O O . VAL B 1 200 ? -1.233 -30.453 1.869 1 97.56 200 VAL B O 1
ATOM 3029 N N . ARG B 1 201 ? 0.836 -29.859 2.371 1 96.06 201 ARG B N 1
ATOM 3030 C CA . ARG B 1 201 ? 0.859 -30.641 3.6 1 96.06 201 ARG B CA 1
ATOM 3031 C C . ARG B 1 201 ? -0.118 -30.078 4.629 1 96.06 201 ARG B C 1
ATOM 3033 O O . ARG B 1 201 ? -0.806 -30.828 5.316 1 96.06 201 ARG B O 1
ATOM 3040 N N . ARG B 1 202 ? -0.183 -28.766 4.68 1 96.25 202 ARG B N 1
ATOM 3041 C CA . ARG B 1 202 ? -0.897 -28.125 5.773 1 96.25 202 ARG B CA 1
ATOM 3042 C C . ARG B 1 202 ? -2.355 -27.875 5.402 1 96.25 202 ARG B C 1
ATOM 3044 O O . ARG B 1 202 ? -3.236 -27.922 6.262 1 96.25 202 ARG B O 1
ATOM 3051 N N . PHE B 1 203 ? -2.602 -27.562 4.168 1 96.56 203 PHE B N 1
ATOM 3052 C CA . PHE B 1 203 ? -3.941 -27.172 3.748 1 96.56 203 PHE B CA 1
ATOM 3053 C C . PHE B 1 203 ? -4.582 -28.266 2.896 1 96.56 203 PHE B C 1
ATOM 3055 O O . PHE B 1 203 ? -5.785 -28.219 2.629 1 96.56 203 PHE B O 1
ATOM 3062 N N . GLY B 1 204 ? -3.783 -29.234 2.43 1 95.94 204 GLY B N 1
ATOM 3063 C CA . GLY B 1 204 ? -4.27 -30.25 1.507 1 95.94 204 GLY B CA 1
ATOM 3064 C C . GLY B 1 204 ? -4.133 -29.844 0.051 1 95.94 204 GLY B C 1
ATOM 3065 O O . GLY B 1 204 ? -4.555 -30.578 -0.845 1 95.94 204 GLY B O 1
ATOM 3066 N N . GLY B 1 205 ? -3.611 -28.703 -0.237 1 97.75 205 GLY B N 1
ATOM 3067 C CA . GLY B 1 205 ? -3.434 -28.172 -1.582 1 97.75 205 GLY B CA 1
ATOM 3068 C C . GLY B 1 205 ? -3.172 -26.688 -1.611 1 97.75 205 GLY B C 1
ATOM 3069 O O . GLY B 1 205 ? -2.83 -26.078 -0.587 1 97.75 205 GLY B O 1
ATOM 3070 N N . VAL B 1 206 ? -3.32 -26.125 -2.836 1 97.94 206 VAL B N 1
ATOM 3071 C CA . VAL B 1 206 ? -3.045 -24.703 -3 1 97.94 206 VAL B CA 1
ATOM 3072 C C . VAL B 1 206 ? -4.355 -23.938 -3.211 1 97.94 206 VAL B C 1
ATOM 3074 O O . VAL B 1 206 ? -5.344 -24.516 -3.67 1 97.94 206 VAL B O 1
ATOM 3077 N N . THR B 1 207 ? -4.414 -22.688 -2.834 1 96.94 207 THR B N 1
ATOM 3078 C CA . THR B 1 207 ? -5.5 -21.75 -3.064 1 96.94 207 THR B CA 1
ATOM 3079 C C . THR B 1 207 ? -5.004 -20.547 -3.861 1 96.94 207 THR B C 1
ATOM 3081 O O . THR B 1 207 ? -3.814 -20.438 -4.164 1 96.94 207 THR B O 1
ATOM 3084 N N . GLY B 1 208 ? -5.898 -19.703 -4.238 1 96.94 208 GLY B N 1
ATOM 3085 C CA . GLY B 1 208 ? -5.508 -18.438 -4.852 1 96.94 208 GLY B CA 1
ATOM 3086 C C . GLY B 1 208 ? -4.555 -17.625 -3.988 1 96.94 208 GLY B C 1
ATOM 3087 O O . GLY B 1 208 ? -3.639 -16.984 -4.504 1 96.94 208 GLY B O 1
ATOM 3088 N N . ASP B 1 209 ? -4.742 -17.688 -2.701 1 97.44 209 ASP B N 1
ATOM 3089 C CA . ASP B 1 209 ? -3.875 -16.969 -1.773 1 97.44 209 ASP B CA 1
ATOM 3090 C C . ASP B 1 209 ? -2.445 -17.5 -1.832 1 97.44 209 ASP B C 1
ATOM 3092 O O . ASP B 1 209 ? -1.485 -16.734 -1.778 1 97.44 209 ASP B O 1
ATOM 3096 N N . VAL B 1 210 ? -2.334 -18.75 -1.931 1 98.44 210 VAL B N 1
ATOM 3097 C CA . VAL B 1 210 ? -1.014 -19.359 -2.02 1 98.44 210 VAL B CA 1
ATOM 3098 C C . VAL B 1 210 ? -0.323 -18.922 -3.309 1 98.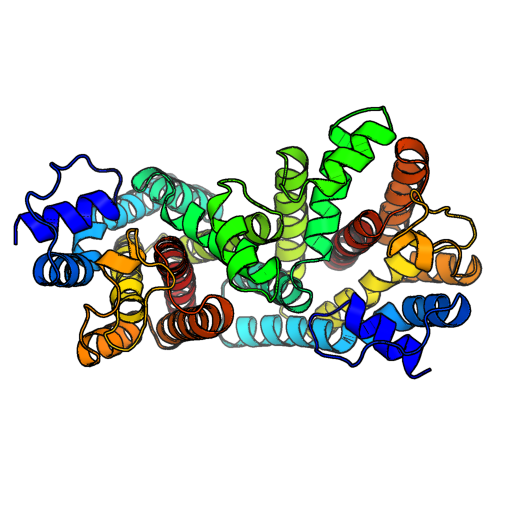44 210 VAL B C 1
ATOM 3100 O O . VAL B 1 210 ? 0.889 -18.688 -3.324 1 98.44 210 VAL B O 1
ATOM 3103 N N . MET B 1 211 ? -1.092 -18.812 -4.34 1 98.12 211 MET B N 1
ATOM 3104 C CA . MET B 1 211 ? -0.556 -18.328 -5.605 1 98.12 211 MET B CA 1
ATOM 3105 C C . MET B 1 211 ? 0.001 -16.922 -5.445 1 98.12 211 MET B C 1
ATOM 3107 O O . MET B 1 211 ? 1.107 -16.625 -5.902 1 98.12 211 MET B O 1
ATOM 3111 N N . GLY B 1 212 ? -0.757 -16.078 -4.816 1 98.12 212 GLY B N 1
ATOM 3112 C CA . GLY B 1 212 ? -0.278 -14.734 -4.531 1 98.12 212 GLY B CA 1
ATOM 3113 C C . GLY B 1 212 ? 0.985 -14.719 -3.691 1 98.12 212 GLY B C 1
ATOM 3114 O O . GLY B 1 212 ? 1.919 -13.969 -3.98 1 98.12 212 GLY B O 1
ATOM 3115 N N . ALA B 1 213 ? 0.992 -15.492 -2.666 1 98.69 213 ALA B N 1
ATOM 3116 C CA . ALA B 1 213 ? 2.174 -15.617 -1.815 1 98.69 213 ALA B CA 1
ATOM 3117 C C . ALA B 1 213 ? 3.393 -16.047 -2.629 1 98.69 213 ALA B C 1
ATOM 3119 O O . ALA B 1 213 ? 4.48 -15.492 -2.461 1 98.69 213 ALA B O 1
ATOM 3120 N N . ALA B 1 214 ? 3.193 -17.016 -3.48 1 98.81 214 ALA B N 1
ATOM 3121 C CA . ALA B 1 214 ? 4.281 -17.516 -4.312 1 98.81 214 ALA B CA 1
ATOM 3122 C C . ALA B 1 214 ? 4.859 -16.422 -5.195 1 98.81 214 ALA B C 1
ATOM 3124 O O . ALA B 1 214 ? 6.078 -16.312 -5.344 1 98.81 214 ALA B O 1
ATOM 3125 N N . VAL B 1 215 ? 4 -15.633 -5.758 1 98.69 215 VAL B N 1
ATOM 3126 C CA . VAL B 1 215 ? 4.434 -14.562 -6.652 1 98.69 215 VAL B CA 1
ATOM 3127 C C . VAL B 1 215 ? 5.297 -13.562 -5.883 1 98.69 215 VAL B C 1
ATOM 3129 O O . VAL B 1 215 ? 6.387 -13.203 -6.332 1 98.69 215 VAL B O 1
ATOM 3132 N N . GLU B 1 216 ? 4.848 -13.109 -4.742 1 98.81 216 GLU B N 1
ATOM 3133 C CA . GLU B 1 216 ? 5.578 -12.109 -3.967 1 98.81 216 GLU B CA 1
ATOM 3134 C C . GLU B 1 216 ? 6.891 -12.672 -3.436 1 98.81 216 GLU B C 1
ATOM 3136 O O . GLU B 1 216 ? 7.91 -11.977 -3.418 1 98.81 216 GLU B O 1
ATOM 3141 N N . LEU B 1 217 ? 6.879 -13.898 -2.992 1 98.75 217 LEU B N 1
ATOM 3142 C CA . LEU B 1 217 ? 8.094 -14.531 -2.49 1 98.75 217 LEU B CA 1
ATOM 3143 C C . LEU B 1 217 ? 9.086 -14.781 -3.621 1 98.75 217 LEU B C 1
ATOM 3145 O O . LEU B 1 217 ? 10.289 -14.617 -3.438 1 98.75 217 LEU B O 1
ATOM 3149 N N . ALA B 1 218 ? 8.562 -15.242 -4.75 1 98.69 218 ALA B N 1
ATOM 3150 C CA . ALA B 1 218 ? 9.43 -15.438 -5.914 1 98.69 218 ALA B CA 1
ATOM 3151 C C . ALA B 1 218 ? 10.117 -14.133 -6.305 1 98.69 218 ALA B C 1
ATOM 3153 O O . ALA B 1 218 ? 11.32 -14.125 -6.602 1 98.69 218 ALA B O 1
ATOM 3154 N N . LEU B 1 219 ? 9.352 -13.055 -6.336 1 98.62 219 LEU B N 1
ATOM 3155 C CA . LEU B 1 219 ? 9.945 -11.758 -6.668 1 98.62 219 LEU B CA 1
ATOM 3156 C C . LEU B 1 219 ? 11.055 -11.406 -5.68 1 98.62 219 LEU B C 1
ATOM 3158 O O . LEU B 1 219 ? 12.148 -11.023 -6.082 1 98.62 219 LEU B O 1
ATOM 3162 N N . ALA B 1 220 ? 10.781 -11.531 -4.379 1 98.56 220 ALA B N 1
ATOM 3163 C CA . ALA B 1 220 ? 11.781 -11.234 -3.357 1 98.56 220 ALA B CA 1
ATOM 3164 C C . ALA B 1 220 ? 13.047 -12.062 -3.561 1 98.56 220 ALA B C 1
ATOM 3166 O O . ALA B 1 220 ? 14.156 -11.531 -3.553 1 98.56 220 ALA B O 1
ATOM 3167 N N . ALA B 1 221 ? 12.875 -13.352 -3.777 1 97.94 221 ALA B N 1
ATOM 3168 C CA . ALA B 1 221 ? 14 -14.273 -3.914 1 97.94 221 ALA B CA 1
ATOM 3169 C C . ALA B 1 221 ? 14.805 -13.969 -5.176 1 97.94 221 ALA B C 1
ATOM 3171 O O . ALA B 1 221 ? 16.031 -13.977 -5.152 1 97.94 221 ALA B O 1
ATOM 3172 N N . THR B 1 222 ? 14.117 -13.734 -6.262 1 97.31 222 THR B N 1
ATOM 3173 C CA . THR B 1 222 ? 14.805 -13.484 -7.523 1 97.31 222 THR B CA 1
ATOM 3174 C C . THR B 1 222 ? 15.539 -12.148 -7.48 1 97.31 222 THR B C 1
ATOM 3176 O O . THR B 1 222 ? 16.672 -12.039 -7.965 1 97.31 222 THR B O 1
ATOM 3179 N N . LEU B 1 223 ? 14.914 -11.133 -6.91 1 97.88 223 LEU B N 1
ATOM 3180 C CA . LEU B 1 223 ? 15.586 -9.844 -6.734 1 97.88 223 LEU B CA 1
ATOM 3181 C C . LEU B 1 223 ? 16.859 -10.008 -5.906 1 97.88 223 LEU B C 1
ATOM 3183 O O . LEU B 1 223 ? 17.906 -9.461 -6.258 1 97.88 223 LEU B O 1
ATOM 3187 N N . LEU B 1 224 ? 16.781 -10.773 -4.836 1 95.88 224 LEU B N 1
ATOM 3188 C CA . LEU B 1 224 ? 17.938 -10.984 -3.965 1 95.88 224 LEU B CA 1
ATOM 3189 C C . LEU B 1 224 ? 19.047 -11.727 -4.703 1 95.88 224 LEU B C 1
ATOM 3191 O O . LEU B 1 224 ? 20.219 -11.406 -4.535 1 95.88 224 LEU B O 1
ATOM 3195 N N . ALA B 1 225 ? 18.609 -12.695 -5.465 1 94.5 225 ALA B N 1
ATOM 3196 C CA . ALA B 1 225 ? 19.594 -13.461 -6.227 1 94.5 225 ALA B CA 1
ATOM 3197 C C . ALA B 1 225 ? 20.375 -12.555 -7.184 1 94.5 225 ALA B C 1
ATOM 3199 O O . ALA B 1 225 ? 21.578 -12.734 -7.375 1 94.5 225 ALA B O 1
ATOM 3200 N N . TRP B 1 226 ? 19.688 -11.586 -7.734 1 91 226 TRP B N 1
ATOM 3201 C CA . TRP B 1 226 ? 20.344 -10.672 -8.672 1 91 226 TRP B CA 1
ATOM 3202 C C . TRP B 1 226 ? 21.156 -9.617 -7.926 1 91 226 TRP B C 1
ATOM 3204 O O . TRP B 1 226 ? 22.188 -9.156 -8.422 1 91 226 TRP B O 1
ATOM 3214 N N . ALA B 1 227 ? 20.688 -9.188 -6.777 1 89.12 227 ALA B N 1
ATOM 3215 C CA . ALA B 1 227 ? 21.375 -8.18 -5.977 1 89.12 227 ALA B CA 1
ATOM 3216 C C . ALA B 1 227 ? 22.672 -8.727 -5.402 1 89.12 227 ALA B C 1
ATOM 3218 O O . ALA B 1 227 ? 23.578 -7.969 -5.062 1 89.12 227 ALA B O 1
ATOM 3219 N N . ALA B 1 228 ? 22.812 -10 -5.125 1 85.94 228 ALA B N 1
ATOM 3220 C CA . ALA B 1 228 ? 24.016 -10.641 -4.574 1 85.94 228 ALA B CA 1
ATOM 3221 C C . ALA B 1 228 ? 25.125 -10.695 -5.609 1 85.94 228 ALA B C 1
ATOM 3223 O O . ALA B 1 228 ? 26.281 -10.984 -5.277 1 85.94 228 ALA B O 1
ATOM 3224 N N . ARG B 1 229 ? 25.016 -10.148 -6.777 1 68.5 229 ARG B N 1
ATOM 3225 C CA . ARG B 1 229 ? 26.078 -10.164 -7.773 1 68.5 229 ARG B CA 1
ATOM 3226 C C . ARG B 1 229 ? 26.828 -8.836 -7.805 1 68.5 229 ARG B C 1
ATOM 3228 O O . ARG B 1 229 ? 26.266 -7.797 -7.457 1 68.5 229 ARG B O 1
#

Organism: Nocardioides sp. (strain ATCC BAA-499 / JS614) (NCBI:txid196162)